Protein 3GJU (pdb70)

Foldseek 3Di:
DLDDDPCVLVCCLCPPDDPPDDVCSVVVNDDDFAHFFDFQWDATSVGAIFREQCLVPLFLFLTGDPVLLVVLLVVLCVPPQDDFCPPNDADPLLVVLQCLQVQDPPFHGKWKDFDQLVLVVVVLVLLCLLCVLVVLNLARAEEAAALAQRDQPCSLQNHRFCVSPPPSPDDDPPYHHAYDLALLPDPDVPALQVVLLVRLVRVLCVVVVPLSNHAAYEHACAGRRSAQGHGGPCNQVSNVVSCVVSVHFYEHECQNQPDALQLGSSCVVVVHDHQKYKYWRLLLSVPGGMIMIDGGVVSVVSVVSSCVVPNDDPDDDRCTNRRSRSSSSVSSNVSCVCPLNNLLQPLVVLLQVLLCVLPVPPQQFQDWDHGSKIKTFGAPGNVVRHHDDVVVQQLVQLQVQLVVVRYHWDAPPGNMTIGSGHSSDDNVNSNVSSVSSSVSVVVSVD

Secondary structure (DSSP, 8-state):
---S-S-HHHHHHHH---TT---HHHHT-S-----EEEBTEEE-TT--EEEETTHHHHT-TT-B--HHHHHHHHHHHHHHS-----TT---HHHHHHH--TTTSPP--EEEEESSHHHHHHHHHHHHHHHHHHTT-TT--EEEEETT----S---TTT---GGGTTTTT-SPTTEEEE----GGG-S----HHHHHHHHHHHHH--TTT-GGGEEEEEE-SSBSTTTSBPPPTTHHHHHHHHHHHTT-EEEEE-TTTTTTTT---HHHHHT---SEEEE-GGGTTTSS--EEEEE-HHHHHHHHHHHHHH-S-S---TTTT-HHHHHHHHHHHHHHH--HHHHHHHHHHHHHHHHHHHHTTSTTEEEEEE---EEEEE-SBTTTTBPPPGGG-HHHHHHHHHHHTTEE-B---S-EEEE---TT--HHHHHHHHHHHHHHHHHHH-

Organism: Mesorhizobium japonicum (strain LMG 29417 / CECT 9101 / MAFF 303099) (NCBI:txid266835)

Structure (mmCIF, N/CA/C/O backbone):
data_3GJU
#
_entry.id   3GJU
#
_cell.length_a   113.224
_cell.length_b   59.577
_cell.length_c   85.337
_cell.angle_alpha   90.000
_cell.angle_beta   130.590
_cell.angle_gamma   90.000
#
_symmetry.space_group_name_H-M   'C 1 2 1'
#
loop_
_entity.id
_entity.type
_entity.pdbx_description
1 polymer 'Putative aminotransferase'
2 non-polymer "PYRIDOXAL-5'-PHOSPHATE"
3 non-polymer (4S)-2-METHYL-2,4-PENTANEDIOL
4 water water
#
loop_
_atom_site.group_PDB
_atom_site.id
_atom_site.type_symbol
_atom_site.label_atom_id
_atom_site.label_alt_id
_atom_site.label_comp_id
_atom_site.label_asym_id
_atom_site.label_entity_id
_atom_site.label_seq_id
_atom_site.pdbx_PDB_ins_code
_atom_site.Cartn_x
_atom_site.Cartn_y
_atom_site.Cartn_z
_atom_site.occupancy
_atom_site.B_iso_or_equiv
_atom_site.auth_seq_id
_atom_site.auth_comp_id
_atom_site.auth_asym_id
_atom_site.auth_atom_id
_atom_site.pdbx_PDB_model_num
ATOM 1 N N . GLY A 1 1 ? 41.416 39.574 9.359 1.00 25.43 0 GLY A N 1
ATOM 2 C CA . GLY A 1 1 ? 39.940 39.832 9.356 1.00 23.74 0 GLY A CA 1
ATOM 3 C C . GLY A 1 1 ? 39.665 41.322 9.438 1.00 23.51 0 GLY A C 1
ATOM 4 O O . GLY A 1 1 ? 40.546 42.135 9.147 1.00 21.04 0 GLY A O 1
ATOM 18 N N . LEU A 1 3 ? 37.534 42.406 12.304 1.00 20.27 2 LEU A N 1
ATOM 19 C CA . LEU A 1 3 ? 37.194 42.567 13.729 1.00 20.49 2 LEU A CA 1
ATOM 20 C C . LEU A 1 3 ? 38.149 41.835 14.698 1.00 21.91 2 LEU A C 1
ATOM 21 O O . LEU A 1 3 ? 37.947 41.878 15.911 1.00 22.05 2 LEU A O 1
ATOM 26 N N . ASN A 1 4 ? 39.137 41.109 14.164 1.00 19.29 3 ASN A N 1
ATOM 27 C CA . ASN A 1 4 ? 40.091 40.358 14.998 1.00 18.91 3 ASN A CA 1
ATOM 28 C C . ASN A 1 4 ? 41.126 41.289 15.633 1.00 18.75 3 ASN A C 1
ATOM 29 O O . ASN A 1 4 ? 41.524 42.292 15.020 1.00 18.25 3 ASN A O 1
ATOM 34 N N . GLN A 1 5 ? 41.596 40.927 16.825 1.00 17.67 4 GLN A N 1
ATOM 35 C CA . GLN A 1 5 ? 42.713 41.629 17.457 1.00 18.23 4 GLN A CA 1
ATOM 36 C C . GLN A 1 5 ? 44.034 40.957 17.087 1.00 18.26 4 GLN A C 1
ATOM 37 O O . GLN A 1 5 ? 44.901 41.601 16.460 1.00 22.71 4 GLN A O 1
ATOM 43 N N . SER A 1 6 ? 44.174 39.672 17.412 1.00 13.46 5 SER A N 1
ATOM 44 C CA . SER A 1 6 ? 45.392 38.920 17.106 1.00 13.31 5 SER A CA 1
ATOM 45 C C . SER A 1 6 ? 45.491 38.570 15.613 1.00 11.29 5 SER A C 1
ATOM 46 O O . SER A 1 6 ? 44.490 38.253 14.974 1.00 11.52 5 SER A O 1
ATOM 49 N N . ASN A 1 7 ? 46.714 38.626 15.084 1.00 11.37 6 ASN A N 1
ATOM 50 C CA . ASN A 1 7 ? 47.012 38.212 13.726 1.00 9.98 6 ASN A CA 1
ATOM 51 C C . ASN A 1 7 ? 47.360 36.689 13.671 1.00 13.09 6 ASN A C 1
ATOM 52 O O . ASN A 1 7 ? 47.670 36.164 12.593 1.00 11.65 6 ASN A O 1
ATOM 57 N N . GLU A 1 8 ? 47.282 35.979 14.816 1.00 8.68 7 GLU A N 1
ATOM 58 C CA . GLU A 1 8 ? 47.714 34.554 14.922 1.00 11.40 7 GLU A CA 1
ATOM 59 C C . GLU A 1 8 ? 46.595 33.537 15.107 1.00 8.96 7 GLU A C 1
ATOM 60 O O . GLU A 1 8 ? 46.858 32.360 15.352 1.00 11.67 7 GLU A O 1
ATOM 66 N N . LEU A 1 9 ? 45.344 33.967 14.945 1.00 10.37 8 LEU A N 1
ATOM 67 C CA . LEU A 1 9 ? 44.223 33.133 15.320 1.00 10.21 8 LEU A CA 1
ATOM 68 C C . LEU A 1 9 ? 44.122 31.861 14.506 1.00 9.88 8 LEU A C 1
ATOM 69 O O . LEU A 1 9 ? 43.763 30.838 15.069 1.00 13.17 8 LEU A O 1
ATOM 74 N N . ASN A 1 10 ? 44.439 31.885 13.203 1.00 9.92 9 ASN A N 1
ATOM 75 C CA . ASN A 1 10 ? 44.331 30.645 12.431 1.00 11.21 9 ASN A CA 1
ATOM 76 C C . ASN A 1 10 ? 45.318 29.565 12.936 1.00 10.77 9 ASN A C 1
ATOM 77 O O . ASN A 1 10 ? 44.933 28.413 13.149 1.00 11.55 9 ASN A O 1
ATOM 82 N N . ALA A 1 11 ? 46.568 29.976 13.153 1.00 10.67 10 ALA A N 1
ATOM 83 C CA . ALA A 1 11 ? 47.616 29.100 13.628 1.00 9.86 10 ALA A CA 1
ATOM 84 C C . ALA A 1 11 ? 47.240 28.559 15.001 1.00 10.77 10 ALA A C 1
ATOM 85 O O . ALA A 1 11 ? 47.274 27.352 15.218 1.00 10.12 10 ALA A O 1
ATOM 87 N N . TRP A 1 12 ? 46.838 29.431 15.924 1.00 8.40 11 TRP A N 1
ATOM 88 C CA . TRP A 1 12 ? 46.484 28.950 17.266 1.00 10.44 11 TRP A CA 1
ATOM 89 C C . TRP A 1 12 ? 45.310 27.979 17.255 1.00 10.78 11 TRP A C 1
ATOM 90 O O . TRP A 1 12 ? 45.269 27.024 18.036 1.00 12.24 11 TRP A O 1
ATOM 101 N N . ASP A 1 13 ? 44.306 28.291 16.443 1.00 10.37 12 ASP A N 1
ATOM 102 C CA . ASP A 1 13 ? 43.104 27.493 16.335 1.00 10.76 12 ASP A CA 1
ATOM 103 C C . ASP A 1 13 ? 43.483 26.083 15.872 1.00 10.58 12 ASP A C 1
ATOM 104 O O . ASP A 1 13 ? 43.174 25.060 16.498 1.00 14.20 12 ASP A O 1
ATOM 109 N N . ARG A 1 14 ? 44.186 26.048 14.754 1.00 10.99 13 ARG A N 1
ATOM 110 C CA . ARG A 1 14 ? 44.496 24.761 14.152 1.00 10.19 13 ARG A CA 1
ATOM 111 C C . ARG A 1 14 ? 45.519 24.006 14.993 1.00 10.82 13 ARG A C 1
ATOM 112 O O . ARG A 1 14 ? 45.448 22.789 15.098 1.00 10.82 13 ARG A O 1
ATOM 120 N N . ASP A 1 15 ? 46.464 24.714 15.597 1.00 10.94 14 ASP A N 1
ATOM 121 C CA . ASP A 1 15 ? 47.531 24.041 16.359 1.00 9.89 14 ASP A CA 1
ATOM 122 C C . ASP A 1 15 ? 47.133 23.587 17.785 1.00 9.24 14 ASP A C 1
ATOM 123 O O . ASP A 1 15 ? 47.782 22.689 18.359 1.00 10.63 14 ASP A O 1
ATOM 128 N N . HIS A 1 16 ? 46.129 24.234 18.371 1.00 11.72 15 HIS A N 1
ATOM 129 C CA . HIS A 1 16 ? 45.822 24.014 19.804 1.00 9.49 15 HIS A CA 1
ATOM 130 C C . HIS A 1 16 ? 44.384 23.782 20.222 1.00 9.26 15 HIS A C 1
ATOM 131 O O . HIS A 1 16 ? 44.156 23.352 21.348 1.00 11.53 15 HIS A O 1
ATOM 138 N N . PHE A 1 17 ? 43.408 24.074 19.362 1.00 10.76 16 PHE A N 1
ATOM 139 C CA . PHE A 1 17 ? 42.009 24.027 19.721 1.00 9.54 16 PHE A CA 1
ATOM 140 C C . PHE A 1 17 ? 41.434 22.712 19.206 1.00 11.29 16 PHE A C 1
ATOM 141 O O . PHE A 1 17 ? 41.383 22.467 18.005 1.00 10.47 16 PHE A O 1
ATOM 149 N N . PHE A 1 18 ? 41.065 21.849 20.152 1.00 11.07 17 PHE A N 1
ATOM 150 C CA . PHE A 1 18 ? 40.385 20.584 19.873 1.00 9.77 17 PHE A CA 1
ATOM 151 C C . PHE A 1 18 ? 38.883 20.921 19.959 1.00 12.11 17 PHE A C 1
ATOM 152 O O . PHE A 1 18 ? 38.308 21.018 21.063 1.00 13.01 17 PHE A O 1
ATOM 160 N N . HIS A 1 19 ? 38.267 21.127 18.799 1.00 11.53 18 HIS A N 1
ATOM 161 C CA . HIS A 1 19 ? 36.860 21.465 18.683 1.00 11.82 18 HIS A CA 1
ATOM 162 C C . HIS A 1 19 ? 35.916 20.269 18.943 1.00 9.32 18 HIS A C 1
ATOM 163 O O . HIS A 1 19 ? 36.215 19.111 18.558 1.00 11.68 18 HIS A O 1
ATOM 170 N N . PRO A 1 20 ? 34.746 20.543 19.569 1.00 11.88 19 PRO A N 1
ATOM 171 C CA . PRO A 1 20 ? 33.697 19.544 19.489 1.00 14.14 19 PRO A CA 1
ATOM 172 C C . PRO A 1 20 ? 33.268 19.252 18.042 1.00 12.40 19 PRO A C 1
ATOM 173 O O . PRO A 1 20 ? 33.361 20.151 17.167 1.00 11.04 19 PRO A O 1
ATOM 177 N N . SER A 1 21 ? 32.828 18.021 17.769 1.00 12.38 20 SER A N 1
ATOM 178 C CA A SER A 1 21 ? 32.149 17.694 16.507 0.50 12.60 20 SER A CA 1
ATOM 179 C CA B SER A 1 21 ? 32.139 17.721 16.518 0.50 13.29 20 SER A CA 1
ATOM 180 C C . SER A 1 21 ? 32.853 18.293 15.281 1.00 12.55 20 SER A C 1
ATOM 181 O O . SER A 1 21 ? 32.230 18.956 14.439 1.00 13.95 20 SER A O 1
ATOM 186 N N . THR A 1 22 ? 34.154 18.023 15.193 1.00 10.81 21 THR A N 1
ATOM 187 C CA . THR A 1 22 ? 35.043 18.474 14.116 1.00 12.23 21 THR A CA 1
ATOM 188 C C . THR A 1 22 ? 36.003 17.332 13.753 1.00 12.07 21 THR A C 1
ATOM 189 O O . THR A 1 22 ? 36.348 16.490 14.601 1.00 12.08 21 THR A O 1
ATOM 193 N N . HIS A 1 23 ? 36.443 17.314 12.504 1.00 12.17 22 HIS A N 1
ATOM 194 C CA . HIS A 1 23 ? 37.446 16.383 12.038 1.00 12.42 22 HIS A CA 1
ATOM 195 C C . HIS A 1 23 ? 38.815 16.882 12.507 1.00 10.18 22 HIS A C 1
ATOM 196 O O . HIS A 1 23 ? 39.297 17.893 12.056 1.00 11.24 22 HIS A O 1
ATOM 211 N N . GLY A 1 25 ? 41.914 15.905 12.012 1.00 10.58 24 GLY A N 1
ATOM 212 C CA . GLY A 1 25 ? 42.939 15.979 10.988 1.00 10.50 24 GLY A CA 1
ATOM 213 C C . GLY A 1 25 ? 42.752 17.111 9.999 1.00 10.15 24 GLY A C 1
ATOM 214 O O . GLY A 1 25 ? 43.691 17.871 9.746 1.00 10.52 24 GLY A O 1
ATOM 215 N N . THR A 1 26 ? 41.559 17.227 9.409 1.00 11.97 25 THR A N 1
ATOM 216 C CA . THR A 1 26 ? 41.341 18.335 8.442 1.00 10.83 25 THR A CA 1
ATOM 217 C C . THR A 1 26 ? 41.490 19.679 9.106 1.00 11.66 25 THR A C 1
ATOM 218 O O . THR A 1 26 ? 42.012 20.621 8.532 1.00 10.86 25 THR A O 1
ATOM 222 N N . HIS A 1 27 ? 40.998 19.789 10.319 1.00 11.60 26 HIS A N 1
ATOM 223 C CA . HIS A 1 27 ? 41.146 21.032 11.041 1.00 8.78 26 HIS A CA 1
ATOM 224 C C . HIS A 1 27 ? 42.600 21.353 11.322 1.00 9.74 26 HIS A C 1
ATOM 225 O O . HIS A 1 27 ? 43.081 22.460 11.021 1.00 11.02 26 HIS A O 1
ATOM 232 N N . ALA A 1 28 ? 43.331 20.399 11.879 1.00 9.10 27 ALA A N 1
ATOM 233 C CA . ALA A 1 28 ? 44.744 20.628 12.219 1.00 11.07 27 ALA A CA 1
ATOM 234 C C . ALA A 1 28 ? 45.601 20.995 10.995 1.00 12.24 27 ALA A C 1
ATOM 235 O O . ALA A 1 28 ? 46.498 21.848 11.074 1.00 12.07 27 ALA A O 1
ATOM 237 N N . ARG A 1 29 ? 45.329 20.335 9.875 1.00 9.88 28 ARG A N 1
ATOM 238 C CA . ARG A 1 29 ? 46.175 20.454 8.675 1.00 11.88 28 ARG A CA 1
ATOM 239 C C . ARG A 1 29 ? 45.774 21.616 7.769 1.00 14.08 28 ARG A C 1
ATOM 240 O O . ARG A 1 29 ? 46.411 21.858 6.740 1.00 14.44 28 ARG A O 1
ATOM 248 N N . GLY A 1 30 ? 44.696 22.304 8.109 1.00 13.31 29 GLY A N 1
ATOM 249 C CA . GLY A 1 30 ? 44.252 23.450 7.301 1.00 16.29 29 GLY A CA 1
ATOM 250 C C . GLY A 1 30 ? 43.427 23.104 6.068 1.00 17.03 29 GLY A C 1
ATOM 251 O O . GLY A 1 30 ? 43.332 23.899 5.125 1.00 17.25 29 GLY A O 1
ATOM 252 N N . GLU A 1 31 ? 42.825 21.925 6.064 1.00 14.14 30 GLU A N 1
ATOM 253 C CA . GLU A 1 31 ? 42.058 21.417 4.929 1.00 16.57 30 GLU A CA 1
ATOM 254 C C . GLU A 1 31 ? 40.576 21.759 5.004 1.00 17.48 30 GLU A C 1
ATOM 255 O O . GLU A 1 31 ? 39.941 21.978 3.972 1.00 20.46 30 GLU A O 1
ATOM 261 N N . SER A 1 32 ? 40.008 21.777 6.208 1.00 14.03 31 SER A N 1
ATOM 262 C CA . SER A 1 32 ? 38.637 22.218 6.397 1.00 14.96 31 SER A CA 1
ATOM 263 C C . SER A 1 32 ? 38.582 23.699 6.824 1.00 12.96 31 SER A C 1
ATOM 264 O O . SER A 1 32 ? 39.461 24.204 7.540 1.00 12.45 31 SER A O 1
ATOM 267 N N . PRO A 1 33 ? 37.546 24.426 6.390 1.00 15.43 32 PRO A N 1
ATOM 268 C CA . PRO A 1 33 ? 37.454 25.812 6.787 1.00 16.06 32 PRO A CA 1
ATOM 269 C C . PRO A 1 33 ? 37.085 25.986 8.257 1.00 13.84 32 PRO A C 1
ATOM 270 O O . PRO A 1 33 ? 36.675 25.033 8.935 1.00 13.40 32 PRO A O 1
ATOM 274 N N . THR A 1 34 ? 37.344 27.188 8.738 1.00 14.62 33 THR A N 1
ATOM 275 C CA . THR A 1 34 ? 36.962 27.584 10.085 1.00 13.04 33 THR A CA 1
ATOM 276 C C . THR A 1 34 ? 36.176 28.894 10.024 1.00 15.27 33 THR A C 1
ATOM 277 O O . THR A 1 34 ? 36.261 29.639 9.060 1.00 14.94 33 THR A O 1
ATOM 281 N N . ARG A 1 35 ? 35.407 29.181 11.071 1.00 13.44 34 ARG A N 1
ATOM 282 C CA . ARG A 1 35 ? 34.710 30.450 11.153 1.00 13.43 34 ARG A CA 1
ATOM 283 C C . ARG A 1 35 ? 34.786 30.968 12.576 1.00 12.87 34 ARG A C 1
ATOM 284 O O . ARG A 1 35 ? 34.358 30.268 13.518 1.00 13.86 34 ARG A O 1
ATOM 292 N N . ILE A 1 36 ? 35.373 32.155 12.736 1.00 13.41 35 ILE A N 1
ATOM 293 C CA . ILE A 1 36 ? 35.530 32.772 14.040 1.00 11.70 35 ILE A CA 1
ATOM 294 C C . ILE A 1 36 ? 34.409 33.803 14.210 1.00 13.87 35 ILE A C 1
ATOM 295 O O . ILE A 1 36 ? 34.406 34.853 13.566 1.00 14.82 35 ILE A O 1
ATOM 313 N N . ALA A 1 38 ? 31.955 36.672 15.785 1.00 12.17 37 ALA A N 1
ATOM 314 C CA . ALA A 1 38 ? 32.305 37.953 16.441 1.00 12.71 37 ALA A CA 1
ATOM 315 C C . ALA A 1 38 ? 31.112 38.664 17.077 1.00 12.43 37 ALA A C 1
ATOM 316 O O . ALA A 1 38 ? 31.249 39.321 18.082 1.00 13.81 37 ALA A O 1
ATOM 318 N N . GLY A 1 39 ? 29.941 38.536 16.488 1.00 11.83 38 GLY A N 1
ATOM 319 C CA . GLY A 1 39 ? 28.819 39.350 16.942 1.00 12.29 38 GLY A CA 1
ATOM 320 C C . GLY A 1 39 ? 27.488 38.876 16.423 1.00 11.05 38 GLY A C 1
ATOM 321 O O . GLY A 1 39 ? 27.401 37.903 15.681 1.00 11.37 38 GLY A O 1
ATOM 322 N N . GLY A 1 40 ? 26.434 39.536 16.878 1.00 12.49 39 GLY A N 1
ATOM 323 C CA . GLY A 1 40 ? 25.090 39.190 16.423 1.00 11.90 39 GLY A CA 1
ATOM 324 C C . GLY A 1 40 ? 24.014 40.080 16.993 1.00 11.10 39 GLY A C 1
ATOM 325 O O . GLY A 1 40 ? 24.188 40.679 18.050 1.00 13.05 39 GLY A O 1
ATOM 326 N N . GLU A 1 41 ? 22.898 40.142 16.274 1.00 10.88 40 GLU A N 1
ATOM 327 C CA . GLU A 1 41 ? 21.738 40.891 16.750 1.00 14.11 40 GLU A CA 1
ATOM 328 C C . GLU A 1 41 ? 20.496 40.267 16.114 1.00 13.21 40 GLU A C 1
ATOM 329 O O . GLU A 1 41 ? 20.475 40.051 14.914 1.00 13.30 40 GLU A O 1
ATOM 335 N N . GLY A 1 42 ? 19.487 39.947 16.930 1.00 11.50 41 GLY A N 1
ATOM 336 C CA . GLY A 1 42 ? 18.224 39.439 16.423 1.00 12.50 41 GLY A CA 1
ATOM 337 C C . GLY A 1 42 ? 18.409 38.041 15.878 1.00 12.72 41 GLY A C 1
ATOM 338 O O . GLY A 1 42 ? 18.793 37.159 16.611 1.00 12.97 41 GLY A O 1
ATOM 339 N N . VAL A 1 43 ? 18.200 37.880 14.575 1.00 10.62 42 VAL A N 1
ATOM 340 C CA . VAL A 1 43 ? 18.462 36.598 13.920 1.00 9.00 42 VAL A CA 1
ATOM 341 C C . VAL A 1 43 ? 19.765 36.563 13.094 1.00 8.81 42 VAL A C 1
ATOM 342 O O . VAL A 1 43 ? 20.059 35.552 12.435 1.00 13.48 42 VAL A O 1
ATOM 346 N N . THR A 1 44 ? 20.520 37.655 13.147 1.00 11.06 43 THR A N 1
ATOM 347 C CA . THR A 1 44 ? 21.738 37.815 12.344 1.00 11.85 43 THR A CA 1
ATOM 348 C C . THR A 1 44 ? 22.998 37.613 13.195 1.00 12.50 43 THR A C 1
ATOM 349 O O . THR A 1 44 ? 23.099 38.102 14.312 1.00 13.11 43 THR A O 1
ATOM 353 N N . VAL A 1 45 ? 23.928 36.829 12.670 1.00 11.53 44 VAL A N 1
ATOM 354 C CA . VAL A 1 45 ? 25.249 36.633 13.297 1.00 10.33 44 VAL A CA 1
ATOM 355 C C . VAL A 1 45 ? 26.304 37.067 12.303 1.00 11.96 44 VAL A C 1
ATOM 356 O O . VAL A 1 45 ? 26.034 37.125 11.088 1.00 11.91 44 VAL A O 1
ATOM 360 N N . TRP A 1 46 ? 27.486 37.405 12.805 1.00 10.44 45 TRP A N 1
ATOM 361 C CA . TRP A 1 46 ? 28.593 37.687 11.889 1.00 11.96 45 TRP A CA 1
ATOM 362 C C . TRP A 1 46 ? 29.918 37.250 12.433 1.00 12.12 45 TRP A C 1
ATOM 363 O O . TRP A 1 46 ? 30.091 37.119 13.652 1.00 12.67 45 TRP A O 1
ATOM 374 N N . ASP A 1 47 ? 30.833 36.998 11.499 1.00 11.78 46 ASP A N 1
ATOM 375 C CA . ASP A 1 47 ? 32.160 36.514 11.830 1.00 12.05 46 ASP A CA 1
ATOM 376 C C . ASP A 1 47 ? 33.139 37.652 11.904 1.00 10.90 46 ASP A C 1
ATOM 377 O O . ASP A 1 47 ? 32.771 38.813 11.724 1.00 12.44 46 ASP A O 1
ATOM 382 N N . ASN A 1 48 ? 34.405 37.327 12.191 1.00 11.75 47 ASN A N 1
ATOM 383 C CA . ASN A 1 48 ? 35.414 38.351 12.416 1.00 12.24 47 ASN A CA 1
ATOM 384 C C . ASN A 1 48 ? 35.902 38.989 11.112 1.00 13.43 47 ASN A C 1
ATOM 385 O O . ASN A 1 48 ? 36.679 39.914 11.153 1.00 12.82 47 ASN A O 1
ATOM 390 N N . ASN A 1 49 ? 35.440 38.479 9.977 1.00 11.38 48 ASN A N 1
ATOM 391 C CA . ASN A 1 49 ? 35.611 39.191 8.700 1.00 12.53 48 ASN A CA 1
ATOM 392 C C . ASN A 1 49 ? 34.490 40.201 8.449 1.00 12.97 48 ASN A C 1
ATOM 393 O O . ASN A 1 49 ? 34.559 40.985 7.503 1.00 16.11 48 ASN A O 1
ATOM 398 N N . GLY A 1 50 ? 33.442 40.141 9.263 1.00 10.99 49 GLY A N 1
ATOM 399 C CA . GLY A 1 50 ? 32.253 40.983 9.111 1.00 11.10 49 GLY A CA 1
ATOM 400 C C . GLY A 1 50 ? 31.193 40.382 8.215 1.00 12.07 49 GLY A C 1
ATOM 401 O O . GLY A 1 50 ? 30.227 41.055 7.845 1.00 14.54 49 GLY A O 1
ATOM 402 N N . ARG A 1 51 ? 31.352 39.119 7.850 1.00 11.67 50 ARG A N 1
ATOM 403 C CA . ARG A 1 51 ? 30.328 38.462 7.046 1.00 11.37 50 ARG A CA 1
ATOM 404 C C . ARG A 1 51 ? 29.112 38.100 7.887 1.00 10.64 50 ARG A C 1
ATOM 405 O O . ARG A 1 51 ? 29.219 37.350 8.879 1.00 13.44 50 ARG A O 1
ATOM 413 N N . LYS A 1 52 ? 27.952 38.559 7.407 1.00 12.41 51 LYS A N 1
ATOM 414 C CA . LYS A 1 52 ? 26.673 38.310 8.069 1.00 14.05 51 LYS A CA 1
ATOM 415 C C . LYS A 1 52 ? 25.924 37.102 7.514 1.00 15.25 51 LYS A C 1
ATOM 416 O O . LYS A 1 52 ? 26.027 36.788 6.319 1.00 15.28 51 LYS A O 1
ATOM 422 N N . SER A 1 53 ? 25.167 36.433 8.399 1.00 12.59 52 SER A N 1
ATOM 423 C CA . SER A 1 53 ? 24.283 35.316 8.046 1.00 11.36 52 SER A CA 1
ATOM 424 C C . SER A 1 53 ? 23.019 35.418 8.890 1.00 12.97 52 SER A C 1
ATOM 425 O O . SER A 1 53 ? 23.083 35.819 10.046 1.00 13.25 52 SER A O 1
ATOM 428 N N . ILE A 1 54 ? 21.876 35.067 8.315 1.00 8.77 53 ILE A N 1
ATOM 429 C CA . ILE A 1 54 ? 20.697 34.743 9.131 1.00 10.14 53 ILE A CA 1
ATOM 430 C C . ILE A 1 54 ? 20.898 33.350 9.727 1.00 10.08 53 ILE A C 1
ATOM 431 O O . ILE A 1 54 ? 21.079 32.337 8.996 1.00 10.79 53 ILE A O 1
ATOM 436 N N . ASP A 1 55 ? 20.862 33.292 11.055 1.00 10.92 54 ASP A N 1
ATOM 437 C CA . ASP A 1 55 ? 21.011 32.026 11.750 1.00 10.69 54 ASP A CA 1
ATOM 438 C C . ASP A 1 55 ? 19.681 31.364 12.008 1.00 8.80 54 ASP A C 1
ATOM 439 O O . ASP A 1 55 ? 19.038 31.569 13.059 1.00 10.37 54 ASP A O 1
ATOM 444 N N . ALA A 1 56 ? 19.295 30.527 11.064 1.00 10.61 55 ALA A N 1
ATOM 445 C CA . ALA A 1 56 ? 18.070 29.790 11.156 1.00 8.50 55 ALA A CA 1
ATOM 446 C C . ALA A 1 56 ? 18.183 28.509 11.944 1.00 9.33 55 ALA A C 1
ATOM 447 O O . ALA A 1 56 ? 17.280 27.704 11.893 1.00 11.98 55 ALA A O 1
ATOM 449 N N . PHE A 1 57 ? 19.281 28.320 12.680 1.00 8.23 56 PHE A N 1
ATOM 450 C CA . PHE A 1 57 ? 19.418 27.247 13.642 1.00 9.46 56 PHE A CA 1
ATOM 451 C C . PHE A 1 57 ? 19.627 27.710 15.101 1.00 11.96 56 PHE A C 1
ATOM 452 O O . PHE A 1 57 ? 19.807 26.865 15.979 1.00 10.75 56 PHE A O 1
ATOM 460 N N . ALA A 1 58 ? 19.585 29.019 15.330 1.00 10.53 57 ALA A N 1
ATOM 461 C CA . ALA A 1 58 ? 19.686 29.648 16.656 1.00 8.93 57 ALA A CA 1
ATOM 462 C C . ALA A 1 58 ? 20.856 29.053 17.472 1.00 10.08 57 ALA A C 1
ATOM 463 O O . ALA A 1 58 ? 20.693 28.570 18.611 1.00 9.67 57 ALA A O 1
ATOM 465 N N . GLY A 1 59 ? 22.032 29.022 16.856 1.00 10.23 58 GLY A N 1
ATOM 466 C CA . GLY A 1 59 ? 23.182 28.376 17.454 1.00 10.35 58 GLY A CA 1
ATOM 467 C C . GLY A 1 59 ? 23.067 26.881 17.275 1.00 11.21 58 GLY A C 1
ATOM 468 O O . GLY A 1 59 ? 23.327 26.360 16.185 1.00 9.67 58 GLY A O 1
ATOM 469 N N . LEU A 1 60 ? 22.666 26.196 18.356 1.00 11.23 59 LEU A N 1
ATOM 470 C CA . LEU A 1 60 ? 22.228 24.787 18.301 1.00 10.28 59 LEU A CA 1
ATOM 471 C C . LEU A 1 60 ? 20.894 24.713 19.037 1.00 10.19 59 LEU A C 1
ATOM 472 O O . LEU A 1 60 ? 20.832 24.328 20.203 1.00 11.46 59 LEU A O 1
ATOM 477 N N . TYR A 1 61 ? 19.822 25.109 18.358 1.00 10.56 60 TYR A N 1
ATOM 478 C CA . TYR A 1 61 ? 18.468 25.118 18.947 1.00 11.27 60 TYR A CA 1
ATOM 479 C C . TYR A 1 61 ? 18.432 25.861 20.265 1.00 13.11 60 TYR A C 1
ATOM 480 O O . TYR A 1 61 ? 17.692 25.473 21.180 1.00 12.72 60 TYR A O 1
ATOM 489 N N . CYS A 1 62 ? 19.188 26.935 20.402 1.00 11.92 61 CYS A N 1
ATOM 490 C CA . CYS A 1 62 ? 19.351 27.478 21.732 1.00 10.81 61 CYS A CA 1
ATOM 491 C C . CYS A 1 62 ? 19.319 28.948 21.937 1.00 11.10 61 CYS A C 1
ATOM 492 O O . CYS A 1 62 ? 18.940 29.370 23.041 1.00 11.01 61 CYS A O 1
ATOM 495 N N . VAL A 1 63 ? 19.622 29.751 20.910 1.00 10.61 62 VAL A N 1
ATOM 496 C CA . VAL A 1 63 ? 19.607 31.199 21.070 1.00 10.06 62 VAL A CA 1
ATOM 497 C C . VAL A 1 63 ? 18.180 31.689 20.849 1.00 10.89 62 VAL A C 1
ATOM 498 O O . VAL A 1 63 ? 17.847 32.383 19.860 1.00 11.01 62 VAL A O 1
ATOM 502 N N . ASN A 1 64 ? 17.318 31.340 21.805 1.00 11.39 63 ASN A N 1
ATOM 503 C CA . ASN A 1 64 ? 15.893 31.416 21.555 1.00 10.91 63 ASN A CA 1
ATOM 504 C C . ASN A 1 64 ? 15.294 32.815 21.530 1.00 10.06 63 ASN A C 1
ATOM 505 O O . ASN A 1 64 ? 14.385 33.051 20.732 1.00 10.24 63 ASN A O 1
ATOM 510 N N . VAL A 1 65 ? 15.765 33.724 22.378 1.00 9.86 64 VAL A N 1
ATOM 511 C CA . VAL A 1 65 ? 15.304 35.109 22.340 1.00 8.64 64 VAL A CA 1
ATOM 512 C C . VAL A 1 65 ? 15.960 35.914 21.208 1.00 8.52 64 VAL A C 1
ATOM 513 O O . VAL A 1 65 ? 15.637 37.107 21.006 1.00 12.72 64 VAL A O 1
ATOM 517 N N . GLY A 1 66 ? 16.892 35.280 20.496 1.00 10.80 65 GLY A N 1
ATOM 518 C CA . GLY A 1 66 ? 17.719 35.949 19.515 1.00 13.32 65 GLY A CA 1
ATOM 519 C C . GLY A 1 66 ? 19.005 36.493 20.120 1.00 14.10 65 GLY A C 1
ATOM 520 O O . GLY A 1 66 ? 19.235 36.397 21.337 1.00 11.52 65 GLY A O 1
ATOM 521 N N . TYR A 1 67 ? 19.843 37.041 19.253 1.00 13.08 66 TYR A N 1
ATOM 522 C CA . TYR A 1 67 ? 21.154 37.547 19.612 1.00 11.43 66 TYR A CA 1
ATOM 523 C C . TYR A 1 67 ? 21.124 39.027 20.087 1.00 11.81 66 TYR A C 1
ATOM 524 O O . TYR A 1 67 ? 20.290 39.834 19.679 1.00 11.89 66 TYR A O 1
ATOM 533 N N . GLY A 1 68 ? 22.091 39.367 20.924 1.00 11.99 67 GLY A N 1
ATOM 534 C CA . GLY A 1 68 ? 22.331 40.744 21.342 1.00 12.68 67 GLY A CA 1
ATOM 535 C C . GLY A 1 68 ? 21.287 41.333 22.272 1.00 14.02 67 GLY A C 1
ATOM 536 O O . GLY A 1 68 ? 21.039 42.548 22.236 1.00 15.98 67 GLY A O 1
ATOM 537 N N . ARG A 1 69 ? 20.663 40.487 23.102 1.00 12.10 68 ARG A N 1
ATOM 538 C CA . ARG A 1 69 ? 19.656 40.979 24.041 1.00 10.76 68 ARG A CA 1
ATOM 539 C C . ARG A 1 69 ? 20.378 41.489 25.291 1.00 11.07 68 ARG A C 1
ATOM 540 O O . ARG A 1 69 ? 20.802 40.719 26.189 1.00 12.43 68 ARG A O 1
ATOM 548 N N . GLN A 1 70 ? 20.486 42.788 25.380 1.00 14.60 69 GLN A N 1
ATOM 549 C CA . GLN A 1 70 ? 21.305 43.368 26.439 1.00 14.08 69 GLN A CA 1
ATOM 550 C C . GLN A 1 70 ? 20.692 43.206 27.846 1.00 11.69 69 GLN A C 1
ATOM 551 O O . GLN A 1 70 ? 21.422 43.237 28.824 1.00 12.28 69 GLN A O 1
ATOM 557 N N . LYS A 1 71 ? 19.390 42.973 27.930 1.00 10.57 70 LYS A N 1
ATOM 558 C CA . LYS A 1 71 ? 18.791 42.597 29.229 1.00 13.94 70 LYS A CA 1
ATOM 559 C C . LYS A 1 71 ? 19.475 41.384 29.882 1.00 12.05 70 LYS A C 1
ATOM 560 O O . LYS A 1 71 ? 19.738 41.397 31.082 1.00 12.24 70 LYS A O 1
ATOM 566 N N . ILE A 1 72 ? 19.748 40.334 29.112 1.00 12.35 71 ILE A N 1
ATOM 567 C CA . ILE A 1 72 ? 20.353 39.159 29.639 1.00 11.47 71 ILE A CA 1
ATOM 568 C C . ILE A 1 72 ? 21.840 39.406 29.871 1.00 11.64 71 ILE A C 1
ATOM 569 O O . ILE A 1 72 ? 22.359 38.996 30.887 1.00 10.61 71 ILE A O 1
ATOM 574 N N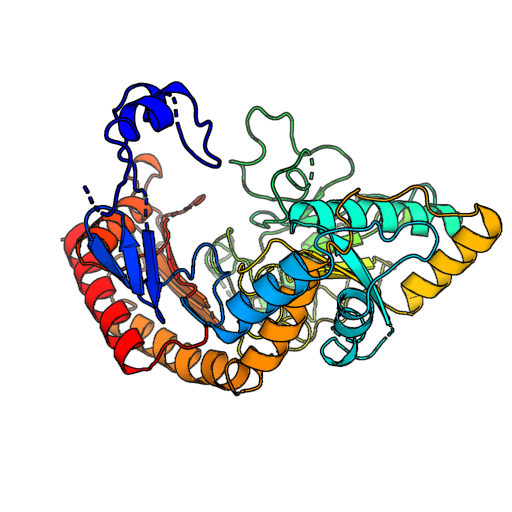 . ALA A 1 73 ? 22.528 40.044 28.920 1.00 11.62 72 ALA A N 1
ATOM 575 C CA . ALA A 1 73 ? 23.948 40.397 29.126 1.00 12.30 72 ALA A CA 1
ATOM 576 C C . ALA A 1 73 ? 24.161 41.246 30.361 1.00 11.87 72 ALA A C 1
ATOM 577 O O . ALA A 1 73 ? 25.125 41.037 31.113 1.00 12.22 72 ALA A O 1
ATOM 579 N N . ASP A 1 74 ? 23.283 42.207 30.572 1.00 10.22 73 ASP A N 1
ATOM 580 C CA . ASP A 1 74 ? 23.361 43.063 31.766 1.00 12.59 73 ASP A CA 1
ATOM 581 C C . ASP A 1 74 ? 23.117 42.261 33.064 1.00 12.45 73 ASP A C 1
ATOM 582 O O . ASP A 1 74 ? 23.759 42.523 34.080 1.00 11.28 73 ASP A O 1
ATOM 587 N N . ALA A 1 75 ? 22.215 41.281 33.019 1.00 10.88 74 ALA A N 1
ATOM 588 C CA . ALA A 1 75 ? 21.940 40.435 34.171 1.00 10.99 74 ALA A CA 1
ATOM 589 C C . ALA A 1 75 ? 23.156 39.583 34.557 1.00 10.92 74 ALA A C 1
ATOM 590 O O . ALA A 1 75 ? 23.493 39.467 35.707 1.00 12.34 74 ALA A O 1
ATOM 592 N N . ILE A 1 76 ? 23.829 39.050 33.544 1.00 8.92 75 ILE A N 1
ATOM 593 C CA . ILE A 1 76 ? 25.060 38.339 33.730 1.00 9.60 75 ILE A CA 1
ATOM 594 C C . ILE A 1 76 ? 26.140 39.240 34.324 1.00 9.84 75 ILE A C 1
ATOM 595 O O . ILE A 1 76 ? 26.825 38.850 35.256 1.00 10.73 75 ILE A O 1
ATOM 600 N N . ALA A 1 77 ? 26.293 40.428 33.749 1.00 9.44 76 ALA A N 1
ATOM 601 C CA . ALA A 1 77 ? 27.308 41.394 34.165 1.00 10.42 76 ALA A CA 1
ATOM 602 C C . ALA A 1 77 ? 27.111 41.814 35.627 1.00 11.74 76 ALA A C 1
ATOM 603 O O . ALA A 1 77 ? 28.078 41.882 36.401 1.00 11.14 76 ALA A O 1
ATOM 605 N N . THR A 1 78 ? 25.863 42.107 35.991 1.00 10.70 77 THR A N 1
ATOM 606 C CA . THR A 1 78 ? 25.533 42.492 37.367 1.00 10.65 77 THR A CA 1
ATOM 607 C C . THR A 1 78 ? 25.888 41.425 38.388 1.00 11.69 77 THR A C 1
ATOM 608 O O . THR A 1 78 ? 26.514 41.707 39.431 1.00 11.88 77 THR A O 1
ATOM 612 N N . GLN A 1 79 ? 25.497 40.186 38.089 1.00 9.74 78 GLN A N 1
ATOM 613 C CA . GLN A 1 79 ? 25.826 39.073 38.969 1.00 11.00 78 GLN A CA 1
ATOM 614 C C . GLN A 1 79 ? 27.344 38.817 38.996 1.00 10.64 78 GLN A C 1
ATOM 615 O O . GLN A 1 79 ? 27.916 38.586 40.052 1.00 10.70 78 GLN A O 1
ATOM 621 N N . ALA A 1 80 ? 27.995 38.856 37.829 1.00 10.19 79 ALA A N 1
ATOM 622 C CA . ALA A 1 80 ? 29.430 38.657 37.774 1.00 11.33 79 ALA A CA 1
ATOM 623 C C . ALA A 1 80 ? 30.193 39.669 38.657 1.00 12.69 79 ALA A C 1
ATOM 624 O O . ALA A 1 80 ? 31.193 39.317 39.308 1.00 13.07 79 ALA A O 1
ATOM 626 N N . LYS A 1 81 ? 29.723 40.908 38.674 1.00 10.64 80 LYS A N 1
ATOM 627 C CA . LYS A 1 81 ? 30.310 41.977 39.509 1.00 13.95 80 LYS A CA 1
ATOM 628 C C . LYS A 1 81 ? 30.057 41.773 41.001 1.00 14.43 80 LYS A C 1
ATOM 629 O O . LYS A 1 81 ? 30.959 41.957 41.814 1.00 15.22 80 LYS A O 1
ATOM 632 N N . ASN A 1 82 ? 28.834 41.424 41.363 1.00 14.36 81 ASN A N 1
ATOM 633 C CA . ASN A 1 82 ? 28.437 41.315 42.779 1.00 14.51 81 ASN A CA 1
ATOM 634 C C . ASN A 1 82 ? 28.973 40.056 43.448 1.00 13.72 81 ASN A C 1
ATOM 635 O O . ASN A 1 82 ? 29.568 40.091 44.515 1.00 13.66 81 ASN A O 1
ATOM 640 N N . LEU A 1 83 ? 28.737 38.919 42.810 1.00 12.06 82 LEU A N 1
ATOM 641 C CA . LEU A 1 83 ? 29.250 37.620 43.271 1.00 12.13 82 LEU A CA 1
ATOM 642 C C . LEU A 1 83 ? 29.179 36.616 42.134 1.00 12.60 82 LEU A C 1
ATOM 643 O O . LEU A 1 83 ? 28.134 36.012 41.861 1.00 11.97 82 LEU A O 1
ATOM 648 N N . ALA A 1 84 ? 30.291 36.436 41.443 1.00 12.29 83 ALA A N 1
ATOM 649 C CA . ALA A 1 84 ? 30.311 35.549 40.300 1.00 12.01 83 ALA A CA 1
ATOM 650 C C . ALA A 1 84 ? 30.079 34.093 40.719 1.00 12.87 83 ALA A C 1
ATOM 651 O O . ALA A 1 84 ? 29.396 33.349 40.015 1.00 11.13 83 ALA A O 1
ATOM 653 N N . TYR A 1 85 ? 30.627 33.696 41.863 1.00 12.93 84 TYR A N 1
ATOM 654 C CA . TYR A 1 85 ? 30.549 32.336 42.312 1.00 13.35 84 TYR A CA 1
ATOM 655 C C . TYR A 1 85 ? 30.573 32.193 43.826 1.00 13.16 84 TYR A C 1
ATOM 656 O O . TYR A 1 85 ? 31.394 32.807 44.528 1.00 10.49 84 TYR A O 1
ATOM 665 N N . TYR A 1 86 ? 29.661 31.361 44.317 1.00 12.62 85 TYR A N 1
ATOM 666 C CA . TYR A 1 86 ? 29.846 30.611 45.523 1.00 10.03 85 TYR A CA 1
ATOM 667 C C . TYR A 1 86 ? 29.114 29.263 45.275 1.00 11.07 85 TYR A C 1
ATOM 668 O O . TYR A 1 86 ? 28.273 29.141 44.362 1.00 12.04 85 TYR A O 1
ATOM 677 N N . HIS A 1 87 ? 29.448 28.251 46.054 1.00 10.29 86 HIS A N 1
ATOM 678 C CA . HIS A 1 87 ? 28.868 26.937 45.857 1.00 11.58 86 HIS A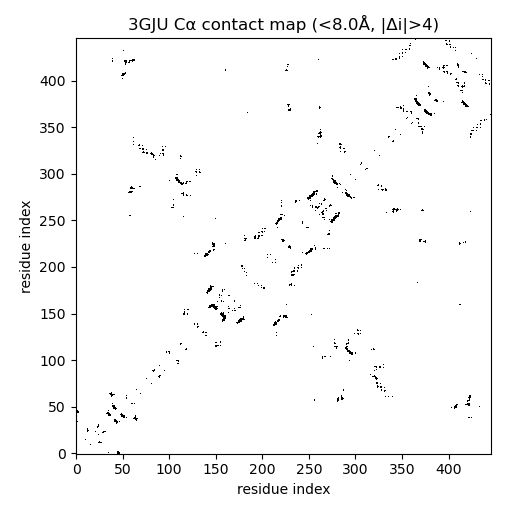 CA 1
ATOM 679 C C . HIS A 1 87 ? 27.433 26.912 46.405 1.00 11.94 86 HIS A C 1
ATOM 680 O O . HIS A 1 87 ? 26.998 27.820 47.146 1.00 10.69 86 HIS A O 1
ATOM 687 N N . ALA A 1 88 ? 26.702 25.880 46.000 1.00 10.90 87 ALA A N 1
ATOM 688 C CA . ALA A 1 88 ? 25.347 25.640 46.471 1.00 10.55 87 ALA A CA 1
ATOM 689 C C . ALA A 1 88 ? 25.263 24.344 47.303 1.00 10.27 87 ALA A C 1
ATOM 690 O O . ALA A 1 88 ? 24.175 23.811 47.539 1.00 10.98 87 ALA A O 1
ATOM 692 N N . TYR A 1 89 ? 26.415 23.903 47.834 1.00 9.73 88 TYR A N 1
ATOM 693 C CA . TYR A 1 89 ? 26.468 22.715 48.660 1.00 11.38 88 TYR A CA 1
ATOM 694 C C . TYR A 1 89 ? 25.935 23.005 50.079 1.00 11.83 88 TYR A C 1
ATOM 695 O O . TYR A 1 89 ? 25.949 24.162 50.519 1.00 10.74 88 TYR A O 1
ATOM 704 N N . VAL A 1 90 ? 25.492 21.948 50.762 1.00 12.92 89 VAL A N 1
ATOM 705 C CA A VAL A 1 90 ? 25.065 22.045 52.165 0.50 11.02 89 VAL A CA 1
ATOM 706 C CA B VAL A 1 90 ? 25.013 22.013 52.153 0.50 12.71 89 VAL A CA 1
ATOM 707 C C . VAL A 1 90 ? 24.149 23.250 52.357 1.00 11.25 89 VAL A C 1
ATOM 708 O O . VAL A 1 90 ? 24.372 24.078 53.233 1.00 13.02 89 VAL A O 1
ATOM 715 N N . GLY A 1 91 ? 23.101 23.354 51.538 1.00 10.95 90 GLY A N 1
ATOM 716 C CA . GLY A 1 91 ? 22.138 24.456 51.720 1.00 13.25 90 GLY A CA 1
ATOM 717 C C . GLY A 1 91 ? 22.536 25.894 51.411 1.00 13.29 90 GLY A C 1
ATOM 718 O O . GLY A 1 91 ? 21.861 26.851 51.850 1.00 12.35 90 GLY A O 1
ATOM 719 N N . HIS A 1 92 ? 23.644 26.067 50.695 1.00 11.52 91 HIS A N 1
ATOM 720 C CA . HIS A 1 92 ? 24.073 27.376 50.233 1.00 11.71 91 HIS A CA 1
ATOM 721 C C . HIS A 1 92 ? 23.441 27.675 48.884 1.00 10.41 91 HIS A C 1
ATOM 722 O O . HIS A 1 92 ? 23.138 26.770 48.093 1.00 10.36 91 HIS A O 1
ATOM 729 N N . GLY A 1 93 ? 23.227 28.958 48.637 1.00 11.51 92 GLY A N 1
ATOM 730 C CA . GLY A 1 93 ? 22.576 29.416 47.389 1.00 12.40 92 GLY A CA 1
ATOM 731 C C . GLY A 1 93 ? 22.791 30.890 47.159 1.00 11.70 92 GLY A C 1
ATOM 732 O O . GLY A 1 93 ? 23.620 31.531 47.810 1.00 11.30 92 GLY A O 1
ATOM 733 N N . THR A 1 94 ? 22.080 31.428 46.158 1.00 9.05 93 THR A N 1
ATOM 734 C CA . THR A 1 94 ? 22.037 32.870 45.912 1.00 9.16 93 THR A CA 1
ATOM 735 C C . THR A 1 94 ? 20.584 33.217 45.654 1.00 11.02 93 THR A C 1
ATOM 736 O O . THR A 1 94 ? 19.762 32.346 45.358 1.00 9.82 93 THR A O 1
ATOM 740 N N . GLU A 1 95 ? 20.254 34.500 45.718 1.00 10.63 94 GLU A N 1
ATOM 741 C CA . GLU A 1 95 ? 18.905 34.914 45.332 1.00 11.44 94 GLU A CA 1
ATOM 742 C C . GLU A 1 95 ? 18.560 34.468 43.903 1.00 11.92 94 GLU A C 1
ATOM 743 O O . GLU A 1 95 ? 17.449 34.000 43.647 1.00 11.35 94 GLU A O 1
ATOM 749 N N . ALA A 1 96 ? 19.508 34.565 42.970 1.00 12.69 95 ALA A N 1
ATOM 750 C CA . ALA A 1 96 ? 19.272 34.141 41.608 1.00 10.90 95 ALA A CA 1
ATOM 751 C C . ALA A 1 96 ? 18.917 32.660 41.452 1.00 10.46 95 ALA A C 1
ATOM 752 O O . ALA A 1 96 ? 17.986 32.335 40.718 1.00 10.71 95 ALA A O 1
ATOM 754 N N . SER A 1 97 ? 19.631 31.765 42.125 1.00 8.45 96 SER A N 1
ATOM 755 C CA . SER A 1 97 ? 19.322 30.349 41.956 1.00 9.56 96 SER A CA 1
ATOM 756 C C . SER A 1 97 ? 17.962 29.968 42.584 1.00 7.42 96 SER A C 1
ATOM 757 O O . SER A 1 97 ? 17.166 29.179 42.001 1.00 10.35 96 SER A O 1
ATOM 760 N N . ILE A 1 98 ? 17.698 30.516 43.754 1.00 9.05 97 ILE A N 1
ATOM 761 C CA . ILE A 1 98 ? 16.424 30.259 44.436 1.00 7.62 97 ILE A CA 1
ATOM 762 C C . ILE A 1 98 ? 15.229 30.765 43.641 1.00 8.33 97 ILE A C 1
ATOM 763 O O . ILE A 1 98 ? 14.221 30.050 43.482 1.00 11.55 97 ILE A O 1
ATOM 768 N N . THR A 1 99 ? 15.372 31.963 43.096 1.00 8.60 98 THR A N 1
ATOM 769 C CA . THR A 1 99 ? 14.331 32.607 42.272 1.00 7.49 98 THR A CA 1
ATOM 770 C C . THR A 1 99 ? 14.097 31.807 40.986 1.00 9.85 98 THR A C 1
ATOM 771 O O . THR A 1 99 ? 12.944 31.515 40.602 1.00 9.88 98 THR A O 1
ATOM 775 N N . LEU A 1 100 ? 15.186 31.403 40.343 1.00 10.63 99 LEU A N 1
ATOM 776 C CA . LEU A 1 100 ? 15.047 30.604 39.111 1.00 9.93 99 LEU A CA 1
ATOM 777 C C . LEU A 1 100 ? 14.335 29.269 39.337 1.00 9.16 99 LEU A C 1
ATOM 778 O O . LEU A 1 100 ? 13.509 28.847 38.508 1.00 8.62 99 LEU A O 1
ATOM 783 N N . ALA A 1 101 ? 14.657 28.564 40.440 1.00 8.67 100 ALA A N 1
ATOM 784 C CA . ALA A 1 101 ? 14.011 27.249 40.730 1.00 11.88 100 ALA A CA 1
ATOM 785 C C . ALA A 1 101 ? 12.514 27.473 40.796 1.00 10.55 100 ALA A C 1
ATOM 786 O O . ALA A 1 101 ? 11.735 26.740 40.185 1.00 10.57 100 ALA A O 1
ATOM 788 N N . LYS A 1 102 ? 12.109 28.532 41.509 1.00 10.41 101 LYS A N 1
ATOM 789 C CA . LYS A 1 102 ? 10.684 28.887 41.600 1.00 9.57 101 LYS A CA 1
ATOM 790 C C . LYS A 1 102 ? 10.058 29.220 40.255 1.00 9.59 101 LYS A C 1
ATOM 791 O O . LYS A 1 102 ? 8.971 28.766 39.903 1.00 9.19 101 LYS A O 1
ATOM 805 N N . ILE A 1 104 ? 10.978 28.206 37.331 1.00 8.02 103 ILE A N 1
ATOM 806 C CA . ILE A 1 104 ? 10.907 26.996 36.490 1.00 7.85 103 ILE A CA 1
ATOM 807 C C . ILE A 1 104 ? 9.706 26.155 36.900 1.00 10.99 103 ILE A C 1
ATOM 808 O O . ILE A 1 104 ? 8.928 25.709 36.048 1.00 10.46 103 ILE A O 1
ATOM 813 N N . ILE A 1 105 ? 9.536 25.975 38.207 1.00 9.56 104 ILE A N 1
ATOM 814 C CA . ILE A 1 105 ? 8.422 25.192 38.713 1.00 10.12 104 ILE A CA 1
ATOM 815 C C . ILE A 1 105 ? 7.099 25.816 38.300 1.00 12.74 104 ILE A C 1
ATOM 816 O O . ILE A 1 105 ? 6.196 25.095 37.867 1.00 12.62 104 ILE A O 1
ATOM 821 N N . ASP A 1 106 ? 6.982 27.131 38.440 1.00 10.40 105 ASP A N 1
ATOM 822 C CA . ASP A 1 106 ? 5.746 27.851 37.992 1.00 11.50 105 ASP A CA 1
ATOM 823 C C . ASP A 1 106 ? 5.374 27.546 36.530 1.00 12.28 105 ASP A C 1
ATOM 824 O O . ASP A 1 106 ? 4.202 27.387 36.172 1.00 11.90 105 ASP A O 1
ATOM 829 N N . ARG A 1 107 ? 6.390 27.439 35.680 1.00 10.17 106 ARG A N 1
ATOM 830 C CA . ARG A 1 107 ? 6.168 27.237 34.267 1.00 10.22 106 ARG A CA 1
ATOM 831 C C . ARG A 1 107 ? 5.977 25.767 33.876 1.00 13.11 106 ARG A C 1
ATOM 832 O O . ARG A 1 107 ? 5.349 25.488 32.847 1.00 13.04 106 ARG A O 1
ATOM 840 N N . ALA A 1 108 ? 6.507 24.856 34.696 1.00 11.57 107 ALA A N 1
ATOM 841 C CA . ALA A 1 108 ? 6.452 23.414 34.457 1.00 11.13 107 ALA A CA 1
ATOM 842 C C . ALA A 1 108 ? 5.066 22.819 34.697 1.00 10.89 107 ALA A C 1
ATOM 843 O O . ALA A 1 108 ? 4.229 23.421 35.370 1.00 10.92 107 ALA A O 1
ATOM 845 N N . PRO A 1 109 ? 4.835 21.597 34.191 1.00 11.33 108 PRO A N 1
ATOM 846 C CA . PRO A 1 109 ? 3.542 20.995 34.463 1.00 12.56 108 PRO A CA 1
ATOM 847 C C . PRO A 1 109 ? 3.233 20.873 35.965 1.00 11.77 108 PRO A C 1
ATOM 848 O O . PRO A 1 109 ? 4.117 20.589 36.768 1.00 12.12 108 PRO A O 1
ATOM 852 N N . LYS A 1 110 ? 1.984 21.125 36.345 1.00 10.69 109 LYS A N 1
ATOM 853 C CA . LYS A 1 110 ? 1.583 20.941 37.713 1.00 11.96 109 LYS A CA 1
ATOM 854 C C . LYS A 1 110 ? 1.925 19.514 38.199 1.00 13.15 109 LYS A C 1
ATOM 855 O O . LYS A 1 110 ? 1.639 18.527 37.518 1.00 14.15 109 LYS A O 1
ATOM 861 N N . GLY A 1 111 ? 2.503 19.454 39.393 1.00 12.32 110 GLY A N 1
ATOM 862 C CA . GLY A 1 111 ? 2.974 18.220 40.026 1.00 11.56 110 GLY A CA 1
ATOM 863 C C . GLY A 1 111 ? 4.505 18.135 40.066 1.00 11.54 110 GLY A C 1
ATOM 864 O O . GLY A 1 111 ? 5.074 17.297 40.747 1.00 12.41 110 GLY A O 1
ATOM 878 N N . SER A 1 113 ? 7.978 19.545 41.339 1.00 10.49 112 SER A N 1
ATOM 879 C CA . SER A 1 113 ? 8.289 20.404 42.492 1.00 14.23 112 SER A CA 1
ATOM 880 C C . SER A 1 113 ? 9.715 20.854 42.729 1.00 13.84 112 SER A C 1
ATOM 881 O O . SER A 1 113 ? 9.881 21.905 43.318 1.00 10.13 112 SER A O 1
ATOM 884 N N . ARG A 1 114 ? 10.728 20.102 42.313 1.00 10.30 113 ARG A N 1
ATOM 885 C CA . ARG A 1 114 ? 12.106 20.509 42.589 1.00 9.51 113 ARG A CA 1
ATOM 886 C C . ARG A 1 114 ? 12.911 20.607 41.302 1.00 10.58 113 ARG A C 1
ATOM 887 O O . ARG A 1 114 ? 12.642 19.868 40.340 1.00 8.28 113 ARG A O 1
ATOM 895 N N . VAL A 1 115 ? 13.946 21.446 41.343 1.00 8.80 114 VAL A N 1
ATOM 896 C CA . VAL A 1 115 ? 14.899 21.599 40.232 1.00 9.47 114 VAL A CA 1
ATOM 897 C C . VAL A 1 115 ? 16.339 21.451 40.732 1.00 10.00 114 VAL A C 1
ATOM 898 O O . VAL A 1 115 ? 16.710 22.087 41.721 1.00 10.34 114 VAL A O 1
ATOM 902 N N . TYR A 1 116 ? 17.120 20.622 40.048 1.00 9.52 115 TYR A N 1
ATOM 903 C CA . TYR A 1 116 ? 18.550 20.440 40.343 1.00 9.98 115 TYR A CA 1
ATOM 904 C C . TYR A 1 116 ? 19.301 21.030 39.152 1.00 11.21 115 TYR A C 1
ATOM 905 O O . TYR A 1 116 ? 19.021 20.681 38.009 1.00 10.32 115 TYR A O 1
ATOM 914 N N . PHE A 1 117 ? 20.234 21.932 39.414 1.00 9.53 116 PHE A N 1
ATOM 915 C CA . PHE A 1 117 ? 20.928 22.649 38.332 1.00 10.03 116 PHE A CA 1
ATOM 916 C C . PHE A 1 117 ? 22.247 22.006 37.939 1.00 8.98 116 PHE A C 1
ATOM 917 O O . PHE A 1 117 ? 23.031 21.571 38.807 1.00 9.85 116 PHE A O 1
ATOM 925 N N . GLY A 1 118 ? 22.554 22.068 36.643 1.00 9.03 117 GLY A N 1
ATOM 926 C CA . GLY A 1 118 ? 23.833 21.675 36.105 1.00 9.97 117 GLY A CA 1
ATOM 927 C C . GLY A 1 118 ? 24.256 22.684 35.061 1.00 8.56 117 GLY A C 1
ATOM 928 O O . GLY A 1 118 ? 23.802 23.837 35.092 1.00 9.85 117 GLY A O 1
ATOM 929 N N . LEU A 1 119 ? 25.127 22.259 34.145 1.00 9.58 118 LEU A N 1
ATOM 930 C CA . LEU A 1 119 ? 25.735 23.117 33.136 1.00 9.44 118 LEU A CA 1
ATOM 931 C C . LEU A 1 119 ? 25.378 22.744 31.700 1.00 11.59 118 LEU A C 1
ATOM 932 O O . LEU A 1 119 ? 25.263 23.625 30.832 1.00 13.60 118 LEU A O 1
ATOM 937 N N . SER A 1 120 ? 25.167 21.454 31.451 1.00 10.29 119 SER A N 1
ATOM 938 C CA A SER A 1 120 ? 24.868 20.949 30.115 0.50 10.84 119 SER A CA 1
ATOM 939 C CA B SER A 1 120 ? 24.862 20.953 30.125 0.50 11.78 119 SER A CA 1
ATOM 940 C C . SER A 1 120 ? 23.718 19.951 30.158 1.00 9.19 119 SER A C 1
ATOM 941 O O . SER A 1 120 ? 23.481 19.272 31.197 1.00 9.85 119 SER A O 1
ATOM 946 N N . GLY A 1 121 ? 23.015 19.833 29.031 1.00 8.54 120 GLY A N 1
ATOM 947 C CA . GLY A 1 121 ? 21.973 18.813 28.903 1.00 8.77 120 GLY A CA 1
ATOM 948 C C . GLY A 1 121 ? 22.492 17.425 29.206 1.00 10.54 120 GLY A C 1
ATOM 949 O O . GLY A 1 121 ? 21.785 16.598 29.845 1.00 8.23 120 GLY A O 1
ATOM 950 N N . SER A 1 122 ? 23.727 17.134 28.744 1.00 10.61 121 SER A N 1
ATOM 951 C CA . SER A 1 122 ? 24.350 15.840 29.052 1.00 10.87 121 SER A CA 1
ATOM 952 C C . SER A 1 122 ? 24.485 15.572 30.557 1.00 9.72 121 SER A C 1
ATOM 953 O O . SER A 1 122 ? 24.240 14.448 31.022 1.00 11.79 121 SER A O 1
ATOM 956 N N . ASP A 1 123 ? 24.894 16.577 31.356 1.00 9.24 122 ASP A N 1
ATOM 957 C CA . ASP A 1 123 ? 25.019 16.333 32.786 1.00 9.57 122 ASP A CA 1
ATOM 958 C C . ASP A 1 123 ? 23.647 16.189 33.452 1.00 10.19 122 ASP A C 1
ATOM 959 O O . ASP A 1 123 ? 23.512 15.470 34.441 1.00 8.61 122 ASP A O 1
ATOM 964 N N . ALA A 1 124 ? 22.610 16.798 32.859 1.00 8.92 123 ALA A N 1
ATOM 965 C CA . ALA A 1 124 ? 21.275 16.702 33.427 1.00 6.86 123 ALA A CA 1
ATOM 966 C C . ALA A 1 124 ? 20.771 15.271 33.226 1.00 8.45 123 ALA A C 1
ATOM 967 O O . ALA A 1 124 ? 20.182 14.678 34.150 1.00 9.51 123 ALA A O 1
ATOM 969 N N . ASN A 1 125 ? 21.026 14.712 32.044 1.00 7.91 124 ASN A N 1
ATOM 970 C CA . ASN A 1 125 ? 20.671 13.304 31.843 1.00 9.32 124 ASN A CA 1
ATOM 971 C C . ASN A 1 125 ? 21.506 12.361 32.677 1.00 10.04 124 ASN A C 1
ATOM 972 O O . ASN A 1 125 ? 20.995 11.363 33.151 1.00 7.97 124 ASN A O 1
ATOM 977 N N . GLU A 1 126 ? 22.750 12.721 32.940 1.00 8.37 125 GLU A N 1
ATOM 978 C CA . GLU A 1 126 ? 23.573 11.965 33.876 1.00 7.33 125 GLU A CA 1
ATOM 979 C C . GLU A 1 126 ? 22.941 11.956 35.288 1.00 7.78 125 GLU A C 1
ATOM 980 O O . GLU A 1 126 ? 22.850 10.912 35.951 1.00 9.52 125 GLU A O 1
ATOM 986 N N . THR A 1 127 ? 22.548 13.150 35.765 1.00 8.99 126 THR A N 1
ATOM 987 C CA . THR A 1 127 ? 21.839 13.242 37.022 1.00 8.96 126 THR A CA 1
ATOM 988 C C . THR A 1 127 ? 20.559 12.370 37.023 1.00 8.46 126 THR A C 1
ATOM 989 O O . THR A 1 127 ? 20.291 11.604 37.982 1.00 10.34 126 THR A O 1
ATOM 993 N N . ASN A 1 128 ? 19.799 12.449 35.939 1.00 8.37 127 ASN A N 1
ATOM 994 C CA . ASN A 1 128 ? 18.610 11.602 35.831 1.00 10.01 127 ASN A CA 1
ATOM 995 C C . ASN A 1 128 ? 18.934 10.105 36.110 1.00 10.10 127 ASN A C 1
ATOM 996 O O . ASN A 1 128 ? 18.207 9.460 36.842 1.00 9.81 127 ASN A O 1
ATOM 1001 N N . ILE A 1 129 ? 19.990 9.584 35.476 1.00 10.06 128 ILE A N 1
ATOM 1002 C CA . ILE A 1 129 ? 20.351 8.174 35.633 1.00 9.96 128 ILE A CA 1
ATOM 1003 C C . ILE A 1 129 ? 20.625 7.873 37.098 1.00 9.54 128 ILE A C 1
ATOM 1004 O O . ILE A 1 129 ? 20.129 6.881 37.659 1.00 9.77 128 ILE A O 1
ATOM 1009 N N . LYS A 1 130 ? 21.444 8.706 37.743 1.00 8.65 129 LYS A N 1
ATOM 1010 C CA . LYS A 1 130 ? 21.750 8.481 39.166 1.00 7.26 129 LYS A CA 1
ATOM 1011 C C . LYS A 1 130 ? 20.507 8.516 40.038 1.00 7.45 129 LYS A C 1
ATOM 1012 O O . LYS A 1 130 ? 20.336 7.713 40.944 1.00 9.69 129 LYS A O 1
ATOM 1018 N N . LEU A 1 131 ? 19.599 9.444 39.730 1.00 9.48 130 LEU A N 1
ATOM 1019 C CA . LEU A 1 131 ? 18.352 9.552 40.501 1.00 10.93 130 LEU A CA 1
ATOM 1020 C C . LEU A 1 131 ? 17.443 8.340 40.316 1.00 10.14 130 LEU A C 1
ATOM 1021 O O . LEU A 1 131 ? 16.810 7.876 41.275 1.00 9.43 130 LEU A O 1
ATOM 1026 N N . ILE A 1 132 ? 17.369 7.836 39.088 1.00 11.00 131 ILE A N 1
ATOM 1027 C CA . ILE A 1 132 ? 16.546 6.688 38.757 1.00 9.76 131 ILE A CA 1
ATOM 1028 C C . ILE A 1 132 ? 17.041 5.460 39.526 1.00 9.74 131 ILE A C 1
ATOM 1029 O O . ILE A 1 132 ? 16.249 4.704 40.114 1.00 9.11 131 ILE A O 1
ATOM 1034 N N . TRP A 1 133 ? 18.368 5.282 39.558 1.00 8.58 132 TRP A N 1
ATOM 1035 C CA . TRP A 1 133 ? 18.925 4.131 40.255 1.00 7.28 132 TRP A CA 1
ATOM 1036 C C . TRP A 1 133 ? 18.771 4.305 41.769 1.00 8.67 132 TRP A C 1
ATOM 1037 O O . TRP A 1 133 ? 18.359 3.385 42.493 1.00 9.64 132 TRP A O 1
ATOM 1048 N N . TYR A 1 134 ? 19.059 5.512 42.249 1.00 9.36 133 TYR A N 1
ATOM 1049 C CA . TYR A 1 134 ? 18.884 5.819 43.697 1.00 11.56 133 TYR A CA 1
ATOM 1050 C C . TYR A 1 134 ? 17.435 5.555 44.154 1.00 9.59 133 TYR A C 1
ATOM 1051 O O . TYR A 1 134 ? 17.191 4.917 45.160 1.00 10.04 133 TYR A O 1
ATOM 1060 N N . TYR A 1 135 ? 16.491 6.002 43.346 1.00 9.28 134 TYR A N 1
ATOM 1061 C CA . TYR A 1 135 ? 15.069 5.875 43.626 1.00 9.98 134 TYR A CA 1
ATOM 1062 C C . TYR A 1 135 ? 14.704 4.407 43.800 1.00 8.81 134 TYR A C 1
ATOM 1063 O O . TYR A 1 135 ? 14.042 4.022 44.767 1.00 10.96 134 TYR A O 1
ATOM 1072 N N . ASN A 1 136 ? 15.154 3.572 42.857 1.00 9.13 135 ASN A N 1
ATOM 1073 C CA . ASN A 1 136 ? 14.823 2.163 42.916 1.00 7.70 135 ASN A CA 1
ATOM 1074 C C . ASN A 1 136 ? 15.537 1.431 44.040 1.00 7.76 135 ASN A C 1
ATOM 1075 O O . ASN A 1 136 ? 14.976 0.526 44.662 1.00 9.75 135 ASN A O 1
ATOM 1080 N N . ASN A 1 137 ? 16.765 1.843 44.373 1.00 7.68 136 ASN A N 1
ATOM 1081 C CA . ASN A 1 137 ? 17.447 1.219 45.520 1.00 7.51 136 ASN A CA 1
ATOM 1082 C C . ASN A 1 137 ? 16.731 1.567 46.859 1.00 9.80 136 ASN A C 1
ATOM 1083 O O . ASN A 1 137 ? 16.538 0.698 47.728 1.00 9.79 136 ASN A O 1
ATOM 1088 N N . VAL A 1 138 ? 16.290 2.822 46.968 1.00 10.62 137 VAL A N 1
ATOM 1089 C CA . VAL A 1 138 ? 15.524 3.280 48.139 1.00 12.51 137 VAL A CA 1
ATOM 1090 C C . VAL A 1 138 ? 14.220 2.465 48.307 1.00 12.93 137 VAL A C 1
ATOM 1091 O O . VAL A 1 138 ? 13.852 2.082 49.433 1.00 11.05 137 VAL A O 1
ATOM 1095 N N . LEU A 1 139 ? 13.569 2.152 47.182 1.00 11.71 138 LEU A N 1
ATOM 1096 C CA . LEU A 1 139 ? 12.336 1.393 47.186 1.00 10.55 138 LEU A CA 1
ATOM 1097 C C . LEU A 1 139 ? 12.546 -0.103 47.376 1.00 11.81 138 LEU A C 1
ATOM 1098 O O . LEU A 1 139 ? 11.575 -0.850 47.411 1.00 15.63 138 LEU A O 1
ATOM 1103 N N . GLY A 1 140 ? 13.792 -0.556 47.482 1.00 9.98 139 GLY A N 1
ATOM 1104 C CA . GLY A 1 140 ? 14.072 -1.968 47.661 1.00 10.31 139 GLY A CA 1
ATOM 1105 C C . GLY A 1 140 ? 13.863 -2.758 46.387 1.00 11.23 139 GLY A C 1
ATOM 1106 O O . GLY A 1 140 ? 13.452 -3.899 46.428 1.00 11.64 139 GLY A O 1
ATOM 1107 N N . ARG A 1 141 ? 14.212 -2.152 45.247 1.00 10.11 140 ARG A N 1
ATOM 1108 C CA . ARG A 1 141 ? 14.060 -2.738 43.903 1.00 10.47 140 ARG A CA 1
ATOM 1109 C C . ARG A 1 141 ? 15.422 -2.662 43.193 1.00 11.30 140 ARG A C 1
ATOM 1110 O O . ARG A 1 141 ? 15.575 -2.026 42.155 1.00 10.65 140 ARG A O 1
ATOM 1118 N N . PRO A 1 142 ? 16.413 -3.355 43.750 1.00 11.27 141 PRO A N 1
ATOM 1119 C CA . PRO A 1 142 ? 17.766 -3.285 43.187 1.00 10.16 141 PRO A CA 1
ATOM 1120 C C . PRO A 1 142 ? 17.899 -3.782 41.738 1.00 10.63 141 PRO A C 1
ATOM 1121 O O . PRO A 1 142 ? 18.857 -3.391 41.051 1.00 10.14 141 PRO A O 1
ATOM 1125 N N . GLU A 1 143 ? 16.976 -4.642 41.267 1.00 10.13 142 GLU A N 1
ATOM 1126 C CA . GLU A 1 143 ? 17.019 -5.132 39.885 1.00 9.71 142 GLU A CA 1
ATOM 1127 C C . GLU A 1 143 ? 16.377 -4.166 38.864 1.00 11.07 142 GLU A C 1
ATOM 1128 O O . GLU A 1 143 ? 16.576 -4.315 37.658 1.00 11.63 142 GLU A O 1
ATOM 1131 N N . LYS A 1 144 ? 15.630 -3.175 39.359 1.00 9.53 143 LYS A N 1
ATOM 1132 C CA . LYS A 1 144 ? 14.842 -2.250 38.499 1.00 9.78 143 LYS A CA 1
ATOM 1133 C C . LYS A 1 144 ? 15.687 -1.047 38.078 1.00 7.77 143 LYS A C 1
ATOM 1134 O O . LYS A 1 144 ? 15.650 0.004 38.693 1.00 10.36 143 LYS A O 1
ATOM 1140 N N . LYS A 1 145 ? 16.498 -1.257 37.034 1.00 8.49 144 LYS A N 1
ATOM 1141 C CA . LYS A 1 145 ? 17.589 -0.341 36.670 1.00 9.01 144 LYS A CA 1
ATOM 1142 C C . LYS A 1 145 ? 17.775 -0.083 35.187 1.00 9.17 144 LYS A C 1
ATOM 1143 O O . LYS A 1 145 ? 18.446 0.889 34.826 1.00 10.45 144 LYS A O 1
ATOM 1149 N N . LYS A 1 146 ? 17.164 -0.891 34.323 1.00 8.35 145 LYS A N 1
ATOM 1150 C CA . LYS A 1 146 ? 17.356 -0.730 32.901 1.00 8.40 145 LYS A CA 1
ATOM 1151 C C . LYS A 1 146 ? 16.645 0.544 32.421 1.00 8.01 145 LYS A C 1
ATOM 1152 O O . LYS A 1 146 ? 15.587 0.922 32.931 1.00 9.82 145 LYS A O 1
ATOM 1158 N N . ILE A 1 147 ? 17.239 1.167 31.417 1.00 9.24 146 ILE A N 1
ATOM 1159 C CA A ILE A 1 147 ? 16.689 2.411 30.865 0.50 9.18 146 ILE A CA 1
ATOM 1160 C CA B ILE A 1 147 ? 16.721 2.426 30.855 0.50 9.86 146 ILE A CA 1
ATOM 1161 C C . ILE A 1 147 ? 16.472 2.228 29.366 1.00 9.48 146 ILE A C 1
ATOM 1162 O O . ILE A 1 147 ? 17.397 1.894 28.613 1.00 8.94 146 ILE A O 1
ATOM 1171 N N . ILE A 1 148 ? 15.226 2.428 28.923 1.00 9.58 147 ILE A N 1
ATOM 1172 C CA . ILE A 1 148 ? 14.864 2.271 27.518 1.00 9.65 147 ILE A CA 1
ATOM 1173 C C . ILE A 1 148 ? 14.863 3.647 26.870 1.00 9.10 147 ILE A C 1
ATOM 1174 O O . ILE A 1 148 ? 14.127 4.545 27.279 1.00 10.58 147 ILE A O 1
ATOM 1179 N N . SER A 1 149 ? 15.743 3.805 25.888 1.00 8.73 148 SER A N 1
ATOM 1180 C CA . SER A 1 149 ? 15.778 4.954 24.992 1.00 9.92 148 SER A CA 1
ATOM 1181 C C . SER A 1 149 ? 15.280 4.475 23.606 1.00 9.30 148 SER A C 1
ATOM 1182 O O . SER A 1 149 ? 14.650 3.432 23.489 1.00 9.20 148 SER A O 1
ATOM 1185 N N . ARG A 1 150 ? 15.553 5.253 22.570 1.00 9.78 149 ARG A N 1
ATOM 1186 C CA . ARG A 1 150 ? 15.038 4.974 21.236 1.00 8.27 149 ARG A CA 1
ATOM 1187 C C . ARG A 1 150 ? 16.129 5.258 20.203 1.00 8.93 149 ARG A C 1
ATOM 1188 O O . ARG A 1 150 ? 16.912 6.215 20.332 1.00 9.51 149 ARG A O 1
ATOM 1196 N N . TRP A 1 151 ? 16.127 4.455 19.155 1.00 10.32 150 TRP A N 1
ATOM 1197 C CA . TRP A 1 151 ? 16.945 4.789 17.994 1.00 8.84 150 TRP A CA 1
ATOM 1198 C C . TRP A 1 151 ? 16.593 6.179 17.474 1.00 8.71 150 TRP A C 1
ATOM 1199 O O . TRP A 1 151 ? 15.447 6.608 17.468 1.00 10.38 150 TRP A O 1
ATOM 1210 N N . ARG A 1 152 ? 17.650 6.896 17.066 1.00 8.83 151 ARG A N 1
ATOM 1211 C CA . ARG A 1 152 ? 17.675 8.287 16.649 1.00 8.61 151 ARG A CA 1
ATOM 1212 C C . ARG A 1 152 ? 17.413 9.282 17.783 1.00 10.46 151 ARG A C 1
ATOM 1213 O O . ARG A 1 152 ? 17.371 10.475 17.500 1.00 9.36 151 ARG A O 1
ATOM 1221 N N . GLY A 1 153 ? 17.232 8.846 19.034 1.00 9.62 152 GLY A N 1
ATOM 1222 C CA . GLY A 1 153 ? 17.181 9.786 20.136 1.00 9.09 152 GLY A CA 1
ATOM 1223 C C . GLY A 1 153 ? 18.535 10.494 20.319 1.00 9.02 152 GLY A C 1
ATOM 1224 O O . GLY A 1 153 ? 19.587 9.991 19.913 1.00 9.62 152 GLY A O 1
ATOM 1225 N N . TYR A 1 154 ? 18.484 11.718 20.831 1.00 8.76 153 TYR A N 1
ATOM 1226 C CA . TYR A 1 154 ? 19.697 12.425 21.250 1.00 8.65 153 TYR A CA 1
ATOM 1227 C C . TYR A 1 154 ? 19.517 12.880 22.672 1.00 8.55 153 TYR A C 1
ATOM 1228 O O . TYR A 1 154 ? 18.618 13.683 22.981 1.00 10.68 153 TYR A O 1
ATOM 1237 N N . HIS A 1 155 ? 20.453 12.421 23.525 1.00 7.83 154 HIS A N 1
ATOM 1238 C CA . HIS A 1 155 ? 20.401 12.621 24.946 1.00 10.61 154 HIS A CA 1
ATOM 1239 C C . HIS A 1 155 ? 21.717 13.082 25.567 1.00 12.16 154 HIS A C 1
ATOM 1240 O O . HIS A 1 155 ? 21.813 13.174 26.795 1.00 11.74 154 HIS A O 1
ATOM 1247 N N . GLY A 1 156 ? 22.705 13.373 24.713 1.00 10.88 155 GLY A N 1
ATOM 1248 C CA . GLY A 1 156 ? 24.012 13.855 25.160 1.00 10.62 155 GLY A CA 1
ATOM 1249 C C . GLY A 1 156 ? 25.152 13.020 24.612 1.00 10.49 155 GLY A C 1
ATOM 1250 O O . GLY A 1 156 ? 24.949 12.127 23.826 1.00 8.67 155 GLY A O 1
ATOM 1251 N N . SER A 1 157 ? 26.365 13.373 25.034 1.00 9.26 156 SER A N 1
ATOM 1252 C CA . SER A 1 157 ? 27.582 12.986 24.357 1.00 8.59 156 SER A CA 1
ATOM 1253 C C . SER A 1 157 ? 28.600 12.398 25.327 1.00 10.87 156 SER A C 1
ATOM 1254 O O . SER A 1 157 ? 29.783 12.328 25.005 1.00 10.59 156 SER A O 1
ATOM 1257 N N . GLY A 1 158 ? 28.152 11.987 26.501 1.00 9.36 157 GLY A N 1
ATOM 1258 C CA . GLY A 1 158 ? 29.026 11.284 27.468 1.00 9.41 157 GLY A CA 1
ATOM 1259 C C . GLY A 1 158 ? 29.091 9.773 27.231 1.00 10.63 157 GLY A C 1
ATOM 1260 O O . GLY A 1 158 ? 28.708 9.256 26.152 1.00 10.07 157 GLY A O 1
ATOM 1261 N N . VAL A 1 159 ? 29.551 9.038 28.246 1.00 10.18 158 VAL A N 1
ATOM 1262 C CA . VAL A 1 159 ? 29.559 7.569 28.175 1.00 8.47 158 VAL A CA 1
ATOM 1263 C C . VAL A 1 159 ? 28.149 7.022 28.381 1.00 9.15 158 VAL A C 1
ATOM 1264 O O . VAL A 1 159 ? 27.581 6.329 27.504 1.00 8.29 158 VAL A O 1
ATOM 1281 N N . THR A 1 161 ? 25.357 8.934 28.741 1.00 7.05 160 THR A N 1
ATOM 1282 C CA . THR A 1 161 ? 24.394 9.721 27.985 1.00 11.83 160 THR A CA 1
ATOM 1283 C C . THR A 1 161 ? 24.534 9.497 26.469 1.00 10.38 160 THR A C 1
ATOM 1284 O O . THR A 1 161 ? 23.532 9.464 25.733 1.00 9.87 160 THR A O 1
ATOM 1288 N N . GLY A 1 162 ? 25.755 9.253 26.016 1.00 9.54 161 GLY A N 1
ATOM 1289 C CA . GLY A 1 162 ? 25.963 8.811 24.643 1.00 10.02 161 GLY A CA 1
ATOM 1290 C C . GLY A 1 162 ? 25.346 7.438 24.368 1.00 10.94 161 GLY A C 1
ATOM 1291 O O . GLY A 1 162 ? 24.947 7.134 23.235 1.00 12.22 161 GLY A O 1
ATOM 1292 N N . SER A 1 163 ? 25.303 6.579 25.386 1.00 9.85 162 SER A N 1
ATOM 1293 C CA . SER A 1 163 ? 24.612 5.282 25.305 1.00 9.41 162 SER A CA 1
ATOM 1294 C C . SER A 1 163 ? 23.106 5.523 25.125 1.00 9.81 162 SER A C 1
ATOM 1295 O O . SER A 1 163 ? 22.468 4.838 24.327 1.00 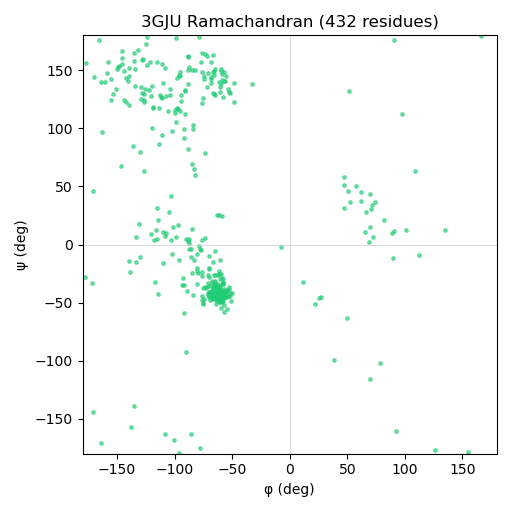10.30 162 SER A O 1
ATOM 1298 N N . LEU A 1 164 ? 22.538 6.446 25.891 1.00 10.35 163 LEU A N 1
ATOM 1299 C CA . LEU A 1 164 ? 21.138 6.800 25.703 1.00 9.99 163 LEU A CA 1
ATOM 1300 C C . LEU A 1 164 ? 20.866 7.331 24.279 1.00 10.00 163 LEU A C 1
ATOM 1301 O O . LEU A 1 164 ? 19.889 6.958 23.613 1.00 9.79 163 LEU A O 1
ATOM 1306 N N . THR A 1 165 ? 21.735 8.204 23.778 1.00 7.99 164 THR A N 1
ATOM 1307 C CA . THR A 1 165 ? 21.705 8.591 22.396 1.00 10.16 164 THR A CA 1
ATOM 1308 C C . THR A 1 165 ? 21.611 7.397 21.453 1.00 9.63 164 THR A C 1
ATOM 1309 O O . THR A 1 165 ? 22.190 6.348 21.717 1.00 10.04 164 THR A O 1
ATOM 1313 N N . GLY A 1 166 ? 20.794 7.551 20.407 1.00 9.07 165 GLY A N 1
ATOM 1314 C CA . GLY A 1 166 ? 20.525 6.445 19.472 1.00 7.96 165 GLY A CA 1
ATOM 1315 C C . GLY A 1 166 ? 21.030 6.722 18.061 1.00 9.78 165 GLY A C 1
ATOM 1316 O O . GLY A 1 166 ? 20.463 6.236 17.088 1.00 9.89 165 GLY A O 1
ATOM 1317 N N . LEU A 1 167 ? 22.123 7.485 17.976 1.00 12.34 166 LEU A N 1
ATOM 1318 C CA . LEU A 1 167 ? 22.752 7.857 16.706 1.00 10.28 166 LEU A CA 1
ATOM 1319 C C . LEU A 1 167 ? 24.164 7.322 16.745 1.00 12.14 166 LEU A C 1
ATOM 1320 O O . LEU A 1 167 ? 24.884 7.552 17.703 1.00 12.13 166 LEU A O 1
ATOM 1325 N N . ASP A 1 168 ? 24.547 6.571 15.713 1.00 13.00 167 ASP A N 1
ATOM 1326 C CA A ASP A 1 168 ? 25.814 5.844 15.654 0.50 12.51 167 ASP A CA 1
ATOM 1327 C CA B ASP A 1 168 ? 25.809 5.845 15.737 0.50 12.82 167 ASP A CA 1
ATOM 1328 C C . ASP A 1 168 ? 27.067 6.693 15.878 1.00 13.42 167 ASP A C 1
ATOM 1329 O O . ASP A 1 168 ? 28.077 6.202 16.399 1.00 12.78 167 ASP A O 1
ATOM 1338 N N . LEU A 1 169 ? 27.015 7.943 15.436 1.00 12.34 168 LEU A N 1
ATOM 1339 C CA . LEU A 1 169 ? 28.167 8.862 15.546 1.00 14.75 168 LEU A CA 1
ATOM 1340 C C . LEU A 1 169 ? 28.691 8.922 16.997 1.00 15.91 168 LEU A C 1
ATOM 1341 O O . LEU A 1 169 ? 29.912 9.004 17.247 1.00 13.45 168 LEU A O 1
ATOM 1346 N N . PHE A 1 170 ? 27.756 8.859 17.952 1.00 12.26 169 PHE A N 1
ATOM 1347 C CA . PHE A 1 170 ? 28.069 8.958 19.400 1.00 13.34 169 PHE A CA 1
ATOM 1348 C C . PHE A 1 170 ? 28.406 7.630 20.055 1.00 13.33 169 PHE A C 1
ATOM 1349 O O . PHE A 1 170 ? 28.709 7.590 21.236 1.00 14.30 169 PHE A O 1
ATOM 1357 N N . HIS A 1 171 ? 28.415 6.555 19.265 1.00 12.35 170 HIS A N 1
ATOM 1358 C CA . HIS A 1 171 ? 28.703 5.199 19.714 1.00 11.01 170 HIS A CA 1
ATOM 1359 C C . HIS A 1 171 ? 29.989 4.604 19.119 1.00 14.71 170 HIS A C 1
ATOM 1360 O O . HIS A 1 171 ? 30.756 3.950 19.822 1.00 11.55 170 HIS A O 1
ATOM 1367 N N . ASN A 1 172 ? 30.198 4.823 17.812 1.00 14.12 171 ASN A N 1
ATOM 1368 C CA . ASN A 1 172 ? 31.240 4.076 17.069 1.00 11.61 171 ASN A CA 1
ATOM 1369 C C . ASN A 1 172 ? 32.612 4.419 17.601 1.00 10.42 171 ASN A C 1
ATOM 1370 O O . ASN A 1 172 ? 32.923 5.584 17.737 1.00 12.20 171 ASN A O 1
ATOM 1375 N N . ALA A 1 173 ? 33.411 3.414 17.935 1.00 10.61 172 ALA A N 1
ATOM 1376 C CA . ALA A 1 173 ? 34.772 3.591 18.467 1.00 11.51 172 ALA A CA 1
ATOM 1377 C C . ALA A 1 173 ? 34.808 4.111 19.896 1.00 10.53 172 ALA A C 1
ATOM 1378 O O . ALA A 1 173 ? 35.904 4.346 20.428 1.00 11.11 172 ALA A O 1
ATOM 1380 N N . PHE A 1 174 ? 33.649 4.226 20.552 1.00 10.22 173 PHE A N 1
ATOM 1381 C CA . PHE A 1 174 ? 33.618 4.644 21.955 1.00 11.21 173 PHE A CA 1
ATOM 1382 C C . PHE A 1 174 ? 33.094 3.530 22.869 1.00 9.96 173 PHE A C 1
ATOM 1383 O O . PHE A 1 174 ? 32.875 3.767 24.061 1.00 11.00 173 PHE A O 1
ATOM 1391 N N . ASP A 1 175 ? 32.836 2.335 22.309 1.00 9.21 174 ASP A N 1
ATOM 1392 C CA . ASP A 1 175 ? 32.376 1.174 23.065 1.00 10.70 174 ASP A CA 1
ATOM 1393 C C . ASP A 1 175 ? 31.022 1.446 23.737 1.00 12.71 174 ASP A C 1
ATOM 1394 O O . ASP A 1 175 ? 30.778 1.042 24.874 1.00 11.93 174 ASP A O 1
ATOM 1399 N N . LEU A 1 176 ? 30.168 2.170 23.031 1.00 10.91 175 LEU A N 1
ATOM 1400 C CA . LEU A 1 176 ? 28.799 2.410 23.458 1.00 10.50 175 LEU A CA 1
ATOM 1401 C C . LEU A 1 176 ? 27.842 1.747 22.456 1.00 12.03 175 LEU A C 1
ATOM 1402 O O . LEU A 1 176 ? 28.193 1.544 21.292 1.00 13.00 175 LEU A O 1
ATOM 1407 N N . PRO A 1 177 ? 26.618 1.451 22.886 1.00 10.79 176 PRO A N 1
ATOM 1408 C CA . PRO A 1 177 ? 26.007 1.716 24.194 1.00 9.83 176 PRO A CA 1
ATOM 1409 C C . PRO A 1 177 ? 26.376 0.691 25.214 1.00 12.68 176 PRO A C 1
ATOM 1410 O O . PRO A 1 177 ? 26.631 -0.458 24.875 1.00 14.42 176 PRO A O 1
ATOM 1414 N N . ARG A 1 178 ? 26.411 1.118 26.462 1.00 12.98 177 ARG A N 1
ATOM 1415 C CA A ARG A 1 178 ? 26.713 0.269 27.607 0.50 14.73 177 ARG A CA 1
ATOM 1416 C CA B ARG A 1 178 ? 26.709 0.209 27.545 0.50 13.14 177 ARG A CA 1
ATOM 1417 C C . ARG A 1 178 ? 25.433 -0.190 28.299 1.00 15.15 177 ARG A C 1
ATOM 1418 O O . ARG A 1 178 ? 24.416 0.550 28.324 1.00 11.41 177 ARG A O 1
ATOM 1433 N N . ALA A 1 179 ? 25.501 -1.359 28.905 1.00 13.08 178 ALA A N 1
ATOM 1434 C CA . ALA A 1 179 ? 24.433 -1.795 29.805 1.00 14.82 178 ALA A CA 1
ATOM 1435 C C . ALA A 1 179 ? 24.308 -0.763 30.931 1.00 14.57 178 ALA A C 1
ATOM 1436 O O . ALA A 1 179 ? 25.310 -0.168 31.378 1.00 15.11 178 ALA A O 1
ATOM 1438 N N . PRO A 1 180 ? 23.087 -0.540 31.446 1.00 12.48 179 PRO A N 1
ATOM 1439 C CA . PRO A 1 180 ? 21.836 -1.236 31.151 1.00 10.19 179 PRO A CA 1
ATOM 1440 C C . PRO A 1 180 ? 20.889 -0.431 30.229 1.00 10.04 179 PRO A C 1
ATOM 1441 O O . PRO A 1 180 ? 19.680 -0.407 30.479 1.00 11.24 179 PRO A O 1
ATOM 1445 N N . VAL A 1 181 ? 21.434 0.217 29.200 1.00 10.32 180 VAL A N 1
ATOM 1446 C CA . VAL A 1 181 ? 20.642 1.006 28.259 1.00 8.70 180 VAL A CA 1
ATOM 1447 C C . VAL A 1 181 ? 20.158 0.079 27.137 1.00 9.93 180 VAL A C 1
ATOM 1448 O O . VAL A 1 181 ? 20.904 -0.770 26.618 1.00 10.19 180 VAL A O 1
ATOM 1452 N N . LEU A 1 182 ? 18.906 0.261 26.745 1.00 8.78 181 LEU A N 1
ATOM 1453 C CA . LEU A 1 182 ? 18.291 -0.477 25.642 1.00 11.62 181 LEU A CA 1
ATOM 1454 C C . LEU A 1 182 ? 17.677 0.558 24.709 1.00 10.76 181 LEU A C 1
ATOM 1455 O O . LEU A 1 182 ? 17.450 1.717 25.126 1.00 10.45 181 LEU A O 1
ATOM 1460 N N . HIS A 1 183 ? 17.444 0.184 23.453 1.00 7.91 182 HIS A N 1
ATOM 1461 C CA . HIS A 1 183 ? 16.854 1.092 22.462 1.00 7.87 182 HIS A CA 1
ATOM 1462 C C . HIS A 1 183 ? 15.677 0.428 21.762 1.00 9.63 182 HIS A C 1
ATOM 1463 O O . HIS A 1 183 ? 15.825 -0.615 21.123 1.00 10.00 182 HIS A O 1
ATOM 1470 N N . THR A 1 184 ? 14.539 1.128 21.816 1.00 7.90 183 THR A N 1
ATOM 1471 C CA . THR A 1 184 ? 13.342 0.723 21.078 1.00 8.95 183 THR A CA 1
ATOM 1472 C C . THR A 1 184 ? 13.185 1.542 19.805 1.00 10.01 183 THR A C 1
ATOM 1473 O O . THR A 1 184 ? 14.101 2.282 19.411 1.00 9.64 183 THR A O 1
ATOM 1477 N N . GLU A 1 185 ? 12.007 1.437 19.174 1.00 9.92 184 GLU A N 1
ATOM 1478 C CA . GLU A 1 185 ? 11.817 1.957 17.819 1.00 7.80 184 GLU A CA 1
ATOM 1479 C C . GLU A 1 185 ? 12.029 3.456 17.718 1.00 10.11 184 GLU A C 1
ATOM 1480 O O . GLU A 1 185 ? 11.545 4.239 18.559 1.00 9.90 184 GLU A O 1
ATOM 1486 N N . ALA A 1 186 ? 12.674 3.884 16.623 1.00 10.22 185 ALA A N 1
ATOM 1487 C CA . ALA A 1 186 ? 12.683 5.287 16.281 1.00 9.67 185 ALA A CA 1
ATOM 1488 C C . ALA A 1 186 ? 11.248 5.785 16.050 1.00 9.69 185 ALA A C 1
ATOM 1489 O O . ALA A 1 186 ? 10.513 5.163 15.280 1.00 10.64 185 ALA A O 1
ATOM 1491 N N . PRO A 1 187 ? 10.881 6.918 16.663 1.00 10.42 186 PRO A N 1
ATOM 1492 C CA . PRO A 1 187 ? 9.510 7.431 16.520 1.00 10.41 186 PRO A CA 1
ATOM 1493 C C . PRO A 1 187 ? 9.358 8.229 15.220 1.00 12.29 186 PRO A C 1
ATOM 1494 O O . PRO A 1 187 ? 9.130 9.418 15.246 1.00 10.50 186 PRO A O 1
ATOM 1498 N N . TYR A 1 188 ? 9.503 7.547 14.077 1.00 11.99 187 TYR A N 1
ATOM 1499 C CA . TYR A 1 188 ? 9.893 8.225 12.818 1.00 11.08 187 TYR A CA 1
ATOM 1500 C C . TYR A 1 188 ? 9.036 7.698 11.683 1.00 10.67 187 TYR A C 1
ATOM 1501 O O . TYR A 1 188 ? 9.394 6.726 10.989 1.00 9.31 187 TYR A O 1
ATOM 1510 N N . TYR A 1 189 ? 7.862 8.288 11.531 1.00 8.41 188 TYR A N 1
ATOM 1511 C CA . TYR A 1 189 ? 6.853 7.767 10.603 1.00 9.88 188 TYR A CA 1
ATOM 1512 C C . TYR A 1 189 ? 7.364 7.650 9.154 1.00 8.89 188 TYR A C 1
ATOM 1513 O O . TYR A 1 189 ? 7.083 6.672 8.462 1.00 9.32 188 TYR A O 1
ATOM 1522 N N . PHE A 1 190 ? 8.133 8.639 8.693 1.00 9.20 189 PHE A N 1
ATOM 1523 C CA . PHE A 1 190 ? 8.542 8.670 7.277 1.00 11.13 189 PHE A CA 1
ATOM 1524 C C . PHE A 1 190 ? 9.311 7.394 6.876 1.00 10.70 189 PHE A C 1
ATOM 1525 O O . PHE A 1 190 ? 9.257 6.972 5.719 1.00 11.05 189 PHE A O 1
ATOM 1533 N N . ARG A 1 191 ? 10.071 6.828 7.835 1.00 9.47 190 ARG A N 1
ATOM 1534 C CA . ARG A 1 191 ? 10.916 5.651 7.575 1.00 11.29 190 ARG A CA 1
ATOM 1535 C C . ARG A 1 191 ? 10.341 4.318 8.050 1.00 13.17 190 ARG A C 1
ATOM 1536 O O . ARG A 1 191 ? 11.059 3.327 8.094 1.00 14.33 190 ARG A O 1
ATOM 1544 N N . ARG A 1 192 ? 9.052 4.276 8.367 1.00 9.57 191 ARG A N 1
ATOM 1545 C CA . ARG A 1 192 ? 8.411 3.034 8.798 1.00 11.61 191 ARG A CA 1
ATOM 1546 C C . ARG A 1 192 ? 8.616 1.938 7.764 1.00 11.83 191 ARG A C 1
ATOM 1547 O O . ARG A 1 192 ? 8.611 2.191 6.561 1.00 12.45 191 ARG A O 1
ATOM 1555 N N . THR A 1 193 ? 8.767 0.699 8.229 1.00 13.98 192 THR A N 1
ATOM 1556 C CA . THR A 1 193 ? 8.957 -0.429 7.330 1.00 16.53 192 THR A CA 1
ATOM 1557 C C . THR A 1 193 ? 7.707 -0.693 6.516 1.00 17.69 192 THR A C 1
ATOM 1558 O O . THR A 1 193 ? 7.807 -1.004 5.333 1.00 15.22 192 THR A O 1
ATOM 1562 N N . ASP A 1 194 ? 6.533 -0.613 7.154 1.00 14.83 193 ASP A N 1
ATOM 1563 C CA . ASP A 1 194 ? 5.258 -0.918 6.499 1.00 14.35 193 ASP A CA 1
ATOM 1564 C C . ASP A 1 194 ? 4.558 0.389 6.135 1.00 14.32 193 ASP A C 1
ATOM 1565 O O . ASP A 1 194 ? 3.865 0.996 6.965 1.00 11.38 193 ASP A O 1
ATOM 1570 N N . ARG A 1 195 ? 4.709 0.798 4.877 1.00 12.96 194 ARG A N 1
ATOM 1571 C CA . ARG A 1 195 ? 4.158 2.055 4.407 1.00 13.39 194 ARG A CA 1
ATOM 1572 C C . ARG A 1 195 ? 2.643 2.114 4.368 1.00 13.05 194 ARG A C 1
ATOM 1573 O O . ARG A 1 195 ? 2.070 3.214 4.314 1.00 14.92 194 ARG A O 1
ATOM 1581 N N . SER A 1 196 ? 1.984 0.956 4.460 1.00 14.00 195 SER A N 1
ATOM 1582 C CA . SER A 1 196 ? 0.512 0.942 4.522 1.00 15.14 195 SER A CA 1
ATOM 1583 C C . SER A 1 196 ? -0.020 1.407 5.895 1.00 14.80 195 SER A C 1
ATOM 1584 O O . SER A 1 196 ? -1.212 1.674 6.017 1.00 15.74 195 SER A O 1
ATOM 1595 N N . SER A 1 198 ? -1.075 3.748 8.801 1.00 10.52 197 SER A N 1
ATOM 1596 C CA . SER A 1 198 ? -1.381 5.123 9.110 1.00 8.70 197 SER A CA 1
ATOM 1597 C C . SER A 1 198 ? -0.490 5.598 10.262 1.00 9.23 197 SER A C 1
ATOM 1598 O O . SER A 1 198 ? 0.188 4.781 10.895 1.00 9.70 197 SER A O 1
ATOM 1601 N N . GLU A 1 199 ? -0.535 6.890 10.576 1.00 9.97 198 GLU A N 1
ATOM 1602 C CA . GLU A 1 199 ? 0.251 7.404 11.697 1.00 11.82 198 GLU A CA 1
ATOM 1603 C C . GLU A 1 199 ? -0.152 6.682 13.004 1.00 11.42 198 GLU A C 1
ATOM 1604 O O . GLU A 1 199 ? 0.711 6.297 13.786 1.00 10.08 198 GLU A O 1
ATOM 1610 N N . GLU A 1 200 ? -1.457 6.505 13.228 1.00 9.41 199 GLU A N 1
ATOM 1611 C CA . GLU A 1 200 ? -1.913 5.920 14.482 1.00 10.69 199 GLU A CA 1
ATOM 1612 C C . GLU A 1 200 ? -1.533 4.436 14.560 1.00 10.15 199 GLU A C 1
ATOM 1613 O O . GLU A 1 200 ? -1.195 3.933 15.643 1.00 11.06 199 GLU A O 1
ATOM 1619 N N . GLN A 1 201 ? -1.581 3.742 13.421 1.00 9.93 200 GLN A N 1
ATOM 1620 C CA . GLN A 1 201 ? -1.187 2.329 13.381 1.00 9.33 200 GLN A CA 1
ATOM 1621 C C . GLN A 1 201 ? 0.304 2.173 13.657 1.00 8.36 200 GLN A C 1
ATOM 1622 O O . GLN A 1 201 ? 0.730 1.240 14.293 1.00 10.08 200 GLN A O 1
ATOM 1628 N N . PHE A 1 202 ? 1.100 3.111 13.131 1.00 10.02 201 PHE A N 1
ATOM 1629 C CA . PHE A 1 202 ? 2.548 3.087 13.370 1.00 8.84 201 PHE A CA 1
ATOM 1630 C C . PHE A 1 202 ? 2.846 3.382 14.842 1.00 8.51 201 PHE A C 1
ATOM 1631 O O . PHE A 1 202 ? 3.684 2.714 15.470 1.00 9.13 201 PHE A O 1
ATOM 1639 N N . SER A 1 203 ? 2.121 4.326 15.415 1.00 8.87 202 SER A N 1
ATOM 1640 C CA . SER A 1 203 ? 2.220 4.619 16.831 1.00 9.22 202 SER A CA 1
ATOM 1641 C C . SER A 1 203 ? 1.877 3.393 17.656 1.00 9.89 202 SER A C 1
ATOM 1642 O O . SER A 1 203 ? 2.601 3.100 18.614 1.00 10.10 202 SER A O 1
ATOM 1645 N N . GLN A 1 204 ? 0.828 2.644 17.279 1.00 8.36 203 GLN A N 1
ATOM 1646 C CA . GLN A 1 204 ? 0.514 1.408 17.990 1.00 9.57 203 GLN A CA 1
ATOM 1647 C C . GLN A 1 204 ? 1.587 0.330 17.827 1.00 10.92 203 GLN A C 1
ATOM 1648 O O . GLN A 1 204 ? 1.917 -0.391 18.768 1.00 8.60 203 GLN A O 1
ATOM 1654 N N . HIS A 1 205 ? 2.188 0.262 16.643 1.00 9.49 204 HIS A N 1
ATOM 1655 C CA . HIS A 1 205 ? 3.292 -0.662 16.400 1.00 9.83 204 HIS A CA 1
ATOM 1656 C C . HIS A 1 205 ? 4.451 -0.304 17.328 1.00 7.56 204 HIS A C 1
ATOM 1657 O O . HIS A 1 205 ? 5.030 -1.181 17.978 1.00 10.45 204 HIS A O 1
ATOM 1664 N N . CYS A 1 206 ? 4.766 0.986 17.449 1.00 9.37 205 CYS A N 1
ATOM 1665 C CA . CYS A 1 206 ? 5.836 1.397 18.376 1.00 8.98 205 CYS A CA 1
ATOM 1666 C C . CYS A 1 206 ? 5.479 1.001 19.814 1.00 9.07 205 CYS A C 1
ATOM 1667 O O . CYS A 1 206 ? 6.326 0.509 20.536 1.00 10.61 205 CYS A O 1
ATOM 1670 N N . ALA A 1 207 ? 4.245 1.238 20.229 1.00 7.95 206 ALA A N 1
ATOM 1671 C CA . ALA A 1 207 ? 3.832 0.855 21.606 1.00 8.01 206 ALA A CA 1
ATOM 1672 C C . ALA A 1 207 ? 3.929 -0.634 21.831 1.00 6.40 206 ALA A C 1
ATOM 1673 O O . ALA A 1 207 ? 4.387 -1.074 22.888 1.00 8.54 206 ALA A O 1
ATOM 1675 N N . ASP A 1 208 ? 3.493 -1.422 20.856 1.00 8.86 207 ASP A N 1
ATOM 1676 C CA . ASP A 1 208 ? 3.555 -2.862 20.941 1.00 10.00 207 ASP A CA 1
ATOM 1677 C C . ASP A 1 208 ? 5.011 -3.373 21.033 1.00 10.18 207 ASP A C 1
ATOM 1678 O O . ASP A 1 208 ? 5.298 -4.279 21.799 1.00 10.12 207 ASP A O 1
ATOM 1683 N N . LYS A 1 209 ? 5.904 -2.815 20.217 1.00 11.25 208 LYS A N 1
ATOM 1684 C CA . LYS A 1 209 ? 7.316 -3.182 20.277 1.00 10.64 208 LYS A CA 1
ATOM 1685 C C . LYS A 1 209 ? 7.930 -2.809 21.646 1.00 8.42 208 LYS A C 1
ATOM 1686 O O . LYS A 1 209 ? 8.720 -3.586 22.207 1.00 8.33 208 LYS A O 1
ATOM 1692 N N . LEU A 1 210 ? 7.530 -1.668 22.224 1.00 8.51 209 LEU A N 1
ATOM 1693 C CA . LEU A 1 210 ? 7.999 -1.320 23.571 1.00 9.10 209 LEU A CA 1
ATOM 1694 C C . LEU A 1 210 ? 7.514 -2.349 24.606 1.00 7.51 209 LEU A C 1
ATOM 1695 O O . LEU A 1 210 ? 8.274 -2.834 25.445 1.00 8.67 209 LEU A O 1
ATOM 1700 N N . GLU A 1 211 ? 6.235 -2.683 24.526 1.00 9.64 210 GLU A N 1
ATOM 1701 C CA . GLU A 1 211 ? 5.671 -3.717 25.412 1.00 7.95 210 GLU A CA 1
ATOM 1702 C C . GLU A 1 211 ? 6.373 -5.090 25.322 1.00 10.58 210 GLU A C 1
ATOM 1703 O O . GLU A 1 211 ? 6.667 -5.700 26.340 1.00 9.87 210 GLU A O 1
ATOM 1709 N N . GLU A 1 212 ? 6.637 -5.537 24.102 1.00 8.52 211 GLU A N 1
ATOM 1710 C CA . GLU A 1 212 ? 7.374 -6.761 23.861 1.00 9.71 211 GLU A CA 1
ATOM 1711 C C . GLU A 1 212 ? 8.773 -6.699 24.486 1.00 8.46 211 GLU A C 1
ATOM 1712 O O . GLU A 1 212 ? 9.211 -7.683 25.112 1.00 10.94 211 GLU A O 1
ATOM 1726 N N . ILE A 1 214 ? 9.771 -4.756 27.104 1.00 10.23 213 ILE A N 1
ATOM 1727 C CA . ILE A 1 214 ? 9.602 -4.731 28.541 1.00 9.27 213 ILE A CA 1
ATOM 1728 C C . ILE A 1 214 ? 9.366 -6.151 29.055 1.00 9.23 213 ILE A C 1
ATOM 1729 O O . ILE A 1 214 ? 9.986 -6.583 30.025 1.00 8.90 213 ILE A O 1
ATOM 1734 N N . LEU A 1 215 ? 8.489 -6.891 28.359 1.00 8.93 214 LEU A N 1
ATOM 1735 C CA . LEU A 1 215 ? 8.146 -8.235 28.784 1.00 8.93 214 LEU A CA 1
ATOM 1736 C C . LEU A 1 215 ? 9.321 -9.197 28.608 1.00 10.54 214 LEU A C 1
ATOM 1737 O O . LEU A 1 215 ? 9.597 -10.016 29.496 1.00 12.35 214 LEU A O 1
ATOM 1742 N N . ALA A 1 216 ? 10.043 -9.059 27.495 1.00 10.65 215 ALA A N 1
ATOM 1743 C CA . ALA A 1 216 ? 11.216 -9.915 27.230 1.00 9.10 215 ALA A CA 1
ATOM 1744 C C . ALA A 1 216 ? 12.333 -9.697 28.223 1.00 8.94 215 ALA A C 1
ATOM 1745 O O . ALA A 1 216 ? 12.990 -10.628 28.660 1.00 11.21 215 ALA A O 1
ATOM 1747 N N . GLU A 1 217 ? 12.551 -8.447 28.591 1.00 9.74 216 GLU A N 1
ATOM 1748 C CA . GLU A 1 217 ? 13.567 -8.104 29.573 1.00 11.58 216 GLU A CA 1
ATOM 1749 C C . GLU A 1 217 ? 13.170 -8.405 31.015 1.00 12.24 216 GLU A C 1
ATOM 1750 O O . GLU A 1 217 ? 14.050 -8.590 31.871 1.00 12.43 216 GLU A O 1
ATOM 1756 N N . GLY A 1 218 ? 11.868 -8.466 31.274 1.00 9.81 217 GLY A N 1
ATOM 1757 C CA . GLY A 1 218 ? 11.311 -8.617 32.624 1.00 11.12 217 GLY A CA 1
ATOM 1758 C C . GLY A 1 218 ? 10.921 -7.236 33.107 1.00 9.89 217 GLY A C 1
ATOM 1759 O O . GLY A 1 218 ? 11.800 -6.415 33.309 1.00 10.41 217 GLY A O 1
ATOM 1760 N N . PRO A 1 219 ? 9.619 -6.959 33.281 1.00 9.54 218 PRO A N 1
ATOM 1761 C CA . PRO A 1 219 ? 9.218 -5.599 33.672 1.00 11.90 218 PRO A CA 1
ATOM 1762 C C . PRO A 1 219 ? 9.855 -5.124 34.977 1.00 11.50 218 PRO A C 1
ATOM 1763 O O . PRO A 1 219 ? 10.132 -3.941 35.139 1.00 12.74 218 PRO A O 1
ATOM 1767 N N . GLU A 1 220 ? 10.065 -6.072 35.896 1.00 11.95 219 GLU A N 1
ATOM 1768 C CA . GLU A 1 220 ? 10.711 -5.786 37.167 1.00 11.72 219 GLU A CA 1
ATOM 1769 C C . GLU A 1 220 ? 12.128 -5.240 37.035 1.00 10.56 219 GLU A C 1
ATOM 1770 O O . GLU A 1 220 ? 12.714 -4.803 38.033 1.00 10.71 219 GLU A O 1
ATOM 1776 N N . THR A 1 221 ? 12.713 -5.345 35.829 1.00 11.34 220 THR A N 1
ATOM 1777 C CA . THR A 1 221 ? 14.078 -4.847 35.567 1.00 9.77 220 THR A CA 1
ATOM 1778 C C . THR A 1 221 ? 14.134 -3.524 34.822 1.00 8.49 220 THR A C 1
ATOM 1779 O O . THR A 1 221 ? 15.202 -2.946 34.688 1.00 9.85 220 THR A O 1
ATOM 1783 N N . ILE A 1 222 ? 12.990 -3.048 34.347 1.00 8.57 221 ILE A N 1
ATOM 1784 C CA . ILE A 1 222 ? 12.923 -1.798 33.573 1.00 7.99 221 ILE A CA 1
ATOM 1785 C C . ILE A 1 222 ? 12.582 -0.637 34.493 1.00 10.90 221 ILE A C 1
ATOM 1786 O O . ILE A 1 222 ? 11.474 -0.618 35.072 1.00 9.58 221 ILE A O 1
ATOM 1791 N N . ALA A 1 223 ? 13.529 0.301 34.649 1.00 9.43 222 ALA A N 1
ATOM 1792 C CA . ALA A 1 223 ? 13.327 1.439 35.554 1.00 6.77 222 ALA A CA 1
ATOM 1793 C C . ALA A 1 223 ? 12.675 2.625 34.871 1.00 8.12 222 ALA A C 1
ATOM 1794 O O . ALA A 1 223 ? 11.902 3.318 35.480 1.00 8.48 222 ALA A O 1
ATOM 1796 N N . ALA A 1 224 ? 13.064 2.912 33.634 1.00 8.84 223 ALA A N 1
ATOM 1797 C CA . ALA A 1 224 ? 12.694 4.204 33.001 1.00 9.62 223 ALA A CA 1
ATOM 1798 C C . ALA A 1 224 ? 12.750 4.131 31.491 1.00 8.83 223 ALA A C 1
ATOM 1799 O O . ALA A 1 224 ? 13.434 3.251 30.914 1.00 9.65 223 ALA A O 1
ATOM 1801 N N . PHE A 1 225 ? 12.002 5.037 30.873 1.00 11.22 224 PHE A N 1
ATOM 1802 C CA . PHE A 1 225 ? 12.000 5.299 29.437 1.00 9.14 224 PHE A CA 1
ATOM 1803 C C . PHE A 1 225 ? 12.269 6.762 29.265 1.00 9.17 224 PHE A C 1
ATOM 1804 O O . PHE A 1 225 ? 11.649 7.587 29.965 1.00 8.78 224 PHE A O 1
ATOM 1812 N N . ILE A 1 226 ? 13.180 7.091 28.339 1.00 8.43 225 ILE A N 1
ATOM 1813 C CA . ILE A 1 226 ? 13.524 8.461 28.052 1.00 9.40 225 ILE A CA 1
ATOM 1814 C C . ILE A 1 226 ? 13.209 8.762 26.587 1.00 11.02 225 ILE A C 1
ATOM 1815 O O . ILE A 1 226 ? 13.501 7.964 25.688 1.00 9.51 225 ILE A O 1
ATOM 1820 N N . GLY A 1 227 ? 12.603 9.924 26.354 1.00 10.90 226 GLY A N 1
ATOM 1821 C CA . GLY A 1 227 ? 12.369 10.436 25.016 1.00 9.69 226 GLY A CA 1
ATOM 1822 C C . GLY A 1 227 ? 12.224 11.942 24.967 1.00 8.10 226 GLY A C 1
ATOM 1823 O O . GLY A 1 227 ? 11.641 12.584 25.856 1.00 8.78 226 GLY A O 1
ATOM 1824 N N . GLU A 1 228 ? 12.769 12.510 23.903 1.00 8.11 227 GLU A N 1
ATOM 1825 C CA . GLU A 1 228 ? 12.438 13.862 23.487 1.00 6.74 227 GLU A CA 1
ATOM 1826 C C . GLU A 1 228 ? 10.985 13.864 22.992 1.00 9.19 227 GLU A C 1
ATOM 1827 O O . GLU A 1 228 ? 10.562 12.923 22.266 1.00 9.09 227 GLU A O 1
ATOM 1833 N N . PRO A 1 229 ? 10.222 14.910 23.343 1.00 9.15 228 PRO A N 1
ATOM 1834 C CA . PRO A 1 229 ? 8.848 14.956 22.786 1.00 9.11 228 PRO A CA 1
ATOM 1835 C C . PRO A 1 229 ? 8.811 14.865 21.252 1.00 9.15 228 PRO A C 1
ATOM 1836 O O . PRO A 1 229 ? 7.963 14.174 20.686 1.00 8.92 228 PRO A O 1
ATOM 1840 N N . ILE A 1 230 ? 9.698 15.616 20.601 1.00 10.72 229 ILE A N 1
ATOM 1841 C CA . ILE A 1 230 ? 9.937 15.617 19.166 1.00 10.50 229 ILE A CA 1
ATOM 1842 C C . ILE A 1 230 ? 11.446 15.455 18.985 1.00 10.71 229 ILE A C 1
ATOM 1843 O O . ILE A 1 230 ? 12.220 16.087 19.697 1.00 11.45 229 ILE A O 1
ATOM 1848 N N . LEU A 1 231 ? 11.870 14.605 18.063 1.00 9.42 230 LEU A N 1
ATOM 1849 C CA . LEU A 1 231 ? 13.326 14.377 17.870 1.00 9.82 230 LEU A CA 1
ATOM 1850 C C . LEU A 1 231 ? 13.979 15.627 17.342 1.00 8.83 230 LEU A C 1
ATOM 1851 O O . LEU A 1 231 ? 13.479 16.226 16.397 1.00 8.92 230 LEU A O 1
ATOM 1856 N N . GLY A 1 232 ? 15.079 16.033 17.971 1.00 7.22 231 GLY A N 1
ATOM 1857 C CA . GLY A 1 232 ? 15.887 17.184 17.546 1.00 7.52 231 GLY A CA 1
ATOM 1858 C C . GLY A 1 232 ? 16.952 16.722 16.591 1.00 9.67 231 GLY A C 1
ATOM 1859 O O . GLY A 1 232 ? 16.730 16.593 15.398 1.00 10.15 231 GLY A O 1
ATOM 1860 N N . THR A 1 233 ? 18.123 16.412 17.141 1.00 8.95 232 THR A N 1
ATOM 1861 C CA . THR A 1 233 ? 19.265 16.012 16.333 1.00 10.16 232 THR A CA 1
ATOM 1862 C C . THR A 1 233 ? 19.048 14.735 15.499 1.00 10.80 232 THR A C 1
ATOM 1863 O O . THR A 1 233 ? 19.682 14.550 14.441 1.00 9.46 232 THR A O 1
ATOM 1867 N N . GLY A 1 234 ? 18.139 13.867 15.941 1.00 9.50 233 GLY A N 1
ATOM 1868 C CA . GLY A 1 234 ? 17.736 12.736 15.143 1.00 11.04 233 GLY A CA 1
ATOM 1869 C C . GLY A 1 234 ? 16.842 12.980 13.948 1.00 9.49 233 GLY A C 1
ATOM 1870 O O . GLY A 1 234 ? 16.391 12.014 13.323 1.00 11.19 233 GLY A O 1
ATOM 1871 N N . GLY A 1 235 ? 16.567 14.251 13.642 1.00 9.14 234 GLY A N 1
ATOM 1872 C CA . GLY A 1 235 ? 15.978 14.594 12.385 1.00 8.50 234 GLY A CA 1
ATOM 1873 C C . GLY A 1 235 ? 14.840 15.568 12.343 1.00 10.10 234 GLY A C 1
ATOM 1874 O O . GLY A 1 235 ? 14.257 15.699 11.267 1.00 9.17 234 GLY A O 1
ATOM 1875 N N . ILE A 1 236 ? 14.579 16.288 13.452 1.00 9.25 235 ILE A N 1
ATOM 1876 C CA A ILE A 1 236 ? 13.432 17.216 13.530 0.50 9.47 235 ILE A CA 1
ATOM 1877 C CA B ILE A 1 236 ? 13.425 17.193 13.598 0.50 9.20 235 ILE A CA 1
ATOM 1878 C C . ILE A 1 236 ? 12.166 16.429 13.169 1.00 9.99 235 ILE A C 1
ATOM 1879 O O . ILE A 1 236 ? 11.528 16.689 12.125 1.00 9.79 235 ILE A O 1
ATOM 1888 N N . VAL A 1 237 ? 11.816 15.470 14.025 1.00 8.52 236 VAL A N 1
ATOM 1889 C CA . VAL A 1 237 ? 10.760 14.501 13.759 1.00 11.20 236 VAL A CA 1
ATOM 1890 C C . VAL A 1 237 ? 9.650 14.595 14.803 1.00 9.48 236 VAL A C 1
ATOM 1891 O O . VAL A 1 237 ? 9.784 14.048 15.884 1.00 9.23 236 VAL A O 1
ATOM 1895 N N . PRO A 1 238 ? 8.538 15.273 14.439 1.00 10.43 237 PRO A N 1
ATOM 1896 C CA . PRO A 1 238 ? 7.393 15.262 15.361 1.00 10.89 237 PRO A CA 1
ATOM 1897 C C . PRO A 1 238 ? 6.922 13.831 15.604 1.00 9.74 237 PRO A C 1
ATOM 1898 O O . PRO A 1 238 ? 7.031 12.954 14.729 1.00 11.32 237 PRO A O 1
ATOM 1902 N N . PRO A 1 239 ? 6.353 13.577 16.785 1.00 9.54 238 PRO A N 1
ATOM 1903 C CA . PRO A 1 239 ? 5.821 12.241 17.055 1.00 10.81 238 PRO A CA 1
ATOM 1904 C C . PRO A 1 239 ? 4.580 11.975 16.179 1.00 9.37 238 PRO A C 1
ATOM 1905 O O . PRO A 1 239 ? 3.815 12.882 15.916 1.00 10.54 238 PRO A O 1
ATOM 1909 N N . PRO A 1 240 ? 4.401 10.733 15.721 1.00 8.81 239 PRO A N 1
ATOM 1910 C CA . PRO A 1 240 ? 3.218 10.436 14.951 1.00 9.25 239 PRO A CA 1
ATOM 1911 C C . PRO A 1 240 ? 1.954 10.506 15.816 1.00 10.82 239 PRO A C 1
ATOM 1912 O O . PRO A 1 240 ? 2.031 10.403 17.043 1.00 9.57 239 PRO A O 1
ATOM 1916 N N . ALA A 1 241 ? 0.808 10.720 15.180 1.00 12.33 240 ALA A N 1
ATOM 1917 C CA . ALA A 1 241 ? -0.468 10.794 15.893 1.00 8.86 240 ALA A CA 1
ATOM 1918 C C . ALA A 1 241 ? -0.656 9.576 16.785 1.00 9.42 240 ALA A C 1
ATOM 1919 O O . ALA A 1 241 ? -0.504 8.432 16.365 1.00 10.23 240 ALA A O 1
ATOM 1921 N N . GLY A 1 242 ? -1.005 9.855 18.033 1.00 8.82 241 GLY A N 1
ATOM 1922 C CA . GLY A 1 242 ? -1.317 8.765 18.966 1.00 10.78 241 GLY A CA 1
ATOM 1923 C C . GLY A 1 242 ? -0.101 8.268 19.719 1.00 9.52 241 GLY A C 1
ATOM 1924 O O . GLY A 1 242 ? -0.250 7.550 20.718 1.00 8.68 241 GLY A O 1
ATOM 1925 N N . TYR A 1 243 ? 1.088 8.673 19.302 1.00 8.55 242 TYR A N 1
ATOM 1926 C CA . TYR A 1 243 ? 2.326 8.081 19.846 1.00 8.78 242 TYR A CA 1
ATOM 1927 C C . TYR A 1 243 ? 2.413 8.213 21.384 1.00 8.25 242 TYR A C 1
ATOM 1928 O O . TYR A 1 243 ? 2.565 7.219 22.103 1.00 9.59 242 TYR A O 1
ATOM 1937 N N . TRP A 1 244 ? 2.354 9.437 21.864 1.00 9.18 243 TRP A N 1
ATOM 1938 C CA . TRP A 1 244 ? 2.598 9.674 23.295 1.00 10.74 243 TRP A CA 1
ATOM 1939 C C . TRP A 1 244 ? 1.515 9.092 24.170 1.00 11.40 243 TRP A C 1
ATOM 1940 O O . TRP A 1 244 ? 1.799 8.601 25.258 1.00 11.50 243 TRP A O 1
ATOM 1951 N N . GLU A 1 245 ? 0.281 9.087 23.666 1.00 10.41 244 GLU A N 1
ATOM 1952 C CA A GLU A 1 245 ? -0.825 8.482 24.401 0.50 11.58 244 GLU A CA 1
ATOM 1953 C CA B GLU A 1 245 ? -0.829 8.477 24.385 0.50 11.16 244 GLU A CA 1
ATOM 1954 C C . GLU A 1 245 ? -0.583 6.971 24.558 1.00 9.88 244 GLU A C 1
ATOM 1955 O O . GLU A 1 245 ? -0.739 6.395 25.670 1.00 8.86 244 GLU A O 1
ATOM 1966 N N . LYS A 1 246 ? -0.190 6.319 23.461 1.00 9.18 245 LYS A N 1
ATOM 1967 C CA A LYS A 1 246 ? -0.034 4.860 23.464 0.33 8.85 245 LYS A CA 1
ATOM 1968 C CA B LYS A 1 246 ? -0.036 4.861 23.470 0.67 7.83 245 LYS A CA 1
ATOM 1969 C C . LYS A 1 246 ? 1.206 4.403 24.239 1.00 8.85 245 LYS A C 1
ATOM 1970 O O . LYS A 1 246 ? 1.177 3.368 24.935 1.00 9.52 245 LYS A O 1
ATOM 1981 N N . ILE A 1 247 ? 2.286 5.152 24.101 1.00 8.95 246 ILE A N 1
ATOM 1982 C CA . ILE A 1 247 ? 3.511 4.862 24.836 1.00 10.28 246 ILE A CA 1
ATOM 1983 C C . ILE A 1 247 ? 3.277 4.998 26.335 1.00 9.65 246 ILE A C 1
ATOM 1984 O O . ILE A 1 247 ? 3.678 4.128 27.097 1.00 10.60 246 ILE A O 1
ATOM 1989 N N . GLN A 1 248 ? 2.607 6.054 26.753 1.00 9.93 247 GLN A N 1
ATOM 1990 C CA . GLN A 1 248 ? 2.346 6.252 28.174 1.00 10.67 247 GLN A CA 1
ATOM 1991 C C . GLN A 1 248 ? 1.458 5.202 28.778 1.00 10.92 247 GLN A C 1
ATOM 1992 O O . GLN A 1 248 ? 1.674 4.807 29.914 1.00 13.56 247 GLN A O 1
ATOM 1998 N N . ALA A 1 249 ? 0.515 4.693 27.991 1.00 11.43 248 ALA A N 1
ATOM 1999 C CA . ALA A 1 249 ? -0.330 3.579 28.458 1.00 11.50 248 ALA A CA 1
ATOM 2000 C C . ALA A 1 249 ? 0.521 2.322 28.764 1.00 12.52 248 ALA A C 1
ATOM 2001 O O . ALA A 1 249 ? 0.312 1.667 29.775 1.00 13.47 248 ALA A O 1
ATOM 2003 N N . VAL A 1 250 ? 1.513 2.021 27.916 1.00 10.18 249 VAL A N 1
ATOM 2004 C CA . VAL A 1 250 ? 2.425 0.911 28.166 1.00 10.38 249 VAL A CA 1
ATOM 2005 C C . VAL A 1 250 ? 3.305 1.111 29.390 1.00 11.17 249 VAL A C 1
ATOM 2006 O O . VAL A 1 250 ? 3.436 0.221 30.233 1.00 9.80 249 VAL A O 1
ATOM 2010 N N . LEU A 1 251 ? 3.884 2.289 29.524 1.00 9.98 250 LEU A N 1
ATOM 2011 C CA . LEU A 1 251 ? 4.771 2.580 30.642 1.00 9.78 250 LEU A CA 1
ATOM 2012 C C . LEU A 1 251 ? 4.021 2.439 31.980 1.00 13.11 250 LEU A C 1
ATOM 2013 O O . LEU A 1 251 ? 4.532 1.838 32.918 1.00 11.61 250 LEU A O 1
ATOM 2018 N N . LYS A 1 252 ? 2.817 3.017 32.048 1.00 12.47 251 LYS A N 1
ATOM 2019 C CA A LYS A 1 252 ? 1.930 2.942 33.228 0.50 14.07 251 LYS A CA 1
ATOM 2020 C CA B LYS A 1 252 ? 1.935 2.935 33.244 0.50 14.15 251 LYS A CA 1
ATOM 2021 C C . LYS A 1 252 ? 1.650 1.483 33.621 1.00 14.56 251 LYS A C 1
ATOM 2022 O O . LYS A 1 252 ? 1.638 1.118 34.785 1.00 13.04 251 LYS A O 1
ATOM 2033 N N . LYS A 1 253 ? 1.425 0.648 32.622 1.00 12.32 252 LYS A N 1
ATOM 2034 C CA . LYS A 1 253 ? 1.099 -0.734 32.822 1.00 12.41 252 LYS A CA 1
ATOM 2035 C C . LYS A 1 253 ? 2.200 -1.531 33.558 1.00 11.91 252 LYS A C 1
ATOM 2036 O O . LYS A 1 253 ? 1.918 -2.463 34.297 1.00 10.91 252 LYS A O 1
ATOM 2042 N N . TYR A 1 254 ? 3.451 -1.110 33.379 1.00 12.16 253 TYR A N 1
ATOM 2043 C CA . TYR A 1 254 ? 4.626 -1.805 33.941 1.00 9.18 253 TYR A CA 1
ATOM 2044 C C . TYR A 1 254 ? 5.405 -0.975 34.970 1.00 11.35 253 TYR A C 1
ATOM 2045 O O . TYR A 1 254 ? 6.522 -1.352 35.351 1.00 10.98 253 TYR A O 1
ATOM 2054 N N . ASP A 1 255 ? 4.820 0.141 35.441 1.00 10.05 254 ASP A N 1
ATOM 2055 C CA . ASP A 1 255 ? 5.427 0.957 36.488 1.00 11.89 254 ASP A CA 1
ATOM 2056 C C . ASP A 1 255 ? 6.817 1.452 36.094 1.00 9.53 254 ASP A C 1
ATOM 2057 O O . ASP A 1 255 ? 7.783 1.316 36.850 1.00 10.34 254 ASP A O 1
ATOM 2062 N N . VAL A 1 256 ? 6.897 2.022 34.909 1.00 10.82 255 VAL A N 1
ATOM 2063 C CA . VAL A 1 256 ? 8.148 2.503 34.336 1.00 9.90 255 VAL A CA 1
ATOM 2064 C C . VAL A 1 256 ? 8.147 4.024 34.364 1.00 10.15 255 VAL A C 1
ATOM 2065 O O . VAL A 1 256 ? 7.198 4.669 33.897 1.00 11.21 255 VAL A O 1
ATOM 2069 N N . LEU A 1 257 ? 9.208 4.597 34.917 1.00 8.80 256 LEU A N 1
ATOM 2070 C CA . LEU A 1 257 ? 9.324 6.049 34.972 1.00 10.35 256 LEU A CA 1
ATOM 2071 C C . LEU A 1 257 ? 9.471 6.643 33.590 1.00 10.81 256 LEU A C 1
ATOM 2072 O O . LEU A 1 257 ? 10.066 6.040 32.707 1.00 9.41 256 LEU A O 1
ATOM 2077 N N . LEU A 1 258 ? 8.950 7.859 33.430 1.00 9.49 257 LEU A N 1
ATOM 2078 C CA . LEU A 1 258 ? 9.015 8.603 32.179 1.00 10.11 257 LEU A CA 1
ATOM 2079 C C . LEU A 1 258 ? 9.882 9.853 32.300 1.00 8.82 257 LEU A C 1
ATOM 2080 O O . LEU A 1 258 ? 9.535 10.784 33.055 1.00 9.26 257 LEU A O 1
ATOM 2085 N N . VAL A 1 259 ? 10.971 9.875 31.508 1.00 9.21 258 VAL A N 1
ATOM 2086 C CA . VAL A 1 259 ? 11.846 11.040 31.458 1.00 6.98 258 VAL A CA 1
ATOM 2087 C C . VAL A 1 259 ? 11.571 11.754 30.125 1.00 9.12 258 VAL A C 1
ATOM 2088 O O . VAL A 1 259 ? 11.797 11.203 29.045 1.00 9.29 258 VAL A O 1
ATOM 2092 N N . ALA A 1 260 ? 11.042 12.952 30.194 1.00 8.22 259 ALA A N 1
ATOM 2093 C CA . ALA A 1 260 ? 10.884 13.780 29.005 1.00 8.50 259 ALA A CA 1
ATOM 2094 C C . ALA A 1 260 ? 12.140 14.631 28.852 1.00 9.17 259 ALA A C 1
ATOM 2095 O O . ALA A 1 260 ? 12.427 15.532 29.648 1.00 9.81 259 ALA A O 1
ATOM 2097 N N . ASP A 1 261 ? 12.907 14.331 27.798 1.00 8.82 260 ASP A N 1
ATOM 2098 C CA . ASP A 1 261 ? 14.122 15.113 27.518 1.00 9.27 260 ASP A CA 1
ATOM 2099 C C . ASP A 1 261 ? 13.708 16.359 26.720 1.00 8.95 260 ASP A C 1
ATOM 2100 O O . ASP A 1 261 ? 13.483 16.271 25.516 1.00 10.01 260 ASP A O 1
ATOM 2105 N N . GLU A 1 262 ? 13.599 17.486 27.441 1.00 7.33 261 GLU A N 1
ATOM 2106 C CA . GLU A 1 262 ? 13.149 18.778 26.901 1.00 8.47 261 GLU A CA 1
ATOM 2107 C C . GLU A 1 262 ? 14.305 19.779 26.712 1.00 9.30 261 GLU A C 1
ATOM 2108 O O . GLU A 1 262 ? 14.129 21.004 26.758 1.00 10.06 261 GLU A O 1
ATOM 2114 N N . VAL A 1 263 ? 15.512 19.276 26.476 1.00 10.04 262 VAL A N 1
ATOM 2115 C CA . VAL A 1 263 ? 16.634 20.180 26.261 1.00 11.17 262 VAL A CA 1
ATOM 2116 C C . VAL A 1 263 ? 16.342 21.145 25.068 1.00 9.62 262 VAL A C 1
ATOM 2117 O O . VAL A 1 263 ? 16.635 22.361 25.126 1.00 12.12 262 VAL A O 1
ATOM 2121 N N . VAL A 1 264 ? 15.746 20.614 23.969 1.00 9.83 263 VAL A N 1
ATOM 2122 C CA . VAL A 1 264 ? 15.341 21.455 22.829 1.00 9.60 263 VAL A CA 1
ATOM 2123 C C . VAL A 1 264 ? 13.968 22.100 23.049 1.00 10.29 263 VAL A C 1
ATOM 2124 O O . VAL A 1 264 ? 13.795 23.312 22.803 1.00 11.02 263 VAL A O 1
ATOM 2128 N N . THR A 1 265 ? 13.009 21.313 23.558 1.00 10.80 264 THR A N 1
ATOM 2129 C CA . THR A 1 265 ? 11.632 21.749 23.581 1.00 9.91 264 THR A CA 1
ATOM 2130 C C . THR A 1 265 ? 11.303 22.703 24.737 1.00 11.38 264 THR A C 1
ATOM 2131 O O . THR A 1 265 ? 10.347 23.440 24.651 1.00 11.97 264 THR A O 1
ATOM 2135 N N . GLY A 1 266 ? 12.076 22.675 25.810 1.00 9.70 265 GLY A N 1
ATOM 2136 C CA . GLY A 1 266 ? 11.787 23.499 27.002 1.00 10.35 265 GLY A CA 1
ATOM 2137 C C . GLY A 1 266 ? 11.768 24.987 26.721 1.00 10.59 265 GLY A C 1
ATOM 2138 O O . GLY A 1 266 ? 12.594 25.509 25.935 1.00 13.57 265 GLY A O 1
ATOM 2139 N N . PHE A 1 267 ? 10.781 25.672 27.321 1.00 8.93 266 PHE A N 1
ATOM 2140 C CA . PHE A 1 267 ? 10.683 27.131 27.275 1.00 8.63 266 PHE A CA 1
ATOM 2141 C C . PHE A 1 267 ? 10.332 27.713 25.904 1.00 11.90 266 PHE A C 1
ATOM 2142 O O . PHE A 1 267 ? 10.858 28.705 25.500 1.00 8.88 266 PHE A O 1
ATOM 2150 N N . GLY A 1 268 ? 9.373 27.081 25.236 1.00 9.43 267 GLY A N 1
ATOM 2151 C C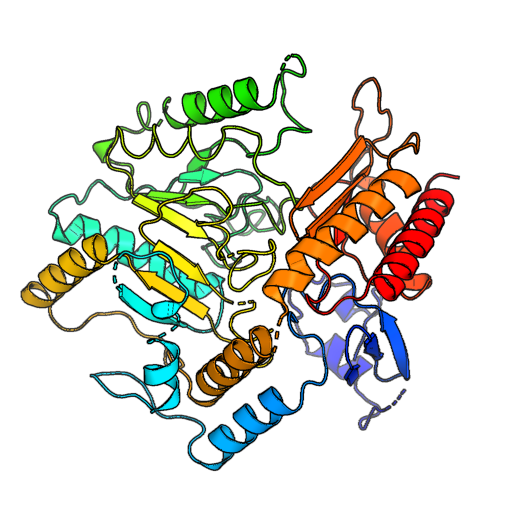A . GLY A 1 268 ? 8.585 27.747 24.220 1.00 8.53 267 GLY A CA 1
ATOM 2152 C C . GLY A 1 268 ? 8.755 27.310 22.776 1.00 10.62 267 GLY A C 1
ATOM 2153 O O . GLY A 1 268 ? 7.996 27.789 21.911 1.00 11.57 267 GLY A O 1
ATOM 2154 N N . ARG A 1 269 ? 9.741 26.464 22.482 1.00 10.43 268 ARG A N 1
ATOM 2155 C CA . ARG A 1 269 ? 10.093 26.227 21.075 1.00 12.24 268 ARG A CA 1
ATOM 2156 C C . ARG A 1 269 ? 8.939 25.698 20.208 1.00 12.49 268 ARG A C 1
ATOM 2157 O O . ARG A 1 269 ? 8.841 26.025 18.998 1.00 12.25 268 ARG A O 1
ATOM 2165 N N . LEU A 1 270 ? 8.055 24.906 20.810 1.00 10.54 269 LEU A N 1
ATOM 2166 C CA . LEU A 1 270 ? 6.917 24.324 20.093 1.00 8.74 269 LEU A CA 1
ATOM 2167 C C . LEU A 1 270 ? 5.681 25.224 20.016 1.00 10.99 269 LEU A C 1
ATOM 2168 O O . LEU A 1 270 ? 4.698 24.830 19.394 1.00 12.62 269 LEU A O 1
ATOM 2173 N N . GLY A 1 271 ? 5.737 26.389 20.669 1.00 10.45 270 GLY A N 1
ATOM 2174 C CA . GLY A 1 271 ? 4.583 27.326 20.789 1.00 11.23 270 GLY A CA 1
ATOM 2175 C C . GLY A 1 271 ? 3.740 27.051 22.028 1.00 12.17 270 GLY A C 1
ATOM 2176 O O . GLY A 1 271 ? 2.634 27.603 22.182 1.00 10.03 270 GLY A O 1
ATOM 2177 N N . THR A 1 272 ? 4.277 26.208 22.906 1.00 9.32 271 THR A N 1
ATOM 2178 C CA . THR A 1 272 ? 3.762 25.897 24.231 1.00 9.22 271 THR A CA 1
ATOM 2179 C C . THR A 1 272 ? 4.979 25.927 25.146 1.00 7.78 271 THR A C 1
ATOM 2180 O O . THR A 1 272 ? 6.091 25.616 24.709 1.00 9.25 271 THR A O 1
ATOM 2192 N N . PHE A 1 274 ? 6.115 24.131 27.652 1.00 10.18 273 PHE A N 1
ATOM 2193 C CA . PHE A 1 274 ? 6.746 22.834 27.678 1.00 11.44 273 PHE A CA 1
ATOM 2194 C C . PHE A 1 274 ? 6.186 21.946 26.574 1.00 10.28 273 PHE A C 1
ATOM 2195 O O . PHE A 1 274 ? 4.993 21.891 26.331 1.00 9.87 273 PHE A O 1
ATOM 2203 N N . GLY A 1 275 ? 7.094 21.217 25.913 1.00 10.59 274 GLY A N 1
ATOM 2204 C CA . GLY A 1 275 ? 6.734 20.150 24.988 1.00 10.20 274 GLY A CA 1
ATOM 2205 C C . GLY A 1 275 ? 5.886 19.034 25.608 1.00 10.79 274 GLY A C 1
ATOM 2206 O O . GLY A 1 275 ? 5.039 18.454 24.906 1.00 12.01 274 GLY A O 1
ATOM 2207 N N . SER A 1 276 ? 6.097 18.709 26.894 1.00 11.51 275 SER A N 1
ATOM 2208 C CA . SER A 1 276 ? 5.281 17.720 27.585 1.00 12.38 275 SER A CA 1
ATOM 2209 C C . SER A 1 276 ? 3.813 18.165 27.547 1.00 15.50 275 SER A C 1
ATOM 2210 O O . SER A 1 276 ? 2.935 17.383 27.222 1.00 15.50 275 SER A O 1
ATOM 2213 N N . ASP A 1 277 ? 3.563 19.440 27.820 1.00 13.21 276 ASP A N 1
ATOM 2214 C CA A ASP A 1 277 ? 2.183 19.904 27.750 0.50 13.97 276 ASP A CA 1
ATOM 2215 C CA B ASP A 1 277 ? 2.208 20.003 27.748 0.50 15.54 276 ASP A CA 1
ATOM 2216 C C . ASP A 1 277 ? 1.676 19.920 26.321 1.00 15.30 276 ASP A C 1
ATOM 2217 O O . ASP A 1 277 ? 0.526 19.514 26.069 1.00 13.39 276 ASP A O 1
ATOM 2226 N N . HIS A 1 278 ? 2.512 20.347 25.386 1.00 14.67 277 HIS A N 1
ATOM 2227 C CA . HIS A 1 278 ? 2.164 20.333 23.974 1.00 13.71 277 HIS A CA 1
ATOM 2228 C C . HIS A 1 278 ? 1.652 18.968 23.455 1.00 13.52 277 HIS A C 1
ATOM 2229 O O . HIS A 1 278 ? 0.700 18.921 22.670 1.00 13.11 277 HIS A O 1
ATOM 2236 N N . TYR A 1 279 ? 2.274 17.858 23.867 1.00 11.17 278 TYR A N 1
ATOM 2237 C CA . TYR A 1 279 ? 1.914 16.538 23.357 1.00 13.07 278 TYR A CA 1
ATOM 2238 C C . TYR A 1 279 ? 1.175 15.661 24.392 1.00 11.93 278 TYR A C 1
ATOM 2239 O O . TYR A 1 279 ? 0.919 14.485 24.160 1.00 12.79 278 TYR A O 1
ATOM 2248 N N . GLY A 1 280 ? 0.827 16.228 25.538 1.00 10.77 279 GLY A N 1
ATOM 2249 C CA . GLY A 1 280 ? 0.093 15.471 26.543 1.00 9.98 279 GLY A CA 1
ATOM 2250 C C . GLY A 1 280 ? 0.886 14.406 27.270 1.00 11.16 279 GLY A C 1
ATOM 2251 O O . GLY A 1 280 ? 0.355 13.370 27.673 1.00 12.37 279 GLY A O 1
ATOM 2252 N N . ILE A 1 281 ? 2.155 14.705 27.469 1.00 9.51 280 ILE A N 1
ATOM 2253 C CA . ILE A 1 281 ? 3.073 13.870 28.209 1.00 10.83 280 ILE A CA 1
ATOM 2254 C C . ILE A 1 281 ? 3.064 14.274 29.681 1.00 11.02 280 ILE A C 1
ATOM 2255 O O . ILE A 1 281 ? 3.120 15.467 30.020 1.00 11.86 280 ILE A O 1
ATOM 2260 N N . LYS A 1 282 ? 2.962 13.275 30.545 1.00 10.96 281 LYS A N 1
ATOM 2261 C CA . LYS A 1 282 ? 2.971 13.448 32.002 1.00 12.06 281 LYS A CA 1
ATOM 2262 C C . LYS A 1 282 ? 4.250 12.797 32.570 1.00 10.15 281 LYS A C 1
ATOM 2263 O O . LYS A 1 282 ? 4.252 11.653 32.982 1.00 11.23 281 LYS A O 1
ATOM 2267 N N . PRO A 1 283 ? 5.347 13.545 32.595 1.00 10.64 282 PRO A N 1
ATOM 2268 C CA . PRO A 1 283 ? 6.630 12.930 32.956 1.00 11.04 282 PRO A CA 1
ATOM 2269 C C . PRO A 1 283 ? 6.918 12.932 34.443 1.00 12.58 282 PRO A C 1
ATOM 2270 O O . PRO A 1 283 ? 6.349 13.713 35.208 1.00 11.68 282 PRO A O 1
ATOM 2274 N N . ASP A 1 284 ? 7.845 12.069 34.828 1.00 10.58 283 ASP A N 1
ATOM 2275 C CA . ASP A 1 284 ? 8.363 12.003 36.185 1.00 10.82 283 ASP A CA 1
ATOM 2276 C C . ASP A 1 284 ? 9.611 12.845 36.392 1.00 10.21 283 ASP A C 1
ATOM 2277 O O . ASP A 1 284 ? 9.857 13.313 37.501 1.00 9.57 283 ASP A O 1
ATOM 2282 N N . LEU A 1 285 ? 10.380 13.012 35.309 1.00 9.03 284 LEU A N 1
ATOM 2283 C CA . LEU A 1 285 ? 11.610 13.796 35.279 1.00 9.80 284 LEU A CA 1
ATOM 2284 C C . LEU A 1 285 ? 11.616 14.544 33.942 1.00 9.90 284 LEU A C 1
ATOM 2285 O O . LEU A 1 285 ? 11.202 13.997 32.927 1.00 10.02 284 LEU A O 1
ATOM 2290 N N . ILE A 1 286 ? 12.065 15.781 33.974 1.00 6.93 285 ILE A N 1
ATOM 2291 C CA . ILE A 1 286 ? 12.203 16.645 32.777 1.00 7.65 285 ILE A CA 1
ATOM 2292 C C . ILE A 1 286 ? 13.623 17.184 32.692 1.00 7.82 285 ILE A C 1
ATOM 2293 O O . ILE A 1 286 ? 14.118 17.831 33.623 1.00 9.22 285 ILE A O 1
ATOM 2298 N N . THR A 1 287 ? 14.272 16.927 31.554 1.00 7.89 286 THR A N 1
ATOM 2299 C CA . THR A 1 287 ? 15.594 17.451 31.293 1.00 7.65 286 THR A CA 1
ATOM 2300 C C . THR A 1 287 ? 15.446 18.789 30.595 1.00 8.66 286 THR A C 1
ATOM 2301 O O . THR A 1 287 ? 14.704 18.890 29.621 1.00 10.17 286 THR A O 1
ATOM 2305 N N . ILE A 1 288 ? 16.182 19.805 31.068 1.00 9.24 287 ILE A N 1
ATOM 2306 C CA . ILE A 1 288 ? 16.205 21.137 30.441 1.00 8.97 287 ILE A CA 1
ATOM 2307 C C . ILE A 1 288 ? 17.639 21.679 30.294 1.00 10.43 287 ILE A C 1
ATOM 2308 O O . ILE A 1 288 ? 18.516 21.315 31.066 1.00 9.11 287 ILE A O 1
ATOM 2313 N N . ALA A 1 289 ? 17.855 22.525 29.259 1.00 9.75 288 ALA A N 1
ATOM 2314 C CA . ALA A 1 289 ? 19.104 23.219 29.029 1.00 9.20 288 ALA A CA 1
ATOM 2315 C C . ALA A 1 289 ? 18.826 24.237 27.901 1.00 10.50 288 ALA A C 1
ATOM 2316 O O . ALA A 1 289 ? 17.725 24.754 27.845 1.00 11.11 288 ALA A O 1
ATOM 2342 N N B LYS A 1 290 ? 19.788 24.485 27.015 0.50 12.96 289 LYS A N 1
ATOM 2343 C CA B LYS A 1 290 ? 19.584 25.344 25.822 0.50 13.39 289 LYS A CA 1
ATOM 2344 C C B LYS A 1 290 ? 18.706 26.576 26.069 0.50 14.31 289 LYS A C 1
ATOM 2345 O O B LYS A 1 290 ? 19.175 27.574 26.616 0.50 14.57 289 LYS A O 1
ATOM 2351 N N . GLY A 1 291 ? 17.428 26.508 25.693 1.00 12.50 290 GLY A N 1
ATOM 2352 C CA . GLY A 1 291 ? 16.533 27.649 25.808 1.00 12.69 290 GLY A CA 1
ATOM 2353 C C . GLY A 1 291 ? 16.223 28.158 27.211 1.00 11.40 290 GLY A C 1
ATOM 2354 O O . GLY A 1 291 ? 15.606 29.180 27.383 1.00 13.15 290 GLY A O 1
ATOM 2355 N N . LEU A 1 292 ? 16.688 27.459 28.249 1.00 10.59 291 LEU A N 1
ATOM 2356 C CA . LEU A 1 292 ? 16.556 27.880 29.611 1.00 11.06 291 LEU A CA 1
ATOM 2357 C C . LEU A 1 292 ? 17.261 29.200 29.853 1.00 9.68 291 LEU A C 1
ATOM 2358 O O . LEU A 1 292 ? 16.752 30.094 30.555 1.00 12.46 291 LEU A O 1
ATOM 2363 N N . THR A 1 293 ? 18.395 29.385 29.170 1.00 10.15 292 THR A N 1
ATOM 2364 C CA . THR A 1 293 ? 19.120 30.649 29.239 1.00 10.71 292 THR A CA 1
ATOM 2365 C C . THR A 1 293 ? 19.292 31.343 27.861 1.00 11.64 292 THR A C 1
ATOM 2366 O O . THR A 1 293 ? 20.044 32.309 27.740 1.00 9.69 292 THR A O 1
ATOM 2370 N N . SER A 1 294 ? 18.619 30.825 26.838 1.00 12.15 293 SER A N 1
ATOM 2371 C CA . SER A 1 294 ? 18.902 31.133 25.441 1.00 9.59 293 SER A CA 1
ATOM 2372 C C . SER A 1 294 ? 20.416 31.051 25.118 1.00 10.14 293 SER A C 1
ATOM 2373 O O . SER A 1 294 ? 20.956 31.772 24.276 1.00 10.67 293 SER A O 1
ATOM 2376 N N . ALA A 1 295 ? 21.086 30.166 25.829 1.00 8.45 294 ALA A N 1
ATOM 2377 C CA . ALA A 1 295 ? 22.529 29.927 25.680 1.00 9.08 294 ALA A CA 1
ATOM 2378 C C . ALA A 1 295 ? 23.390 31.116 26.087 1.00 10.45 294 ALA A C 1
ATOM 2379 O O . ALA A 1 295 ? 24.591 31.057 25.889 1.00 10.03 294 ALA A O 1
ATOM 2381 N N . TYR A 1 296 ? 22.828 32.131 26.725 1.00 10.66 295 TYR A N 1
ATOM 2382 C CA . TYR A 1 296 ? 23.629 33.316 27.097 1.00 10.56 295 TYR A CA 1
ATOM 2383 C C . TYR A 1 296 ? 24.698 32.956 28.135 1.00 10.35 295 TYR A C 1
ATOM 2384 O O . TYR A 1 296 ? 25.749 33.595 28.197 1.00 10.41 295 TYR A O 1
ATOM 2393 N N . ALA A 1 297 ? 24.410 31.899 28.914 1.00 8.85 296 ALA A N 1
ATOM 2394 C CA . ALA A 1 297 ? 25.339 31.310 29.867 1.00 9.92 296 ALA A CA 1
ATOM 2395 C C . ALA A 1 297 ? 24.971 29.846 29.941 1.00 8.82 296 ALA A C 1
ATOM 2396 O O . ALA A 1 297 ? 23.789 29.486 29.762 1.00 10.73 296 ALA A O 1
ATOM 2398 N N . PRO A 1 298 ? 25.949 28.983 30.227 1.00 10.95 297 PRO A N 1
ATOM 2399 C CA . PRO A 1 298 ? 25.623 27.562 30.269 1.00 11.94 297 PRO A CA 1
ATOM 2400 C C . PRO A 1 298 ? 24.773 27.210 31.505 1.00 12.70 297 PRO A C 1
ATOM 2401 O O . PRO A 1 298 ? 25.059 27.694 32.589 1.00 14.57 297 PRO A O 1
ATOM 2405 N N . LEU A 1 299 ? 23.723 26.407 31.321 1.00 8.66 298 LEU A N 1
ATOM 2406 C CA . LEU A 1 299 ? 22.862 26.005 32.446 1.00 9.95 298 LEU A CA 1
ATOM 2407 C C . LEU A 1 299 ? 22.018 24.810 32.007 1.00 10.83 298 LEU A C 1
ATOM 2408 O O . LEU A 1 299 ? 21.499 24.777 30.879 1.00 12.31 298 LEU A O 1
ATOM 2413 N N . SER A 1 300 ? 21.865 23.865 32.923 1.00 9.61 299 SER A N 1
ATOM 2414 C CA . SER A 1 300 ? 20.948 22.739 32.727 1.00 9.17 299 SER A CA 1
ATOM 2415 C C . SER A 1 300 ? 20.085 22.560 33.970 1.00 10.74 299 SER A C 1
ATOM 2416 O O . SER A 1 300 ? 20.353 23.142 35.029 1.00 9.60 299 SER A O 1
ATOM 2419 N N . GLY A 1 301 ? 19.047 21.765 33.833 1.00 9.85 300 GLY A N 1
ATOM 2420 C CA . GLY A 1 301 ? 18.209 21.433 34.942 1.00 9.92 300 GLY A CA 1
ATOM 2421 C C . GLY A 1 301 ? 17.621 20.036 34.830 1.00 7.91 300 GLY A C 1
ATOM 2422 O O . GLY A 1 301 ? 17.424 19.490 33.734 1.00 9.84 300 GLY A O 1
ATOM 2423 N N . VAL A 1 302 ? 17.321 19.473 35.995 1.00 8.50 301 VAL A N 1
ATOM 2424 C CA . VAL A 1 302 ? 16.463 18.281 36.104 1.00 7.10 301 VAL A CA 1
ATOM 2425 C C . VAL A 1 302 ? 15.253 18.728 36.948 1.00 9.62 301 VAL A C 1
ATOM 2426 O O . VAL A 1 302 ? 15.428 19.153 38.078 1.00 8.75 301 VAL A O 1
ATOM 2430 N N . ILE A 1 303 ? 14.055 18.671 36.362 1.00 8.51 302 ILE A N 1
ATOM 2431 C CA . ILE A 1 303 ? 12.834 18.967 37.083 1.00 8.77 302 ILE A CA 1
ATOM 2432 C C . ILE A 1 303 ? 12.263 17.654 37.588 1.00 9.67 302 ILE A C 1
ATOM 2433 O O . ILE A 1 303 ? 12.089 16.700 36.830 1.00 8.67 302 ILE A O 1
ATOM 2438 N N . VAL A 1 304 ? 11.955 17.605 38.889 1.00 8.00 303 VAL A N 1
ATOM 2439 C CA . VAL A 1 304 ? 11.596 16.348 39.557 1.00 7.65 303 VAL A CA 1
ATOM 2440 C C . VAL A 1 304 ? 10.109 16.389 39.940 1.00 10.39 303 VAL A C 1
ATOM 2441 O O . VAL A 1 304 ? 9.685 17.307 40.661 1.00 8.19 303 VAL A O 1
ATOM 2445 N N . ALA A 1 305 ? 9.332 15.373 39.515 1.00 9.49 304 ALA A N 1
ATOM 2446 C CA . ALA A 1 305 ? 7.934 15.265 39.916 1.00 12.31 304 ALA A CA 1
ATOM 2447 C C . ALA A 1 305 ? 7.831 15.021 41.431 1.00 11.76 304 ALA A C 1
ATOM 2448 O O . ALA A 1 305 ? 8.681 14.332 42.034 1.00 8.75 304 ALA A O 1
ATOM 2450 N N . ASP A 1 306 ? 6.785 15.568 42.045 1.00 13.05 305 ASP A N 1
ATOM 2451 C CA . ASP A 1 306 ? 6.736 15.536 43.504 1.00 15.20 305 ASP A CA 1
ATOM 2452 C C . ASP A 1 306 ? 6.692 14.087 44.017 1.00 13.21 305 ASP A C 1
ATOM 2453 O O . ASP A 1 306 ? 7.295 13.783 45.045 1.00 13.59 305 ASP A O 1
ATOM 2458 N N . ARG A 1 307 ? 6.041 13.180 43.293 1.00 14.16 306 ARG A N 1
ATOM 2459 C CA . ARG A 1 307 ? 5.982 11.770 43.740 1.00 15.60 306 ARG A CA 1
ATOM 2460 C C . ARG A 1 307 ? 7.363 11.099 43.757 1.00 16.46 306 ARG A C 1
ATOM 2461 O O . ARG A 1 307 ? 7.685 10.330 44.670 1.00 17.04 306 ARG A O 1
ATOM 2464 N N . VAL A 1 308 ? 8.192 11.389 42.748 1.00 12.31 307 VAL A N 1
ATOM 2465 C CA . VAL A 1 308 ? 9.586 10.948 42.766 1.00 12.31 307 VAL A CA 1
ATOM 2466 C C . VAL A 1 308 ? 10.356 11.649 43.891 1.00 10.56 307 VAL A C 1
ATOM 2467 O O . VAL A 1 308 ? 11.089 11.002 44.658 1.00 10.82 307 VAL A O 1
ATOM 2471 N N . TRP A 1 309 ? 10.162 12.958 43.999 1.00 10.73 308 TRP A N 1
ATOM 2472 C CA . TRP A 1 309 ? 10.809 13.739 45.059 1.00 11.01 308 TRP A CA 1
ATOM 2473 C C . TRP A 1 309 ? 10.574 13.123 46.447 1.00 11.23 308 TRP A C 1
ATOM 2474 O O . TRP A 1 309 ? 11.490 13.026 47.254 1.00 11.77 308 TRP A O 1
ATOM 2485 N N . GLN A 1 310 ? 9.346 12.703 46.735 1.00 11.16 309 GLN A N 1
ATOM 2486 C CA . GLN A 1 310 ? 9.044 12.247 48.097 1.00 12.31 309 GLN A CA 1
ATOM 2487 C C . GLN A 1 310 ? 9.847 10.970 48.418 1.00 11.26 309 GLN A C 1
ATOM 2488 O O . GLN A 1 310 ? 10.244 10.775 49.549 1.00 11.80 309 GLN A O 1
ATOM 2494 N N . VAL A 1 311 ? 10.081 10.134 47.404 1.00 11.39 310 VAL A N 1
ATOM 2495 C CA . VAL A 1 311 ? 10.894 8.931 47.588 1.00 10.67 310 VAL A CA 1
ATOM 2496 C C . VAL A 1 311 ? 12.370 9.334 47.844 1.00 11.37 310 VAL A C 1
ATOM 2497 O O . VAL A 1 311 ? 13.059 8.744 48.681 1.00 11.15 310 VAL A O 1
ATOM 2501 N N . LEU A 1 312 ? 12.849 10.330 47.100 1.00 10.93 311 LEU A N 1
ATOM 2502 C CA . LEU A 1 312 ? 14.201 10.817 47.298 1.00 9.96 311 LEU A CA 1
ATOM 2503 C C . LEU A 1 312 ? 14.393 11.338 48.734 1.00 12.09 311 LEU A C 1
ATOM 2504 O O . LEU A 1 312 ? 15.433 11.078 49.360 1.00 11.48 311 LEU A O 1
ATOM 2509 N N . VAL A 1 313 ? 13.395 12.046 49.263 1.00 10.15 312 VAL A N 1
ATOM 2510 C CA . VAL A 1 313 ? 13.455 12.551 50.635 1.00 11.14 312 VAL A CA 1
ATOM 2511 C C . VAL A 1 313 ? 13.540 11.370 51.617 1.00 11.73 312 VAL A C 1
ATOM 2512 O O . VAL A 1 313 ? 14.383 11.369 52.503 1.00 11.45 312 VAL A O 1
ATOM 2516 N N . GLN A 1 314 ? 12.755 10.323 51.366 1.00 11.49 313 GLN A N 1
ATOM 2517 C CA . GLN A 1 314 ? 12.806 9.113 52.235 1.00 12.19 313 GLN A CA 1
ATOM 2518 C C . GLN A 1 314 ? 14.199 8.488 52.193 1.00 14.05 313 GLN A C 1
ATOM 2519 O O . GLN A 1 314 ? 14.741 8.036 53.195 1.00 13.25 313 GLN A O 1
ATOM 2525 N N . GLY A 1 315 ? 14.821 8.534 51.032 1.00 13.07 314 GLY A N 1
ATOM 2526 C CA . GLY A 1 315 ? 16.181 8.069 50.894 1.00 14.34 314 GLY A CA 1
ATOM 2527 C C . GLY A 1 315 ? 17.172 8.874 51.697 1.00 12.86 314 GLY A C 1
ATOM 2528 O O . GLY A 1 315 ? 18.029 8.298 52.379 1.00 13.15 314 GLY A O 1
ATOM 2529 N N . SER A 1 316 ? 17.087 10.200 51.625 1.00 10.88 315 SER A N 1
ATOM 2530 C CA . SER A 1 316 ? 17.971 11.047 52.422 1.00 12.40 315 SER A CA 1
ATOM 2531 C C . SER A 1 316 ? 17.781 10.811 53.936 1.00 14.18 315 SER A C 1
ATOM 2532 O O . SER A 1 316 ? 18.731 10.870 54.715 1.00 12.07 315 SER A O 1
ATOM 2535 N N . ASP A 1 317 ? 16.557 10.546 54.355 1.00 14.09 316 ASP A N 1
ATOM 2536 C CA . ASP A 1 317 ? 16.335 10.280 55.783 1.00 15.61 316 ASP A CA 1
ATOM 2537 C C . ASP A 1 317 ? 17.022 9.005 56.259 1.00 15.94 316 ASP A C 1
ATOM 2538 O O . ASP A 1 317 ? 17.346 8.886 57.449 1.00 17.13 316 ASP A O 1
ATOM 2543 N N . LYS A 1 318 ? 17.252 8.054 55.351 1.00 15.70 317 LYS A N 1
ATOM 2544 C CA . LYS A 1 318 ? 17.968 6.813 55.687 1.00 18.00 317 LYS A CA 1
ATOM 2545 C C . LYS A 1 318 ? 19.472 6.895 55.408 1.00 17.58 317 LYS A C 1
ATOM 2546 O O . LYS A 1 318 ? 20.265 6.306 56.132 1.00 18.73 317 LYS A O 1
ATOM 2552 N N . LEU A 1 319 ? 19.865 7.610 54.355 1.00 16.00 318 LEU A N 1
ATOM 2553 C CA . LEU A 1 319 ? 21.232 7.547 53.865 1.00 16.81 318 LEU A CA 1
ATOM 2554 C C . LEU A 1 319 ? 22.023 8.828 54.113 1.00 17.05 318 LEU A C 1
ATOM 2555 O O . LEU A 1 319 ? 23.258 8.831 53.997 1.00 20.38 318 LEU A O 1
ATOM 2560 N N . GLY A 1 320 ? 21.339 9.924 54.424 1.00 14.50 319 GLY A N 1
ATOM 2561 C CA . GLY A 1 320 ? 22.015 11.189 54.651 1.00 13.63 319 GLY A CA 1
ATOM 2562 C C . GLY A 1 320 ? 22.155 12.094 53.441 1.00 12.15 319 GLY A C 1
ATOM 2563 O O . GLY 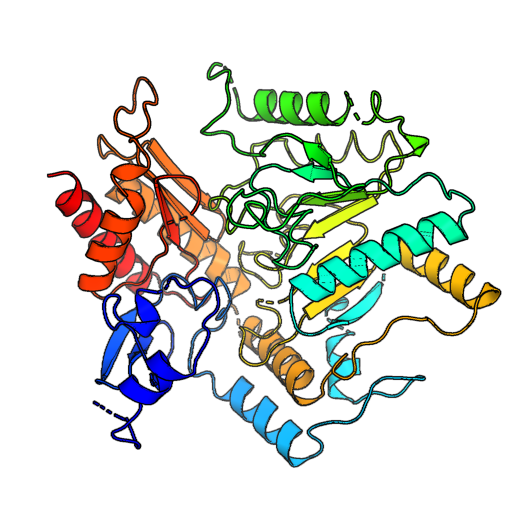A 1 320 ? 21.444 11.936 52.455 1.00 15.87 319 GLY A O 1
ATOM 2564 N N . SER A 1 321 ? 23.092 13.035 53.519 1.00 12.09 320 SER A N 1
ATOM 2565 C CA . SER A 1 321 ? 23.298 14.066 52.497 1.00 12.90 320 SER A CA 1
ATOM 2566 C C . SER A 1 321 ? 23.607 13.400 51.139 1.00 16.51 320 SER A C 1
ATOM 2567 O O . SER A 1 321 ? 24.326 12.405 51.087 1.00 16.78 320 SER A O 1
ATOM 2570 N N . LEU A 1 322 ? 23.082 13.962 50.052 1.00 14.87 321 LEU A N 1
ATOM 2571 C CA . LEU A 1 322 ? 23.231 13.349 48.739 1.00 14.18 321 LEU A CA 1
ATOM 2572 C C . LEU A 1 322 ? 24.682 13.327 48.233 1.00 14.62 321 LEU A C 1
ATOM 2573 O O . LEU A 1 322 ? 25.344 14.368 48.179 1.00 12.53 321 LEU A O 1
ATOM 2578 N N . GLY A 1 323 ? 25.134 12.153 47.807 1.00 14.44 322 GLY A N 1
ATOM 2579 C CA . GLY A 1 323 ? 26.443 12.025 47.177 1.00 14.38 322 GLY A CA 1
ATOM 2580 C C . GLY A 1 323 ? 26.400 12.388 45.699 1.00 12.26 322 GLY A C 1
ATOM 2581 O O . GLY A 1 323 ? 26.691 11.560 44.829 1.00 13.68 322 GLY A O 1
ATOM 2582 N N . HIS A 1 324 ? 26.014 13.623 45.428 1.00 11.70 323 HIS A N 1
ATOM 2583 C CA . HIS A 1 324 ? 25.915 14.174 44.069 1.00 10.32 323 HIS A CA 1
ATOM 2584 C C . HIS A 1 324 ? 26.049 15.691 44.087 1.00 12.03 323 HIS A C 1
ATOM 2585 O O . HIS A 1 324 ? 25.304 16.401 44.775 1.00 13.43 323 HIS A O 1
ATOM 2592 N N . GLY A 1 325 ? 27.013 16.207 43.321 1.00 10.37 324 GLY A N 1
ATOM 2593 C CA . GLY A 1 325 ? 27.215 17.643 43.226 1.00 12.62 324 GLY A CA 1
ATOM 2594 C C . GLY A 1 325 ? 28.196 17.935 42.108 1.00 11.82 324 GLY A C 1
ATOM 2595 O O . GLY A 1 325 ? 29.166 17.190 41.897 1.00 12.02 324 GLY A O 1
ATOM 2596 N N . TRP A 1 326 ? 27.946 19.040 41.427 1.00 11.98 325 TRP A N 1
ATOM 2597 C CA . TRP A 1 326 ? 28.903 19.638 40.513 1.00 11.05 325 TRP A CA 1
ATOM 2598 C C . TRP A 1 326 ? 29.375 20.919 41.164 1.00 10.50 325 TRP A C 1
ATOM 2599 O O . TRP A 1 326 ? 28.561 21.686 41.732 1.00 10.59 325 TRP A O 1
ATOM 2610 N N . THR A 1 327 ? 30.670 21.199 41.066 1.00 11.82 326 THR A N 1
ATOM 2611 C CA . THR A 1 327 ? 31.204 22.446 41.643 1.00 9.87 326 THR A CA 1
ATOM 2612 C C . THR A 1 327 ? 30.385 23.652 41.206 1.00 10.90 326 THR A C 1
ATOM 2613 O O . THR A 1 327 ? 30.046 24.535 42.014 1.00 9.92 326 THR A O 1
ATOM 2617 N N . TYR A 1 328 ? 30.014 23.654 39.925 1.00 10.90 327 TYR A N 1
ATOM 2618 C CA . TYR A 1 328 ? 29.300 24.782 39.319 1.00 12.30 327 TYR A CA 1
ATOM 2619 C C . TYR A 1 328 ? 27.774 24.598 39.254 1.00 8.59 327 TYR A C 1
ATOM 2620 O O . TYR A 1 328 ? 27.087 25.364 38.560 1.00 10.75 327 TYR A O 1
ATOM 2629 N N . SER A 1 329 ? 27.253 23.638 40.035 1.00 10.56 328 SER A N 1
ATOM 2630 C CA . SER A 1 329 ? 25.790 23.511 40.200 1.00 10.67 328 SER A CA 1
ATOM 2631 C C . SER A 1 329 ? 25.261 24.843 40.750 1.00 10.11 328 SER A C 1
ATOM 2632 O O . SER A 1 329 ? 25.729 25.367 41.767 1.00 11.11 328 SER A O 1
ATOM 2635 N N . ALA A 1 330 ? 24.267 25.381 40.058 1.00 9.66 329 ALA A N 1
ATOM 2636 C CA . ALA A 1 330 ? 23.621 26.652 40.411 1.00 10.83 329 ALA A CA 1
ATOM 2637 C C . ALA A 1 330 ? 24.538 27.905 40.290 1.00 10.65 329 ALA A C 1
ATOM 2638 O O . ALA A 1 330 ? 24.327 28.906 40.950 1.00 11.90 329 ALA A O 1
ATOM 2640 N N . HIS A 1 331 ? 25.519 27.822 39.393 1.00 9.82 330 HIS A N 1
ATOM 2641 C CA . HIS A 1 331 ? 26.497 28.879 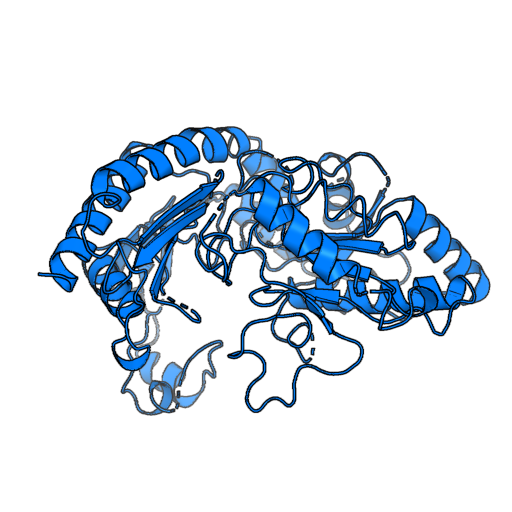39.208 1.00 10.33 330 HIS A CA 1
ATOM 2642 C C . HIS A 1 331 ? 25.801 30.215 39.083 1.00 8.28 330 HIS A C 1
ATOM 2643 O O . HIS A 1 331 ? 24.949 30.384 38.202 1.00 10.49 330 HIS A O 1
ATOM 2650 N N . PRO A 1 332 ? 26.143 31.183 39.960 1.00 8.75 331 PRO A N 1
ATOM 2651 C CA . PRO A 1 332 ? 25.363 32.428 40.042 1.00 9.72 331 PRO A CA 1
ATOM 2652 C C . PRO A 1 332 ? 25.194 33.217 38.717 1.00 9.15 331 PRO A C 1
ATOM 2653 O O . PRO A 1 332 ? 24.074 33.674 38.430 1.00 9.95 331 PRO A O 1
ATOM 2657 N N . ILE A 1 333 ? 26.228 33.349 37.868 1.00 9.23 332 ILE A N 1
ATOM 2658 C CA . ILE A 1 333 ? 26.018 34.122 36.649 1.00 8.43 332 ILE A CA 1
ATOM 2659 C C . ILE A 1 333 ? 25.092 33.366 35.664 1.00 7.58 332 ILE A C 1
ATOM 2660 O O . ILE A 1 333 ? 24.364 33.955 34.859 1.00 9.23 332 ILE A O 1
ATOM 2665 N N . CYS A 1 334 ? 25.106 32.041 35.754 1.00 9.51 333 CYS A N 1
ATOM 2666 C CA . CYS A 1 334 ? 24.302 31.198 34.885 1.00 10.32 333 CYS A CA 1
ATOM 2667 C C . CYS A 1 334 ? 22.824 31.206 35.263 1.00 9.14 333 CYS A C 1
ATOM 2668 O O . CYS A 1 334 ? 21.944 31.345 34.389 1.00 9.31 333 CYS A O 1
ATOM 2671 N N . VAL A 1 335 ? 22.533 31.046 36.540 1.00 11.31 334 VAL A N 1
ATOM 2672 C CA . VAL A 1 335 ? 21.140 31.219 37.020 1.00 8.99 334 VAL A CA 1
ATOM 2673 C C . VAL A 1 335 ? 20.602 32.645 36.841 1.00 9.45 334 VAL A C 1
ATOM 2674 O O . VAL A 1 335 ? 19.427 32.832 36.452 1.00 9.43 334 VAL A O 1
ATOM 2678 N N . ALA A 1 336 ? 21.463 33.657 37.004 1.00 9.60 335 ALA A N 1
ATOM 2679 C CA . ALA A 1 336 ? 21.081 35.031 36.700 1.00 9.70 335 ALA A CA 1
ATOM 2680 C C . ALA A 1 336 ? 20.640 35.190 35.247 1.00 11.37 335 ALA A C 1
ATOM 2681 O O . ALA A 1 336 ? 19.647 35.888 34.951 1.00 11.44 335 ALA A O 1
ATOM 2683 N N . ALA A 1 337 ? 21.382 34.582 34.327 1.00 9.40 336 ALA A N 1
ATOM 2684 C CA . ALA A 1 337 ? 21.002 34.590 32.909 1.00 10.17 336 ALA A CA 1
ATOM 2685 C C . ALA A 1 337 ? 19.648 33.913 32.725 1.00 10.84 336 ALA A C 1
ATOM 2686 O O . ALA A 1 337 ? 18.803 34.373 31.947 1.00 8.78 336 ALA A O 1
ATOM 2688 N N . GLY A 1 338 ? 19.429 32.819 33.452 1.00 12.20 337 GLY A N 1
ATOM 2689 C CA . GLY A 1 338 ? 18.157 32.122 33.350 1.00 12.08 337 GLY A CA 1
ATOM 2690 C C . GLY A 1 338 ? 16.970 32.962 33.806 1.00 10.24 337 GLY A C 1
ATOM 2691 O O . GLY A 1 338 ? 15.910 32.981 33.141 1.00 10.22 337 GLY A O 1
ATOM 2692 N N . VAL A 1 339 ? 17.126 33.675 34.917 1.00 8.99 338 VAL A N 1
ATOM 2693 C CA . VAL A 1 339 ? 16.059 34.597 35.369 1.00 10.16 338 VAL A CA 1
ATOM 2694 C C . VAL A 1 339 ? 15.699 35.653 34.299 1.00 10.13 338 VAL A C 1
ATOM 2695 O O . VAL A 1 339 ? 14.540 35.837 33.941 1.00 10.64 338 VAL A O 1
ATOM 2699 N N . ALA A 1 340 ? 16.707 36.349 33.786 1.00 9.44 339 ALA A N 1
ATOM 2700 C CA . ALA A 1 340 ? 16.516 37.369 32.762 1.00 10.49 339 ALA A CA 1
ATOM 2701 C C . ALA A 1 340 ? 15.923 36.806 31.477 1.00 8.98 339 ALA A C 1
ATOM 2702 O O . ALA A 1 340 ? 15.028 37.415 30.844 1.00 10.34 339 ALA A O 1
ATOM 2704 N N . ASN A 1 341 ? 16.426 35.652 31.064 1.00 8.77 340 ASN A N 1
ATOM 2705 C CA . ASN A 1 341 ? 15.930 35.003 29.880 1.00 10.30 340 ASN A CA 1
ATOM 2706 C C . ASN A 1 341 ? 14.452 34.653 29.977 1.00 11.13 340 ASN A C 1
ATOM 2707 O O . ASN A 1 341 ? 13.682 34.947 29.056 1.00 11.67 340 ASN A O 1
ATOM 2712 N N . LEU A 1 342 ? 14.042 34.004 31.081 1.00 9.69 341 LEU A N 1
ATOM 2713 C CA . LEU A 1 342 ? 12.646 33.630 31.210 1.00 10.19 341 LEU A CA 1
ATOM 2714 C C . LEU A 1 342 ? 11.742 34.848 31.269 1.00 10.16 341 LEU A C 1
ATOM 2715 O O . LEU A 1 342 ? 10.643 34.822 30.666 1.00 10.87 341 LEU A O 1
ATOM 2720 N N . GLU A 1 343 ? 12.165 35.928 31.938 1.00 12.39 342 GLU A N 1
ATOM 2721 C CA . GLU A 1 343 ? 11.378 37.159 31.873 1.00 13.09 342 GLU A CA 1
ATOM 2722 C C . GLU A 1 343 ? 11.266 37.694 30.435 1.00 13.10 342 GLU A C 1
ATOM 2723 O O . GLU A 1 343 ? 10.178 38.129 30.002 1.00 11.24 342 GLU A O 1
ATOM 2729 N N . LEU A 1 344 ? 12.381 37.629 29.691 1.00 14.25 343 LEU A N 1
ATOM 2730 C CA . LEU A 1 344 ? 12.428 38.162 28.318 1.00 12.58 343 LEU A CA 1
ATOM 2731 C C . LEU A 1 344 ? 11.533 37.371 27.377 1.00 12.91 343 LEU A C 1
ATOM 2732 O O . LEU A 1 344 ? 10.877 37.972 26.507 1.00 13.44 343 LEU A O 1
ATOM 2737 N N . ILE A 1 345 ? 11.462 36.049 27.575 1.00 10.56 344 ILE A N 1
ATOM 2738 C CA . ILE A 1 345 ? 10.566 35.218 26.780 1.00 10.93 344 ILE A CA 1
ATOM 2739 C C . ILE A 1 345 ? 9.115 35.713 26.929 1.00 14.92 344 ILE A C 1
ATOM 2740 O O . ILE A 1 345 ? 8.372 35.826 25.941 1.00 12.45 344 ILE A O 1
ATOM 2745 N N . ASP A 1 346 ? 8.719 36.034 28.161 1.00 13.92 345 ASP A N 1
ATOM 2746 C CA . ASP A 1 346 ? 7.382 36.543 28.393 1.00 13.63 345 ASP A CA 1
ATOM 2747 C C . ASP A 1 346 ? 7.211 37.945 27.828 1.00 11.22 345 ASP A C 1
ATOM 2748 O O . ASP A 1 346 ? 6.189 38.250 27.190 1.00 12.46 345 ASP A O 1
ATOM 2753 N N . GLU A 1 347 ? 8.193 38.805 28.050 1.00 12.81 346 GLU A N 1
ATOM 2754 C CA . GLU A 1 347 ? 8.083 40.195 27.613 1.00 12.40 346 GLU A CA 1
ATOM 2755 C C . GLU A 1 347 ? 7.984 40.327 26.109 1.00 13.20 346 GLU A C 1
ATOM 2756 O O . GLU A 1 347 ? 7.257 41.191 25.616 1.00 14.14 346 GLU A O 1
ATOM 2770 N N . ASP A 1 349 ? 6.807 37.938 24.165 1.00 12.60 348 ASP A N 1
ATOM 2771 C CA . ASP A 1 349 ? 5.701 37.080 23.768 1.00 11.55 348 ASP A CA 1
ATOM 2772 C C . ASP A 1 349 ? 6.154 36.003 22.792 1.00 11.41 348 ASP A C 1
ATOM 2773 O O . ASP A 1 349 ? 5.504 35.734 21.793 1.00 12.61 348 ASP A O 1
ATOM 2778 N N . LEU A 1 350 ? 7.280 35.349 23.119 1.00 10.50 349 LEU A N 1
ATOM 2779 C CA . LEU A 1 350 ? 7.926 34.437 22.185 1.00 10.20 349 LEU A CA 1
ATOM 2780 C C . LEU A 1 350 ? 7.303 33.065 22.113 1.00 10.79 349 LEU A C 1
ATOM 2781 O O . LEU A 1 350 ? 7.509 32.367 21.126 1.00 12.20 349 LEU A O 1
ATOM 2786 N N . VAL A 1 351 ? 6.537 32.643 23.138 1.00 10.82 350 VAL A N 1
ATOM 2787 C CA . VAL A 1 351 ? 5.870 31.355 23.060 1.00 10.98 350 VAL A CA 1
ATOM 2788 C C . VAL A 1 351 ? 4.784 31.449 21.991 1.00 12.45 350 VAL A C 1
ATOM 2789 O O . VAL A 1 351 ? 4.670 30.602 21.098 1.00 10.50 350 VAL A O 1
ATOM 2793 N N . THR A 1 352 ? 4.037 32.546 22.035 1.00 12.14 351 THR A N 1
ATOM 2794 C CA . THR A 1 352 ? 3.033 32.856 20.994 1.00 13.14 351 THR A CA 1
ATOM 2795 C C . THR A 1 352 ? 3.682 32.945 19.609 1.00 11.63 351 THR A C 1
ATOM 2796 O O . THR A 1 352 ? 3.229 32.290 18.657 1.00 14.18 351 THR A O 1
ATOM 2800 N N . ASN A 1 353 ? 4.770 33.708 19.500 1.00 12.09 352 ASN A N 1
ATOM 2801 C CA . ASN A 1 353 ? 5.414 33.872 18.204 1.00 11.56 352 ASN A CA 1
ATOM 2802 C C . ASN A 1 353 ? 5.947 32.565 17.663 1.00 13.31 352 ASN A C 1
ATOM 2803 O O . ASN A 1 353 ? 5.868 32.319 16.452 1.00 12.37 352 ASN A O 1
ATOM 2808 N N . ALA A 1 354 ? 6.507 31.713 18.537 1.00 10.55 353 ALA A N 1
ATOM 2809 C CA . ALA A 1 354 ? 7.082 30.438 18.109 1.00 12.98 353 ALA A CA 1
ATOM 2810 C C . ALA A 1 354 ? 6.000 29.599 17.443 1.00 12.49 353 ALA A C 1
ATOM 2811 O O . ALA A 1 354 ? 6.226 28.972 16.418 1.00 12.35 353 ALA A O 1
ATOM 2813 N N . GLY A 1 355 ? 4.823 29.555 18.062 1.00 9.99 354 GLY A N 1
ATOM 2814 C CA . GLY A 1 355 ? 3.689 28.798 17.490 1.00 11.79 354 GLY A CA 1
ATOM 2815 C C . GLY A 1 355 ? 3.120 29.413 16.212 1.00 13.65 354 GLY A C 1
ATOM 2816 O O . GLY A 1 355 ? 2.950 28.722 15.188 1.00 13.02 354 GLY A O 1
ATOM 2817 N N . GLU A 1 356 ? 2.879 30.708 16.246 1.00 12.43 355 GLU A N 1
ATOM 2818 C CA . GLU A 1 356 ? 2.195 31.391 15.128 1.00 15.08 355 GLU A CA 1
ATOM 2819 C C . GLU A 1 356 ? 3.124 31.580 13.918 1.00 12.30 355 GLU A C 1
ATOM 2820 O O . GLU A 1 356 ? 2.763 31.229 12.801 1.00 12.99 355 GLU A O 1
ATOM 2826 N N . THR A 1 357 ? 4.317 32.127 14.144 1.00 11.24 356 THR A N 1
ATOM 2827 C CA . THR A 1 357 ? 5.275 32.314 13.039 1.00 12.34 356 THR A CA 1
ATOM 2828 C C . THR A 1 357 ? 5.934 30.991 12.664 1.00 11.90 356 THR A C 1
ATOM 2829 O O . THR A 1 357 ? 6.297 30.785 11.515 1.00 9.03 356 THR A O 1
ATOM 2833 N N . GLY A 1 358 ? 6.029 30.066 13.619 1.00 11.71 357 GLY A N 1
ATOM 2834 C CA . GLY A 1 358 ? 6.475 28.745 13.287 1.00 9.89 357 GLY A CA 1
ATOM 2835 C C . GLY A 1 358 ? 5.541 28.038 12.322 1.00 12.53 357 GLY A C 1
ATOM 2836 O O . GLY A 1 358 ? 6.003 27.407 11.343 1.00 10.82 357 GLY A O 1
ATOM 2837 N N . ALA A 1 359 ? 4.242 28.103 12.601 1.00 11.42 358 ALA A N 1
ATOM 2838 C CA . ALA A 1 359 ? 3.266 27.537 11.673 1.00 13.57 358 ALA A CA 1
ATOM 2839 C C . ALA A 1 359 ? 3.346 28.176 10.271 1.00 11.56 358 ALA A C 1
ATOM 2840 O O . ALA A 1 359 ? 3.259 27.465 9.239 1.00 12.06 358 ALA A O 1
ATOM 2842 N N . TYR A 1 360 ? 3.484 29.499 10.243 1.00 12.25 359 TYR A N 1
ATOM 2843 C CA . TYR A 1 360 ? 3.628 30.248 8.966 1.00 11.70 359 TYR A CA 1
ATOM 2844 C C . TYR A 1 360 ? 4.879 29.756 8.216 1.00 12.50 359 TYR A C 1
ATOM 2845 O O . TYR A 1 360 ? 4.830 29.460 7.017 1.00 12.61 359 TYR A O 1
ATOM 2854 N N . PHE A 1 361 ? 6.006 29.659 8.941 1.00 11.23 360 PHE A N 1
ATOM 2855 C CA . PHE A 1 361 ? 7.276 29.251 8.347 1.00 10.15 360 PHE A CA 1
ATOM 2856 C C . PHE A 1 361 ? 7.163 27.853 7.749 1.00 11.99 360 PHE A C 1
ATOM 2857 O O . PHE A 1 361 ? 7.566 27.597 6.606 1.00 11.50 360 PHE A O 1
ATOM 2865 N N . ARG A 1 362 ? 6.595 26.943 8.523 1.00 11.03 361 ARG A N 1
ATOM 2866 C CA . ARG A 1 362 ? 6.461 25.574 8.069 1.00 12.24 361 ARG A CA 1
ATOM 2867 C C . ARG A 1 362 ? 5.532 25.437 6.840 1.00 13.31 361 ARG A C 1
ATOM 2868 O O . ARG A 1 362 ? 5.810 24.662 5.925 1.00 13.98 361 ARG A O 1
ATOM 2876 N N . ALA A 1 363 ? 4.435 26.178 6.832 1.00 10.76 362 ALA A N 1
ATOM 2877 C CA . ALA A 1 363 ? 3.515 26.185 5.691 1.00 12.07 362 ALA A CA 1
ATOM 2878 C C . ALA A 1 363 ? 4.198 26.707 4.417 1.00 12.05 362 ALA A C 1
ATOM 2879 O O . ALA A 1 363 ? 4.042 26.149 3.333 1.00 14.14 362 ALA A O 1
ATOM 2881 N N . GLU A 1 364 ? 4.922 27.808 4.577 1.00 11.16 363 GLU A N 1
ATOM 2882 C CA . GLU A 1 364 ? 5.679 28.409 3.488 1.00 12.82 363 GLU A CA 1
ATOM 2883 C C . GLU A 1 364 ? 6.773 27.497 2.934 1.00 14.43 363 GLU A C 1
ATOM 2884 O O . GLU A 1 364 ? 7.012 27.456 1.714 1.00 15.51 363 GLU A O 1
ATOM 2890 N N . LEU A 1 365 ? 7.472 26.792 3.815 1.00 14.57 364 LEU A N 1
ATOM 2891 C CA . LEU A 1 365 ? 8.475 25.836 3.387 1.00 13.48 364 LEU A CA 1
ATOM 2892 C C . LEU A 1 365 ? 7.812 24.701 2.592 1.00 14.70 364 LEU A C 1
ATOM 2893 O O . LEU A 1 365 ? 8.320 24.299 1.547 1.00 12.50 364 LEU A O 1
ATOM 2898 N N . ALA A 1 366 ? 6.684 24.205 3.091 1.00 12.28 365 ALA A N 1
ATOM 2899 C CA . ALA A 1 366 ? 5.957 23.142 2.384 1.00 13.70 365 ALA A CA 1
ATOM 2900 C C . ALA A 1 366 ? 5.549 23.583 0.978 1.00 14.97 365 ALA A C 1
ATOM 2901 O O . ALA A 1 366 ? 5.746 22.846 0.011 1.00 15.61 365 ALA A O 1
ATOM 2903 N N . LYS A 1 367 ? 5.005 24.795 0.849 1.00 14.89 366 LYS A N 1
ATOM 2904 C CA . LYS A 1 367 ? 4.633 25.314 -0.454 1.00 17.56 366 LYS A CA 1
ATOM 2905 C C . LYS A 1 367 ? 5.833 25.460 -1.379 1.00 14.14 366 LYS A C 1
ATOM 2906 O O . LYS A 1 367 ? 5.745 25.170 -2.556 1.00 14.44 366 LYS A O 1
ATOM 2912 N N . ALA A 1 368 ? 6.965 25.896 -0.835 1.00 12.59 367 ALA A N 1
ATOM 2913 C CA . ALA A 1 368 ? 8.131 26.242 -1.653 1.00 12.60 367 ALA A CA 1
ATOM 2914 C C . ALA A 1 368 ? 8.897 25.056 -2.192 1.00 12.14 367 ALA A C 1
ATOM 2915 O O . ALA A 1 368 ? 9.429 25.141 -3.296 1.00 14.57 367 ALA A O 1
ATOM 2917 N N . VAL A 1 369 ? 9.014 23.991 -1.397 1.00 12.48 368 VAL A N 1
ATOM 2918 C CA . VAL A 1 369 ? 9.843 22.840 -1.776 1.00 11.40 368 VAL A CA 1
ATOM 2919 C C . VAL A 1 369 ? 9.175 21.477 -1.651 1.00 14.12 368 VAL A C 1
ATOM 2920 O O . VAL A 1 369 ? 9.732 20.494 -2.1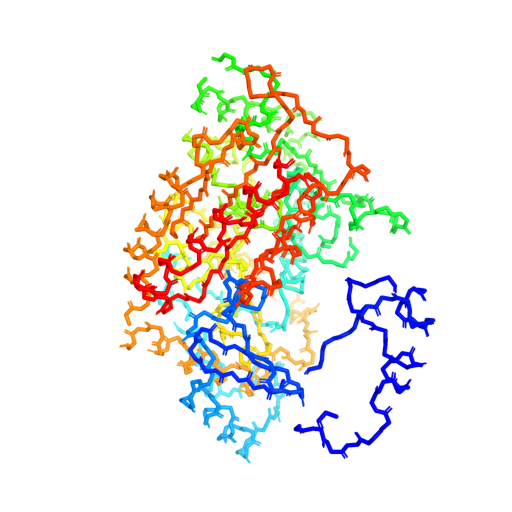32 1.00 13.33 368 VAL A O 1
ATOM 2924 N N . GLY A 1 370 ? 8.006 21.408 -1.009 1.00 15.24 369 GLY A N 1
ATOM 2925 C CA . GLY A 1 370 ? 7.327 20.129 -0.789 1.00 16.40 369 GLY A CA 1
ATOM 2926 C C . GLY A 1 370 ? 7.001 19.381 -2.081 1.00 17.98 369 GLY A C 1
ATOM 2927 O O . GLY A 1 370 ? 6.943 18.151 -2.099 1.00 16.24 369 GLY A O 1
ATOM 2928 N N . GLY A 1 371 ? 6.794 20.138 -3.155 1.00 16.76 370 GLY A N 1
ATOM 2929 C CA . GLY A 1 371 ? 6.512 19.600 -4.473 1.00 16.55 370 GLY A CA 1
ATOM 2930 C C . GLY A 1 371 ? 7.716 19.127 -5.264 1.00 16.09 370 GLY A C 1
ATOM 2931 O O . GLY A 1 371 ? 7.551 18.495 -6.300 1.00 14.68 370 GLY A O 1
ATOM 2932 N N . HIS A 1 372 ? 8.935 19.387 -4.782 1.00 14.34 371 HIS A N 1
ATOM 2933 C CA . HIS A 1 372 ? 10.135 19.026 -5.538 1.00 13.54 371 HIS A CA 1
ATOM 2934 C C . HIS A 1 372 ? 10.279 17.511 -5.583 1.00 11.81 371 HIS A C 1
ATOM 2935 O O . HIS A 1 372 ? 10.023 16.820 -4.580 1.00 12.00 371 HIS A O 1
ATOM 2942 N N . LYS A 1 373 ? 10.738 17.006 -6.727 1.00 12.92 372 LYS A N 1
ATOM 2943 C CA A LYS A 1 373 ? 10.873 15.576 -6.986 0.50 14.22 372 LYS A CA 1
ATOM 2944 C CA B LYS A 1 373 ? 10.789 15.552 -6.918 0.50 13.71 372 LYS A CA 1
ATOM 2945 C C . LYS A 1 373 ? 11.815 14.854 -6.009 1.00 13.04 372 LYS A C 1
ATOM 2946 O O . LYS A 1 373 ? 11.735 13.641 -5.815 1.00 12.86 372 LYS A O 1
ATOM 2957 N N . ASN A 1 374 ? 12.747 15.598 -5.425 1.00 11.81 373 ASN A N 1
ATOM 2958 C CA . ASN A 1 374 ? 13.703 15.004 -4.494 1.00 10.36 373 ASN A CA 1
ATOM 2959 C C . ASN A 1 374 ? 13.453 15.365 -3.030 1.00 9.86 373 ASN A C 1
ATOM 2960 O O . ASN A 1 374 ? 14.295 15.069 -2.179 1.00 10.10 373 ASN A O 1
ATOM 2965 N N . VAL A 1 375 ? 12.311 15.992 -2.753 1.00 11.43 374 VAL A N 1
ATOM 2966 C CA . VAL A 1 375 ? 11.878 16.269 -1.387 1.00 10.72 374 VAL A CA 1
ATOM 2967 C C . VAL A 1 375 ? 10.859 15.194 -0.958 1.00 11.97 374 VAL A C 1
ATOM 2968 O O . VAL A 1 375 ? 9.728 15.158 -1.432 1.00 11.11 374 VAL A O 1
ATOM 2972 N N . GLY A 1 376 ? 11.302 14.271 -0.099 1.00 10.14 375 GLY A N 1
ATOM 2973 C CA . GLY A 1 376 ? 10.432 13.210 0.415 1.00 10.52 375 GLY A CA 1
ATOM 2974 C C . GLY A 1 376 ? 9.420 13.744 1.416 1.00 11.67 375 GLY A C 1
ATOM 2975 O O . GLY A 1 376 ? 8.287 13.286 1.442 1.00 11.91 375 GLY A O 1
ATOM 2976 N N . GLU A 1 377 ? 9.823 14.706 2.240 1.00 11.94 376 GLU A N 1
ATOM 2977 C CA . GLU A 1 377 ? 8.959 15.222 3.306 1.00 15.35 376 GLU A CA 1
ATOM 2978 C C . GLU A 1 377 ? 9.414 16.591 3.801 1.00 12.64 376 GLU A C 1
ATOM 2979 O O . GLU A 1 377 ? 10.619 16.830 3.943 1.00 12.76 376 GLU A O 1
ATOM 2985 N N . VAL A 1 378 ? 8.444 17.484 4.061 1.00 11.70 377 VAL A N 1
ATOM 2986 C CA . VAL A 1 378 ? 8.640 18.682 4.846 1.00 10.76 377 VAL A CA 1
ATOM 2987 C C . VAL A 1 378 ? 7.808 18.453 6.126 1.00 10.40 377 VAL A C 1
ATOM 2988 O O . VAL A 1 378 ? 6.609 18.119 6.050 1.00 10.03 377 VAL A O 1
ATOM 2992 N N . ARG A 1 379 ? 8.437 18.633 7.278 1.00 10.78 378 ARG A N 1
ATOM 2993 C CA . ARG A 1 379 ? 7.826 18.282 8.562 1.00 10.86 378 ARG A CA 1
ATOM 2994 C C . ARG A 1 379 ? 8.272 19.275 9.634 1.00 12.02 378 ARG A C 1
ATOM 2995 O O . ARG A 1 379 ? 9.230 20.027 9.453 1.00 11.31 378 ARG A O 1
ATOM 3003 N N . GLY A 1 380 ? 7.586 19.240 10.779 1.00 10.74 379 GLY A N 1
ATOM 3004 C CA . GLY A 1 380 ? 7.990 20.042 11.891 1.00 9.58 379 GLY A CA 1
ATOM 3005 C C . GLY A 1 380 ? 6.805 20.330 12.791 1.00 11.70 379 GLY A C 1
ATOM 3006 O O . GLY A 1 380 ? 5.661 19.877 12.513 1.00 11.61 379 GLY A O 1
ATOM 3007 N N . ASP A 1 381 ? 7.077 21.100 13.838 1.00 10.93 380 ASP A N 1
ATOM 3008 C CA . ASP A 1 381 ? 6.044 21.593 14.748 1.00 10.32 380 ASP A CA 1
ATOM 3009 C C . ASP A 1 381 ? 6.597 22.806 15.449 1.00 10.16 380 ASP A C 1
ATOM 3010 O O . ASP A 1 381 ? 7.789 22.886 15.638 1.00 10.67 380 ASP A O 1
ATOM 3015 N N . GLY A 1 382 ? 5.754 23.781 15.787 1.00 10.19 381 GLY A N 1
ATOM 3016 C CA . GLY A 1 382 ? 6.242 25.052 16.317 1.00 11.21 381 GLY A CA 1
ATOM 3017 C C . GLY A 1 382 ? 7.358 25.625 15.444 1.00 11.18 381 GLY A C 1
ATOM 3018 O O . GLY A 1 382 ? 7.250 25.639 14.203 1.00 10.94 381 GLY A O 1
ATOM 3027 N N . LEU A 1 384 ? 10.328 24.486 14.748 1.00 10.11 383 LEU A N 1
ATOM 3028 C CA . LEU A 1 384 ? 11.238 23.433 14.283 1.00 10.56 383 LEU A CA 1
ATOM 3029 C C . LEU A 1 384 ? 10.735 22.921 12.936 1.00 11.21 383 LEU A C 1
ATOM 3030 O O . LEU A 1 384 ? 9.531 22.630 12.775 1.00 12.19 383 LEU A O 1
ATOM 3035 N N . ALA A 1 385 ? 11.633 22.816 11.956 1.00 9.34 384 ALA A N 1
ATOM 3036 C CA . ALA A 1 385 ? 11.256 22.301 10.654 1.00 10.27 384 ALA A CA 1
ATOM 3037 C C . ALA A 1 385 ? 12.405 21.577 9.990 1.00 9.59 384 ALA A C 1
ATOM 3038 O O . ALA A 1 385 ? 13.591 21.826 10.286 1.00 10.95 384 ALA A O 1
ATOM 3040 N N . ALA A 1 386 ? 12.032 20.644 9.145 1.00 9.72 385 ALA A N 1
ATOM 3041 C CA . ALA A 1 386 ? 13.007 19.892 8.371 1.00 10.02 385 ALA A CA 1
ATOM 3042 C C . ALA A 1 386 ? 12.499 19.576 6.956 1.00 10.89 385 ALA A C 1
ATOM 3043 O O . ALA A 1 386 ? 11.280 19.428 6.728 1.00 11.09 385 ALA A O 1
ATOM 3045 N N . VAL A 1 387 ? 13.444 19.500 6.012 1.00 9.27 386 VAL A N 1
ATOM 3046 C CA . VAL A 1 387 ? 13.213 19.047 4.648 1.00 8.34 386 VAL A CA 1
ATOM 3047 C C . VAL A 1 387 ? 14.085 17.802 4.469 1.00 8.97 386 VAL A C 1
ATOM 3048 O O . VAL A 1 387 ? 15.312 17.897 4.594 1.00 10.55 386 VAL A O 1
ATOM 3052 N N . GLU A 1 388 ? 13.463 16.665 4.226 1.00 9.93 387 GLU A N 1
ATOM 3053 C CA . GLU A 1 388 ? 14.164 15.437 4.000 1.00 9.71 387 GLU A CA 1
ATOM 3054 C C . GLU A 1 388 ? 14.172 15.076 2.517 1.00 11.88 387 GLU A C 1
ATOM 3055 O O . GLU A 1 388 ? 13.115 15.053 1.862 1.00 10.46 387 GLU A O 1
ATOM 3061 N N . PHE A 1 389 ? 15.371 14.798 2.004 1.00 11.96 388 PHE A N 1
ATOM 3062 C CA . PHE A 1 389 ? 15.602 14.526 0.586 1.00 9.91 388 PHE A CA 1
ATOM 3063 C C . PHE A 1 389 ? 15.670 13.034 0.312 1.00 10.16 388 PHE A C 1
ATOM 3064 O O . PHE A 1 389 ? 16.211 12.242 1.119 1.00 10.70 388 PHE A O 1
ATOM 3072 N N . VAL A 1 390 ? 15.123 12.673 -0.832 1.00 9.76 389 VAL A N 1
ATOM 3073 C CA . VAL A 1 390 ? 15.155 11.304 -1.363 1.00 11.02 389 VAL A CA 1
ATOM 3074 C C . VAL A 1 390 ? 15.504 11.287 -2.862 1.00 9.23 389 VAL A C 1
ATOM 3075 O O . VAL A 1 390 ? 15.259 12.266 -3.569 1.00 10.31 389 VAL A O 1
ATOM 3079 N N . ALA A 1 391 ? 16.010 10.143 -3.331 1.00 12.71 390 ALA A N 1
ATOM 3080 C CA . ALA A 1 391 ? 16.404 9.964 -4.749 1.00 11.41 390 ALA A CA 1
ATOM 3081 C C . ALA A 1 391 ? 15.175 9.679 -5.605 1.00 12.48 390 ALA A C 1
ATOM 3082 O O . ALA A 1 391 ? 15.090 10.104 -6.764 1.00 13.62 390 ALA A O 1
ATOM 3084 N N . ASP A 1 392 ? 14.205 8.970 -5.009 1.00 11.26 391 ASP A N 1
ATOM 3085 C CA . ASP A 1 392 ? 12.912 8.666 -5.655 1.00 12.88 391 ASP A CA 1
ATOM 3086 C C . ASP A 1 392 ? 11.784 8.740 -4.645 1.00 13.67 391 ASP A C 1
ATOM 3087 O O . ASP A 1 392 ? 11.798 8.016 -3.667 1.00 11.71 391 ASP A O 1
ATOM 3092 N N . LYS A 1 393 ? 10.790 9.578 -4.892 1.00 13.29 392 LYS A N 1
ATOM 3093 C CA . LYS A 1 393 ? 9.704 9.774 -3.926 1.00 13.88 392 LYS A CA 1
ATOM 3094 C C . LYS A 1 393 ? 8.706 8.625 -3.913 1.00 15.47 392 LYS A C 1
ATOM 3095 O O . LYS A 1 393 ? 8.373 8.116 -2.851 1.00 14.46 392 LYS A O 1
ATOM 3101 N N . ASP A 1 394 ? 8.238 8.189 -5.086 1.00 15.62 393 ASP A N 1
ATOM 3102 C CA . ASP A 1 394 ? 7.222 7.122 -5.140 1.00 14.91 393 ASP A CA 1
ATOM 3103 C C . ASP A 1 394 ? 7.659 5.845 -4.407 1.00 13.40 393 ASP A C 1
ATOM 3104 O O . ASP A 1 394 ? 6.899 5.247 -3.652 1.00 12.37 393 ASP A O 1
ATOM 3109 N N . ASP A 1 395 ? 8.896 5.435 -4.651 1.00 11.95 394 ASP A N 1
ATOM 3110 C CA . ASP A 1 395 ? 9.414 4.201 -4.117 1.00 10.35 394 ASP A CA 1
ATOM 3111 C C . ASP A 1 395 ? 10.277 4.407 -2.863 1.00 12.50 394 ASP A C 1
ATOM 3112 O O . ASP A 1 395 ? 10.862 3.475 -2.371 1.00 12.45 394 ASP A O 1
ATOM 3117 N N . ARG A 1 396 ? 10.326 5.629 -2.355 1.00 11.39 395 ARG A N 1
ATOM 3118 C CA . ARG A 1 396 ? 11.107 6.019 -1.174 1.00 12.32 395 ARG A CA 1
ATOM 3119 C C . ARG A 1 396 ? 12.523 5.471 -1.254 1.00 12.97 395 ARG A C 1
ATOM 3120 O O . ARG A 1 396 ? 12.963 4.743 -0.391 1.00 12.80 395 ARG A O 1
ATOM 3128 N N . VAL A 1 397 ? 13.242 5.831 -2.314 1.00 10.97 396 VAL A N 1
ATOM 3129 C CA . VAL A 1 397 ? 14.634 5.437 -2.438 1.00 9.99 396 VAL A CA 1
ATOM 3130 C C . VAL A 1 397 ? 15.502 6.547 -1.898 1.00 10.57 396 VAL A C 1
ATOM 3131 O O . VAL A 1 397 ? 15.411 7.672 -2.352 1.00 11.33 396 VAL A O 1
ATOM 3135 N N . PHE A 1 398 ? 16.345 6.222 -0.932 1.00 9.95 397 PHE A N 1
ATOM 3136 C CA . PHE A 1 398 ? 17.270 7.188 -0.356 1.00 9.55 397 PHE A CA 1
ATOM 3137 C C . PHE A 1 398 ? 18.557 7.289 -1.174 1.00 12.32 397 PHE A C 1
ATOM 3138 O O . PHE A 1 398 ? 18.986 6.335 -1.840 1.00 12.88 397 PHE A O 1
ATOM 3146 N N . PHE A 1 399 ? 19.161 8.464 -1.146 1.00 11.61 398 PHE A N 1
ATOM 3147 C CA . PHE A 1 399 ? 20.494 8.640 -1.709 1.00 11.89 398 PHE A CA 1
ATOM 3148 C C . PHE A 1 399 ? 21.484 7.838 -0.883 1.00 13.72 398 PHE A C 1
ATOM 3149 O O . PHE A 1 399 ? 21.308 7.654 0.323 1.00 14.06 398 PHE A O 1
ATOM 3157 N N . ASP A 1 400 ? 22.541 7.377 -1.559 1.00 14.21 399 ASP A N 1
ATOM 3158 C CA . ASP A 1 400 ? 23.705 6.801 -0.872 1.00 16.65 399 ASP A CA 1
ATOM 3159 C C . ASP A 1 400 ? 24.326 7.865 0.037 1.00 16.17 399 ASP A C 1
ATOM 3160 O O . ASP A 1 400 ? 24.504 8.994 -0.373 1.00 15.64 399 ASP A O 1
ATOM 3165 N N . ALA A 1 401 ? 24.681 7.505 1.262 1.00 18.97 400 ALA A N 1
ATOM 3166 C CA . ALA A 1 401 ? 25.224 8.487 2.212 1.00 19.83 400 ALA A CA 1
ATOM 3167 C C . ALA A 1 401 ? 26.492 9.200 1.725 1.00 21.33 400 ALA A C 1
ATOM 3168 O O . ALA A 1 401 ? 26.732 10.364 2.056 1.00 20.82 400 ALA A O 1
ATOM 3170 N N . SER A 1 402 ? 27.283 8.514 0.905 1.00 19.78 401 SER A N 1
ATOM 3171 C CA . SER A 1 402 ? 28.511 9.066 0.316 1.00 19.33 401 SER A CA 1
ATOM 3172 C C . SER A 1 402 ? 28.309 10.293 -0.548 1.00 19.47 401 SER A C 1
ATOM 3173 O O . SER A 1 402 ? 29.231 11.078 -0.757 1.00 21.12 401 SER A O 1
ATOM 3176 N N . GLN A 1 403 ? 27.114 10.443 -1.106 1.00 17.13 402 GLN A N 1
ATOM 3177 C CA . GLN A 1 403 ? 26.814 11.601 -1.931 1.00 15.92 402 GLN A CA 1
ATOM 3178 C C . GLN A 1 403 ? 26.720 12.920 -1.136 1.00 15.49 402 GLN A C 1
ATOM 3179 O O . GLN A 1 403 ? 26.845 14.018 -1.684 1.00 16.35 402 GLN A O 1
ATOM 3185 N N . LYS A 1 404 ? 26.486 12.811 0.160 1.00 15.11 403 LYS A N 1
ATOM 3186 C CA . LYS A 1 404 ? 26.341 13.997 1.035 1.00 15.80 403 LYS A CA 1
ATOM 3187 C C . LYS A 1 404 ? 25.339 15.031 0.511 1.00 14.49 403 LYS A C 1
ATOM 3188 O O . LYS A 1 404 ? 25.597 16.236 0.497 1.00 13.28 403 LYS A O 1
ATOM 3194 N N . ILE A 1 405 ? 24.183 14.565 0.076 1.00 10.43 404 ILE A N 1
ATOM 3195 C CA . ILE A 1 405 ? 23.164 15.464 -0.438 1.00 10.84 404 ILE A CA 1
ATOM 3196 C C . ILE A 1 405 ? 22.725 16.494 0.638 1.00 12.11 404 ILE A C 1
ATOM 3197 O O . ILE A 1 405 ? 22.629 17.664 0.361 1.00 10.90 404 ILE A O 1
ATOM 3202 N N . GLY A 1 406 ? 22.456 16.058 1.867 1.00 12.57 405 GLY A N 1
ATOM 3203 C CA . GLY A 1 406 ? 22.078 16.993 2.939 1.00 11.52 405 GLY A CA 1
ATOM 3204 C C . GLY A 1 406 ? 23.098 18.093 3.126 1.00 12.26 405 GLY A C 1
ATOM 3205 O O . GLY A 1 406 ? 22.776 19.275 3.069 1.00 12.79 405 GLY A O 1
ATOM 3206 N N . PRO A 1 407 ? 24.353 17.700 3.353 1.00 13.44 406 PRO A N 1
ATOM 3207 C CA . PRO A 1 407 ? 25.432 18.674 3.410 1.00 13.79 406 PRO A CA 1
ATOM 3208 C C . PRO A 1 407 ? 25.544 19.570 2.184 1.00 15.35 406 PRO A C 1
ATOM 3209 O O . PRO A 1 407 ? 25.814 20.758 2.326 1.00 13.02 406 PRO A O 1
ATOM 3213 N N . GLN A 1 408 ? 25.336 19.038 0.984 1.00 12.35 407 GLN A N 1
ATOM 3214 C CA . GLN A 1 408 ? 25.365 19.899 -0.201 1.00 13.31 407 GLN A CA 1
ATOM 3215 C C . GLN A 1 408 ? 24.324 21.002 -0.141 1.00 12.69 407 GLN A C 1
ATOM 3216 O O . GLN A 1 408 ? 24.578 22.155 -0.530 1.00 12.41 407 GLN A O 1
ATOM 3222 N N . VAL A 1 409 ? 23.113 20.648 0.283 1.00 11.57 408 VAL A N 1
ATOM 3223 C CA . VAL A 1 409 ? 22.066 21.650 0.321 1.00 10.71 408 VAL A CA 1
ATOM 3224 C C . VAL A 1 409 ? 22.381 22.715 1.412 1.00 9.97 408 VAL A C 1
ATOM 3225 O O . VAL A 1 409 ? 22.173 23.895 1.212 1.00 12.56 408 VAL A O 1
ATOM 3229 N N . ALA A 1 410 ? 22.831 22.267 2.579 1.00 9.20 409 ALA A N 1
ATOM 3230 C CA . ALA A 1 410 ? 23.178 23.176 3.706 1.00 10.80 409 ALA A CA 1
ATOM 3231 C C . ALA A 1 410 ? 24.319 24.089 3.300 1.00 13.81 409 ALA A C 1
ATOM 3232 O O . ALA A 1 410 ? 24.327 25.292 3.608 1.00 12.42 409 ALA A O 1
ATOM 3234 N N . THR A 1 411 ? 25.276 23.549 2.557 1.00 13.38 410 THR A N 1
ATOM 3235 C CA . THR A 1 411 ? 26.402 24.364 2.041 1.00 14.07 410 THR A CA 1
ATOM 3236 C C . THR A 1 411 ? 25.946 25.434 1.041 1.00 16.62 410 THR A C 1
ATOM 3237 O O . THR A 1 411 ? 26.333 26.604 1.149 1.00 15.78 410 THR A O 1
ATOM 3241 N N . ALA A 1 412 ? 25.103 25.051 0.072 1.00 13.13 411 ALA A N 1
ATOM 3242 C CA . ALA A 1 412 ? 24.539 26.031 -0.861 1.00 13.13 411 ALA A CA 1
ATOM 3243 C C . ALA A 1 412 ? 23.755 27.134 -0.122 1.00 13.17 411 ALA A C 1
ATOM 3244 O O . ALA A 1 412 ? 23.834 28.328 -0.447 1.00 14.24 411 ALA A O 1
ATOM 3246 N N . LEU A 1 413 ? 22.963 26.723 0.861 1.00 12.09 412 LEU A N 1
ATOM 3247 C CA . LEU A 1 413 ? 22.143 27.660 1.637 1.00 10.92 412 LEU A CA 1
ATOM 3248 C C . LEU A 1 413 ? 23.043 28.652 2.387 1.00 9.39 412 LEU A C 1
ATOM 3249 O O . LEU A 1 413 ? 22.773 29.870 2.422 1.00 12.18 412 LEU A O 1
ATOM 3254 N N . ALA A 1 414 ? 24.090 28.127 3.002 1.00 12.54 413 ALA A N 1
ATOM 3255 C CA . ALA A 1 414 ? 25.039 28.952 3.770 1.00 11.41 413 ALA A CA 1
ATOM 3256 C C . ALA A 1 414 ? 25.706 29.980 2.857 1.00 13.24 413 ALA A C 1
ATOM 3257 O O . ALA A 1 414 ? 25.930 31.143 3.231 1.00 15.61 413 ALA A O 1
ATOM 3259 N N . ALA A 1 415 ? 26.062 29.535 1.653 1.00 16.46 414 ALA A N 1
ATOM 3260 C CA . ALA A 1 415 ? 26.711 30.436 0.708 1.00 16.06 414 ALA A CA 1
ATOM 3261 C C . ALA A 1 415 ? 25.778 31.579 0.358 1.00 16.92 414 ALA A C 1
ATOM 3262 O O . ALA A 1 415 ? 26.240 32.658 0.039 1.00 19.90 414 ALA A O 1
ATOM 3264 N N . SER A 1 416 ? 24.465 31.368 0.456 1.00 15.18 415 SER A N 1
ATOM 3265 C CA . SER A 1 416 ? 23.516 32.424 0.161 1.00 13.86 415 SER A CA 1
ATOM 3266 C C . SER A 1 416 ? 23.142 33.285 1.378 1.00 13.92 415 SER A C 1
ATOM 3267 O O . SER A 1 416 ? 22.287 34.174 1.258 1.00 15.51 415 SER A O 1
ATOM 3270 N N . GLY A 1 417 ? 23.777 33.042 2.529 1.00 13.91 416 GLY A N 1
ATOM 3271 C CA . GLY A 1 417 ? 23.597 33.899 3.710 1.00 13.67 416 GLY A CA 1
ATOM 3272 C C . GLY A 1 417 ? 22.642 33.361 4.786 1.00 15.46 416 GLY A C 1
ATOM 3273 O O . GLY A 1 417 ? 22.256 34.124 5.671 1.00 12.26 416 GLY A O 1
ATOM 3274 N N . VAL A 1 418 ? 22.263 32.081 4.704 1.00 12.10 417 VAL A N 1
ATOM 3275 C CA . VAL A 1 418 ? 21.341 31.454 5.688 1.00 11.43 417 VAL A CA 1
ATOM 3276 C C . VAL A 1 418 ? 21.953 30.166 6.268 1.00 11.68 417 VAL A C 1
ATOM 3277 O O . VAL A 1 418 ? 22.421 29.265 5.534 1.00 11.11 417 VAL A O 1
ATOM 3281 N N . ILE A 1 419 ? 21.946 30.067 7.595 1.00 9.90 418 ILE A N 1
ATOM 3282 C CA . ILE A 1 419 ? 22.477 28.892 8.293 1.00 12.33 418 ILE A CA 1
ATOM 3283 C C . ILE A 1 419 ? 21.317 27.993 8.680 1.00 12.99 418 ILE A C 1
ATOM 3284 O O . ILE A 1 419 ? 20.473 28.379 9.474 1.00 10.59 418 ILE A O 1
ATOM 3289 N N . GLY A 1 420 ? 21.321 26.797 8.097 1.00 11.64 419 GLY A N 1
ATOM 3290 C CA . GLY A 1 420 ? 20.551 25.622 8.526 1.00 14.93 419 GLY A CA 1
ATOM 3291 C C . GLY A 1 420 ? 21.511 24.457 8.765 1.00 17.39 419 GLY A C 1
ATOM 3292 O O . GLY A 1 420 ? 22.725 24.574 8.562 1.00 20.02 419 GLY A O 1
ATOM 3293 N N . ARG A 1 421 ? 21.010 23.310 9.181 1.00 13.37 420 ARG A N 1
ATOM 3294 C CA . ARG A 1 421 ? 21.896 22.224 9.548 1.00 12.71 420 ARG A CA 1
ATOM 3295 C C . ARG A 1 421 ? 21.623 20.971 8.730 1.00 13.58 420 ARG A C 1
ATOM 3296 O O . ARG A 1 421 ? 20.470 20.539 8.607 1.00 14.45 420 ARG A O 1
ATOM 3304 N N . ALA A 1 422 ? 22.685 20.353 8.194 1.00 14.21 421 ALA A N 1
ATOM 3305 C CA . ALA A 1 422 ? 22.583 19.042 7.597 1.00 12.11 421 ALA A CA 1
ATOM 3306 C C . ALA A 1 422 ? 22.563 18.038 8.756 1.00 10.82 421 ALA A C 1
ATOM 3307 O O . ALA A 1 422 ? 23.564 17.852 9.466 1.00 11.50 421 ALA A O 1
ATOM 3317 N N . PRO A 1 424 ? 22.396 14.478 10.994 1.00 14.26 423 PRO A N 1
ATOM 3318 C CA . PRO A 1 424 ? 23.114 13.226 10.844 1.00 14.97 423 PRO A CA 1
ATOM 3319 C C . PRO A 1 424 ? 22.249 12.071 10.392 1.00 14.53 423 PRO A C 1
ATOM 3320 O O . PRO A 1 424 ? 21.042 12.097 10.570 1.00 14.91 423 PRO A O 1
ATOM 3324 N N . GLN A 1 425 ? 22.868 11.068 9.757 1.00 14.20 424 GLN A N 1
ATOM 3325 C CA . GLN A 1 425 ? 22.199 9.809 9.466 1.00 15.41 424 GLN A CA 1
ATOM 3326 C C . GLN A 1 425 ? 20.988 9.983 8.554 1.00 16.33 424 GLN A C 1
ATOM 3327 O O . GLN A 1 425 ? 19.908 9.428 8.760 1.00 16.73 424 GLN A O 1
ATOM 3333 N N . GLY A 1 426 ? 21.185 10.781 7.506 1.00 15.06 425 GLY A N 1
ATOM 3334 C CA . GLY A 1 426 ? 20.160 11.014 6.525 1.00 15.91 425 GLY A CA 1
ATOM 3335 C C . GLY A 1 426 ? 20.548 12.194 5.665 1.00 10.70 425 GLY A C 1
ATOM 3336 O O . GLY A 1 426 ? 21.576 12.833 5.890 1.00 13.91 425 GLY A O 1
ATOM 3337 N N . ASP A 1 427 ? 19.686 12.499 4.712 1.00 12.49 426 ASP A N 1
ATOM 3338 C CA . ASP A 1 427 ? 19.804 13.753 3.948 1.00 10.89 426 ASP A CA 1
ATOM 3339 C C . ASP A 1 427 ? 18.653 14.643 4.342 1.00 10.50 426 ASP A C 1
ATOM 3340 O O . ASP A 1 427 ? 17.571 14.570 3.793 1.00 10.79 426 ASP A O 1
ATOM 3345 N N . ILE A 1 428 ? 18.919 15.506 5.306 1.00 10.14 427 ILE A N 1
ATOM 3346 C CA . ILE A 1 428 ? 17.870 16.279 5.961 1.00 10.33 427 ILE A CA 1
ATOM 3347 C C . ILE A 1 428 ? 18.427 17.631 6.269 1.00 8.56 427 ILE A C 1
ATOM 3348 O O . ILE A 1 428 ? 19.480 17.742 6.892 1.00 10.61 427 ILE A O 1
ATOM 3353 N N . LEU A 1 429 ? 17.729 18.654 5.783 1.00 9.50 428 LEU A N 1
ATOM 3354 C CA . LEU A 1 429 ? 18.043 20.051 6.118 1.00 10.13 428 LEU A CA 1
ATOM 3355 C C . LEU A 1 429 ? 17.122 20.512 7.254 1.00 9.91 428 LEU A C 1
ATOM 3356 O O . LEU A 1 429 ? 15.889 20.550 7.092 1.00 11.17 428 LEU A O 1
ATOM 3361 N N . GLY A 1 430 ? 17.716 20.831 8.388 1.00 8.90 429 GLY A N 1
ATOM 3362 C CA . GLY A 1 430 ? 16.958 21.217 9.573 1.00 9.47 429 GLY A CA 1
ATOM 3363 C C . GLY A 1 430 ? 17.058 22.692 9.929 1.00 9.93 429 GLY A C 1
ATOM 3364 O O . GLY A 1 430 ? 18.064 23.342 9.661 1.00 9.58 429 GLY A O 1
ATOM 3365 N N . PHE A 1 431 ? 15.989 23.168 10.565 1.00 8.83 430 PHE A N 1
ATOM 3366 C CA . PHE A 1 431 ? 15.821 24.530 10.957 1.00 9.89 430 PHE A CA 1
ATOM 3367 C C . PHE A 1 431 ? 15.312 24.581 12.403 1.00 9.85 430 PHE A C 1
ATOM 3368 O O . PHE A 1 431 ? 14.401 23.833 12.800 1.00 11.67 430 PHE A O 1
ATOM 3376 N N . ALA A 1 432 ? 15.903 25.492 13.167 1.00 10.04 431 ALA A N 1
ATOM 3377 C CA . ALA A 1 432 ? 15.476 25.799 14.537 1.00 10.96 431 ALA A CA 1
ATOM 3378 C C . ALA A 1 432 ? 15.715 27.301 14.782 1.00 10.12 431 ALA A C 1
ATOM 3379 O O . ALA A 1 432 ? 16.629 27.689 15.512 1.00 11.45 431 ALA A O 1
ATOM 3381 N N . PRO A 1 433 ? 14.958 28.163 14.090 1.00 9.06 432 PRO A N 1
ATOM 3382 C CA . PRO A 1 433 ? 15.281 29.581 14.189 1.00 11.37 432 PRO A CA 1
ATOM 3383 C C . PRO A 1 433 ? 15.043 30.186 15.564 1.00 10.47 432 PRO A C 1
ATOM 3384 O O . PRO A 1 433 ? 14.337 29.607 16.383 1.00 10.11 432 PRO A O 1
ATOM 3388 N N . PRO A 1 434 ? 15.626 31.346 15.831 1.00 9.10 433 PRO A N 1
ATOM 3389 C CA . PRO A 1 434 ? 15.276 31.990 17.093 1.00 9.99 433 PRO A CA 1
ATOM 3390 C C . PRO A 1 434 ? 13.776 32.222 17.172 1.00 10.84 433 PRO A C 1
ATOM 3391 O O . PRO A 1 434 ? 13.121 32.411 16.143 1.00 10.71 433 PRO A O 1
ATOM 3395 N N . LEU A 1 435 ? 13.237 32.168 18.395 1.00 10.32 434 LEU A N 1
ATOM 3396 C CA . LEU A 1 435 ? 11.785 32.224 18.583 1.00 10.11 434 LEU A CA 1
ATOM 3397 C C . LEU A 1 435 ? 11.198 33.613 18.274 1.00 11.73 434 LEU A C 1
ATOM 3398 O O . LEU A 1 435 ? 9.983 33.741 18.130 1.00 11.86 434 LEU A O 1
ATOM 3403 N N . CYS A 1 436 ? 12.070 34.610 18.083 1.00 12.45 435 CYS A N 1
ATOM 3404 C CA . CYS A 1 436 ? 11.680 35.954 17.665 1.00 11.00 435 CYS A CA 1
ATOM 3405 C C . CYS A 1 436 ? 11.582 36.161 16.133 1.00 10.64 435 CYS A C 1
ATOM 3406 O O . CYS A 1 436 ? 11.307 37.297 15.673 1.00 14.23 435 CYS A O 1
ATOM 3409 N N . LEU A 1 437 ? 11.765 35.087 15.353 1.00 12.64 436 LEU A N 1
ATOM 3410 C CA . LEU A 1 437 ? 11.748 35.175 13.894 1.00 12.64 436 LEU A CA 1
ATOM 3411 C C . LEU A 1 437 ? 10.453 35.867 13.419 1.00 11.88 436 LEU A C 1
ATOM 3412 O O . LEU A 1 437 ? 9.374 35.523 13.882 1.00 12.91 436 LEU A O 1
ATOM 3417 N N . THR A 1 438 ? 10.584 36.846 12.529 1.00 13.84 437 THR A N 1
ATOM 3418 C CA . THR A 1 438 ? 9.428 37.503 11.928 1.00 12.56 437 THR A CA 1
ATOM 3419 C C . THR A 1 438 ? 8.972 36.757 10.661 1.00 14.01 437 THR A C 1
ATOM 3420 O O . THR A 1 438 ? 9.713 35.991 10.060 1.00 13.03 437 THR A O 1
ATOM 3424 N N . ARG A 1 439 ? 7.748 37.007 10.230 1.00 12.34 438 ARG A N 1
ATOM 3425 C CA . ARG A 1 439 ? 7.276 36.465 8.951 1.00 12.12 438 ARG A CA 1
ATOM 3426 C C . ARG A 1 439 ? 8.162 36.850 7.764 1.00 12.29 438 ARG A C 1
ATOM 3427 O O . ARG A 1 439 ? 8.451 36.047 6.890 1.00 14.96 438 ARG A O 1
ATOM 3435 N N . GLU A 1 440 ? 8.624 38.088 7.770 1.00 13.35 439 GLU A N 1
ATOM 3436 C CA . GLU A 1 440 ? 9.493 38.603 6.700 1.00 16.07 439 GLU A CA 1
ATOM 3437 C C . GLU A 1 440 ? 10.836 37.853 6.683 1.00 15.72 439 GLU A C 1
ATOM 3438 O O . GLU A 1 440 ? 11.370 37.536 5.624 1.00 12.80 439 GLU A O 1
ATOM 3444 N N . GLN A 1 441 ? 11.359 37.550 7.865 1.00 14.89 440 GLN A N 1
ATOM 3445 C CA . GLN A 1 441 ? 12.621 36.783 7.951 1.00 14.43 440 GLN A CA 1
ATOM 3446 C C . GLN A 1 441 ? 12.398 35.338 7.509 1.00 14.08 440 GLN A C 1
ATOM 3447 O O . GLN A 1 441 ? 13.203 34.757 6.781 1.00 13.98 440 GLN A O 1
ATOM 3453 N N . ALA A 1 442 ? 11.267 34.772 7.927 1.00 13.49 441 ALA A N 1
ATOM 3454 C CA . ALA A 1 442 ? 10.831 33.433 7.462 1.00 11.88 441 ALA A CA 1
ATOM 3455 C C . ALA A 1 442 ? 10.797 33.365 5.942 1.00 12.34 441 ALA A C 1
ATOM 3456 O O . ALA A 1 442 ? 11.257 32.380 5.334 1.00 12.23 441 ALA A O 1
ATOM 3458 N N . ASP A 1 443 ? 10.241 34.417 5.321 1.00 14.39 442 ASP A N 1
ATOM 3459 C CA . ASP A 1 443 ? 10.147 34.446 3.863 1.00 15.57 442 ASP A CA 1
ATOM 3460 C C . ASP A 1 443 ? 11.520 34.379 3.200 1.00 12.92 442 ASP A C 1
ATOM 3461 O O . ASP A 1 443 ? 11.668 33.743 2.157 1.00 12.51 442 ASP A O 1
ATOM 3466 N N . ILE A 1 444 ? 12.523 35.035 3.801 1.00 14.03 443 ILE A N 1
ATOM 3467 C CA . ILE A 1 444 ? 13.878 35.034 3.272 1.00 13.09 443 ILE A CA 1
ATOM 3468 C C . ILE A 1 444 ? 14.504 33.630 3.382 1.00 12.51 443 ILE A C 1
ATOM 3469 O O . ILE A 1 444 ? 15.126 33.114 2.443 1.00 13.13 443 ILE A O 1
ATOM 3474 N N . VAL A 1 445 ? 14.353 33.026 4.550 1.00 11.56 444 VAL A N 1
ATOM 3475 C CA . VAL A 1 445 ? 14.819 31.675 4.761 1.00 11.73 444 VAL A CA 1
ATOM 3476 C C . VAL A 1 445 ? 14.182 30.692 3.764 1.00 11.80 444 VAL A C 1
ATOM 3477 O O . VAL A 1 445 ? 14.875 29.881 3.184 1.00 12.16 444 VAL A O 1
ATOM 3481 N N . VAL A 1 446 ? 12.884 30.809 3.533 1.00 10.84 445 VAL A N 1
ATOM 3482 C CA . VAL A 1 446 ? 12.160 29.893 2.643 1.00 10.15 445 VAL A CA 1
ATOM 3483 C C . VAL A 1 446 ? 12.643 30.084 1.196 1.00 13.40 445 VAL A C 1
ATOM 3484 O O . VAL A 1 446 ? 12.892 29.114 0.467 1.00 14.13 445 VAL A O 1
ATOM 3488 N N . SER A 1 447 ? 12.755 31.343 0.783 1.00 15.03 446 SER A N 1
ATOM 3489 C CA . SER A 1 447 ? 13.187 31.634 -0.588 1.00 15.05 446 SER A CA 1
ATOM 3490 C C . SER A 1 447 ? 14.572 31.111 -0.877 1.00 13.92 446 SER A C 1
ATOM 3491 O O . SER A 1 447 ? 14.812 30.473 -1.895 1.00 14.86 446 SER A O 1
ATOM 3494 N N . LYS A 1 448 ? 15.500 31.384 0.033 1.00 13.81 447 LYS A N 1
ATOM 3495 C CA . LYS A 1 448 ? 16.871 30.904 -0.131 1.00 11.46 447 LYS A CA 1
ATOM 3496 C C . LYS A 1 448 ? 16.937 29.380 -0.084 1.00 12.79 447 LYS A C 1
ATOM 3497 O O . LYS A 1 448 ? 17.786 28.779 -0.769 1.00 12.85 447 LYS A O 1
ATOM 3503 N N . THR A 1 449 ? 16.107 28.755 0.759 1.00 10.46 448 THR A N 1
ATOM 3504 C CA . THR A 1 449 ? 16.044 27.299 0.791 1.00 9.83 448 THR A CA 1
ATOM 3505 C C . THR A 1 449 ? 15.580 26.699 -0.563 1.00 12.67 448 THR A C 1
ATOM 3506 O O . THR A 1 449 ? 16.179 25.765 -1.072 1.00 11.13 448 THR A O 1
ATOM 3510 N N . ALA A 1 450 ? 14.547 27.276 -1.172 1.00 12.72 449 ALA A N 1
ATOM 3511 C CA . ALA A 1 450 ? 14.118 26.832 -2.494 1.00 14.68 449 ALA A CA 1
ATOM 3512 C C . ALA A 1 450 ? 15.244 26.993 -3.520 1.00 13.14 449 ALA A C 1
ATOM 3513 O O . ALA A 1 450 ? 15.491 26.093 -4.336 1.00 14.16 449 ALA A O 1
ATOM 3515 N N . ASP A 1 451 ? 15.947 28.130 -3.466 1.00 14.42 450 ASP A N 1
ATOM 3516 C CA . ASP A 1 451 ? 17.087 28.347 -4.368 1.00 16.03 450 ASP A CA 1
ATOM 3517 C C . ASP A 1 451 ? 18.152 27.275 -4.150 1.00 16.26 450 ASP A C 1
ATOM 3518 O O . ASP A 1 451 ? 18.727 26.773 -5.125 1.00 15.61 450 ASP A O 1
ATOM 3523 N N . ALA A 1 452 ? 18.436 26.932 -2.885 1.00 14.57 451 ALA A N 1
ATOM 3524 C CA . ALA A 1 452 ? 19.471 25.946 -2.574 1.00 13.28 451 ALA A CA 1
ATOM 3525 C C . ALA A 1 452 ? 19.076 24.524 -3.046 1.00 14.23 451 ALA A C 1
ATOM 3526 O O . ALA A 1 452 ? 19.901 23.798 -3.616 1.00 14.57 451 ALA A O 1
ATOM 3528 N N . VAL A 1 453 ? 17.815 24.151 -2.845 1.00 13.96 452 VAL A N 1
ATOM 3529 C CA . VAL A 1 453 ? 17.307 22.863 -3.294 1.00 17.25 452 VAL A CA 1
ATOM 3530 C C . VAL A 1 453 ? 17.386 22.785 -4.809 1.00 18.66 452 VAL A C 1
ATOM 3531 O O . VAL A 1 453 ? 17.886 21.817 -5.369 1.00 17.37 452 VAL A O 1
ATOM 3535 N N . LYS A 1 454 ? 16.901 23.822 -5.481 1.00 18.83 453 LYS A N 1
ATOM 3536 C CA . LYS A 1 454 ? 16.875 23.820 -6.932 1.00 23.03 453 LYS A CA 1
ATOM 3537 C C . LYS A 1 454 ? 18.274 23.655 -7.487 1.00 23.51 453 LYS A C 1
ATOM 3538 O O . LYS A 1 454 ? 18.492 22.829 -8.378 1.00 26.09 453 LYS A O 1
ATOM 3541 N N . SER A 1 455 ? 19.215 24.400 -6.913 1.00 23.51 454 SER A N 1
ATOM 3542 C CA . SER A 1 455 ? 20.591 24.388 -7.327 1.00 25.74 454 SER A CA 1
ATOM 3543 C C . SER A 1 455 ? 21.266 23.010 -7.196 1.00 24.07 454 SER A C 1
ATOM 3544 O O . SER A 1 455 ? 21.917 22.547 -8.130 1.00 26.07 454 SER A O 1
ATOM 3547 N N . VAL A 1 456 ? 21.110 22.342 -6.053 1.00 17.98 455 VAL A N 1
ATOM 3548 C CA . VAL A 1 456 ? 21.752 21.056 -5.843 1.00 17.56 455 VAL A CA 1
ATOM 3549 C C . VAL A 1 456 ? 21.203 19.969 -6.783 1.00 19.40 455 VAL A C 1
ATOM 3550 O O . VAL A 1 456 ? 21.954 19.105 -7.235 1.00 18.71 455 VAL A O 1
ATOM 3554 N N . PHE A 1 457 ? 19.904 20.013 -7.057 1.00 18.89 456 PHE A N 1
ATOM 3555 C CA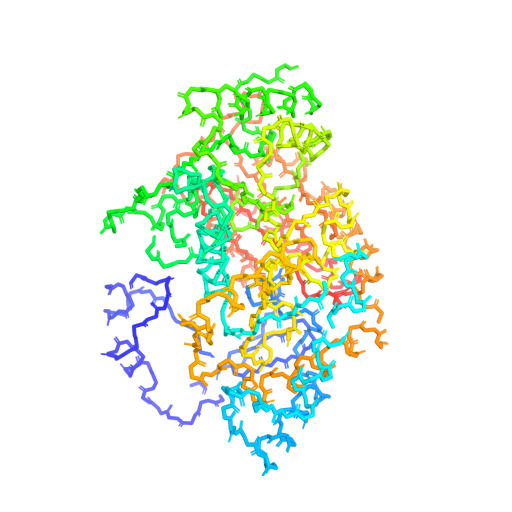 . PHE A 1 457 ? 19.240 18.934 -7.791 1.00 22.09 456 PHE A CA 1
ATOM 3556 C C . PHE A 1 457 ? 19.090 19.161 -9.302 1.00 27.13 456 PHE A C 1
ATOM 3557 O O . PHE A 1 457 ? 18.759 18.219 -10.029 1.00 31.08 456 PHE A O 1
ATOM 3565 N N . ALA A 1 458 ? 19.315 20.388 -9.759 1.00 30.83 457 ALA A N 1
ATOM 3566 C CA . ALA A 1 458 ? 19.458 20.678 -11.186 1.00 34.82 457 ALA A CA 1
ATOM 3567 C C . ALA A 1 458 ? 20.927 20.507 -11.574 1.00 39.02 457 ALA A C 1
ATOM 3568 O O . ALA A 1 458 ? 21.335 19.445 -12.063 1.00 43.75 457 ALA A O 1
#

Nearest PDB structures (foldseek):
  7ypm-assembly2_D  TM=9.555E-01  e=1.765E-43  Caulobacter sp. D5
  7ypn-assembly1_B  TM=9.556E-01  e=2.751E-42  Caulobacter sp. D5
  4a72-assembly2_C  TM=9.531E-01  e=6.074E-42  Chromobacterium violaceum
  4a6r-assembly1_A  TM=9.371E-01  e=4.973E-39  Chromobacterium violaceum
  5ztx-assembly1_A  TM=9.572E-01  e=3.701E-38  Vibrio fluvialis

InterPro domains:
  IPR005814 Aminotransferase class-III [PF00202] (33-451)
  IPR005814 Aminotransferase class-III [PIRSF000521] (41-454)
  IPR005814 Aminotransferase class-III [cd00610] (8-452)
  IPR015421 Pyridoxal phosphate-dependent transferase, major domain [G3DSA:3.40.640.10] (68-346)
  IPR015422 Pyridoxal phosphate-dependent transferase, small domain [G3DSA:3.90.1150.10] (15-446)
  IPR015424 Pyridoxal phosphate-dependent transferase [SSF53383] (5-455)
  IPR049704 Aminotransferases class-III pyridoxal-phosphate attachment site [PS00600] (257-294)

Solvent-accessible surface area: 19615 Å² total

CATH classification: 3.90.1150.10 (+1 more: 3.40.640.10)

Radius of gyration: 22.13 Å; Cα contacts (8 Å, |Δi|>4): 918; chains: 1; bounding box: 50×53×67 Å

B-factor: mean 14.41, std 7.28, range [2.0, 54.16]

Sequence (446 aa):
GLNQSNELNAWDRDHFFHPSSTHGTHARGESPTRIAGGEGVTVWDNNGRKSIDAFAGLYCVNVGYGRQKIADAIATQAKNLAYYHAYVVGHGTEASITLAKIIDRAPKGSRVYFGLSSGSDANETNIKLIWYYNNVLGRPEKKKIIISRWRGYHGSGVTGSLTGLDDLFHNAFDLPRRAPVLHTEAPYYFRRTDRSSEEQFSQHCADKLEEILAEGPETIAAFIGEPILGTGGIIVPPPAGYWEEKKIQAVLKKKYDVLLVADEVVTGFGRLGTFGSDDHYGIKPDLITIAKGLTSAYAPLSGVIVADRVWQVLVQGSDKLGSLGHGWTYSAHPICVAAGVANLELIDEDLVTNAGETGAYFRAELAKAVGGHKKNVGEVRGDGLAAVEFVADKDDRVFFDASQKIGPQVATALAASGVIGRAPQGDILGFAPPLCLTREQADIVVSKTADAVKSVFA